Protein AF-A0A7S2KJ98-F1 (afdb_monomer_lite)

Sequence (494 aa):
MMATWDDHELTNNAYGMGTYETTGGENHEEVCSANSTSPDADKRAAGCDRDEGPADVRYNNAARGYMEWMPLRRGPGTMGVITYTSLTQVIEWGDLATFVTFDTRVTARSAEPTLASVFAEFGAAYVWNNVTAYFDETSVEKQTFDGVAASVKAKINDPQFSMIGEEQTDFLQDVFKKSKKSGKPWQIFAAATMMGPNVPPNMYTMSANAPTESQADVQTYMEGLLASSSAGLFRAAAAMANTQTTWNRDDWNGFGHERAQILDVCKNDANNAIILGGDLHDSWAWTLYEGGNMTGTPVAVNLGAPGVTSPGWGPYLYPAISPIEGLLGGPDGVYDFISDGFEDVNPGLVYGSTKDKGFFAVKATKETHTTEYFHVDAVNTVSDYATARSSSEGITSDFYCGASLITYAGEQGSLEKQADCGVITFSAERPAEWSISVPASFMSGEGKKGKGKPLVNCGGNACIVKKDGKQGKSKTDKKKTKKGKKKKGKKGKK

Radius of gyration: 28.81 Å; chains: 1; bounding b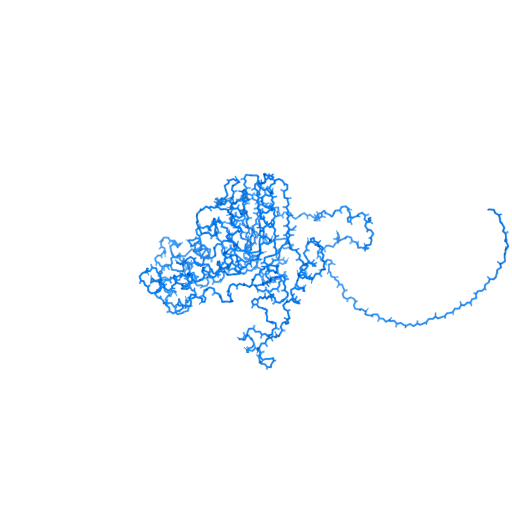ox: 92×91×73 Å

pLDDT: mean 82.69, std 20.92, range [26.3, 98.81]

Organism: NCBI:txid163516

InterPro domains:
  IPR018946 PhoD-like phosphatase, metallophosphatase domain [PF09423] (1-372)
  IPR029052 Metallo-dependent phosphatase-like [SSF56300] (2-378)
  IPR038607 PhoD-like superfamily [G3DSA:3.60.21.70] (1-399)
  IPR052900 Phospholipid Metabolizing Enzymes [PTHR43606] (2-382)

Structure (mmCIF, N/CA/C/O backbone):
data_AF-A0A7S2KJ98-F1
#
_entry.id   AF-A0A7S2KJ98-F1
#
loop_
_atom_site.group_PDB
_atom_site.id
_atom_site.type_symbol
_atom_site.label_atom_id
_atom_site.label_alt_id
_atom_site.label_comp_id
_atom_site.label_asym_id
_atom_site.label_entity_id
_atom_site.label_seq_id
_atom_site.pdbx_PDB_ins_code
_atom_site.Cartn_x
_atom_site.Cartn_y
_atom_site.Cartn_z
_atom_site.occupancy
_atom_site.B_iso_or_equiv
_atom_site.auth_seq_id
_atom_site.auth_comp_id
_atom_site.auth_asym_id
_atom_site.auth_atom_id
_atom_site.pdbx_PDB_model_num
ATOM 1 N N . MET A 1 1 ? -9.696 -13.309 17.259 1.00 75.88 1 MET A N 1
ATOM 2 C CA . MET A 1 1 ? -9.270 -13.020 15.881 1.00 75.88 1 MET A CA 1
ATOM 3 C C . MET A 1 1 ? -10.412 -12.299 15.198 1.00 75.88 1 MET A C 1
ATOM 5 O O . MET A 1 1 ? -11.539 -12.769 15.296 1.00 75.88 1 MET A O 1
ATOM 9 N N . MET A 1 2 ? -10.113 -11.151 14.605 1.00 84.25 2 MET A N 1
ATOM 10 C CA . MET A 1 2 ? -10.932 -10.507 13.584 1.00 84.25 2 MET A CA 1
ATOM 11 C C . MET A 1 2 ? -10.268 -10.902 12.268 1.00 84.25 2 MET A C 1
ATOM 13 O O . MET A 1 2 ? -9.064 -10.702 12.139 1.00 84.25 2 MET A O 1
ATOM 17 N N . ALA A 1 3 ? -10.996 -11.577 11.387 1.00 86.94 3 ALA A N 1
ATOM 18 C CA . ALA A 1 3 ? -10.459 -12.056 10.117 1.00 86.94 3 ALA A CA 1
ATOM 19 C C . ALA A 1 3 ? -11.323 -11.516 8.981 1.00 86.94 3 ALA A C 1
ATOM 21 O O . ALA A 1 3 ? -12.551 -11.502 9.099 1.00 86.94 3 ALA A O 1
ATOM 22 N N . THR A 1 4 ? -10.656 -11.065 7.928 1.00 89.06 4 THR A N 1
ATOM 23 C CA . THR A 1 4 ? -11.229 -10.751 6.622 1.00 89.06 4 THR A CA 1
ATOM 24 C C . THR A 1 4 ? -10.376 -11.466 5.572 1.00 89.06 4 THR A C 1
ATOM 26 O O . THR A 1 4 ? -9.245 -11.852 5.887 1.00 89.06 4 THR A O 1
ATOM 29 N N . TRP A 1 5 ? -10.934 -11.756 4.402 1.00 91.31 5 TRP A N 1
ATOM 30 C CA . TRP A 1 5 ? -10.174 -12.340 3.296 1.00 91.31 5 TRP A CA 1
ATOM 31 C C . TRP A 1 5 ? -9.582 -11.244 2.419 1.00 91.31 5 TRP A C 1
ATOM 33 O O . TRP A 1 5 ? -9.967 -10.076 2.532 1.00 91.31 5 TRP A O 1
ATOM 43 N N . ASP A 1 6 ? -8.709 -11.661 1.515 1.00 94.19 6 ASP A N 1
ATOM 44 C CA . ASP A 1 6 ? -8.332 -10.891 0.348 1.00 94.19 6 ASP A CA 1
ATOM 45 C C . ASP A 1 6 ? -8.759 -11.639 -0.929 1.00 94.19 6 ASP A C 1
ATOM 47 O O . ASP A 1 6 ? -9.766 -12.356 -0.944 1.00 94.19 6 ASP A O 1
ATOM 51 N N . ASP A 1 7 ? -8.049 -11.436 -2.029 1.00 91.69 7 ASP A N 1
ATOM 52 C CA . ASP A 1 7 ? -8.313 -12.062 -3.313 1.00 91.69 7 ASP A CA 1
ATOM 53 C C . ASP A 1 7 ? -7.932 -13.553 -3.335 1.00 91.69 7 ASP A C 1
ATOM 55 O O . ASP A 1 7 ? -8.723 -14.377 -3.790 1.00 91.69 7 ASP A O 1
ATOM 59 N N . HIS A 1 8 ? -6.778 -13.947 -2.790 1.00 93.81 8 HIS A N 1
ATOM 60 C CA . HIS A 1 8 ? -6.240 -15.307 -2.901 1.00 93.81 8 HIS A CA 1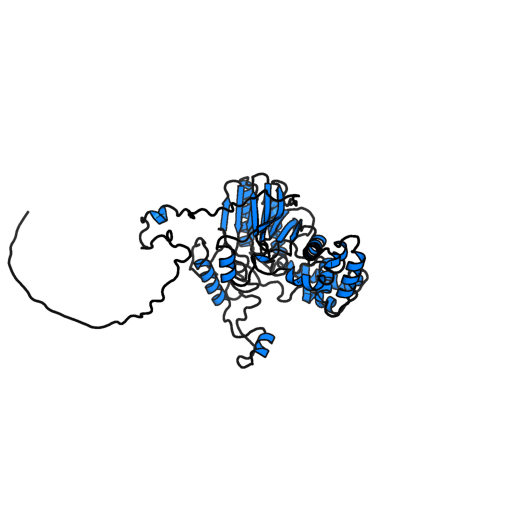
ATOM 61 C C . HIS A 1 8 ? -7.044 -16.397 -2.173 1.00 93.81 8 HIS A C 1
ATOM 63 O O . HIS A 1 8 ? -6.883 -17.584 -2.479 1.00 93.81 8 HIS A O 1
ATOM 69 N N . GLU A 1 9 ? -7.960 -16.044 -1.267 1.00 92.19 9 GLU A N 1
ATOM 70 C CA . GLU A 1 9 ? -8.986 -16.971 -0.783 1.00 92.19 9 GLU A CA 1
ATOM 71 C C . GLU A 1 9 ? -9.972 -17.403 -1.884 1.00 92.19 9 GLU A C 1
ATOM 73 O O . GLU A 1 9 ? -10.585 -18.467 -1.772 1.00 92.19 9 GLU A O 1
ATOM 78 N N . LEU A 1 10 ? -10.115 -16.599 -2.941 1.00 89.25 10 LEU A N 1
ATOM 79 C CA . LEU A 1 10 ? -11.027 -16.756 -4.074 1.00 89.25 10 LEU A CA 1
ATOM 80 C C . LEU A 1 10 ? -10.239 -17.044 -5.372 1.00 89.25 10 LEU A C 1
ATOM 82 O O . LEU A 1 10 ? -10.272 -18.164 -5.901 1.00 89.25 10 LEU A O 1
ATOM 86 N N . THR A 1 11 ? -9.551 -16.022 -5.890 1.00 89.06 11 THR A N 1
ATOM 87 C CA . THR A 1 11 ? -8.717 -15.974 -7.100 1.00 89.06 11 THR A CA 1
ATOM 88 C C . THR A 1 11 ? -7.971 -14.630 -7.158 1.00 89.06 11 THR A C 1
ATOM 90 O O . THR A 1 11 ? -8.440 -13.673 -6.555 1.00 89.06 11 THR A O 1
ATOM 93 N N . ASN A 1 12 ? -6.855 -14.539 -7.890 1.00 90.12 12 ASN A N 1
ATOM 94 C CA . ASN A 1 12 ? -6.052 -13.309 -7.987 1.00 90.12 12 ASN A CA 1
ATOM 95 C C . ASN A 1 12 ? -6.900 -12.129 -8.483 1.00 90.12 12 ASN A C 1
ATOM 97 O O . ASN A 1 12 ? -7.658 -12.287 -9.447 1.00 90.12 12 ASN A O 1
ATOM 101 N N . ASN A 1 13 ? -6.775 -10.977 -7.828 1.00 89.19 13 ASN A N 1
ATOM 102 C CA . ASN A 1 13 ? -7.503 -9.739 -8.116 1.00 89.19 13 ASN A CA 1
ATOM 103 C C . ASN A 1 13 ? -9.026 -9.942 -8.232 1.00 89.19 13 ASN A C 1
ATOM 105 O O . ASN A 1 13 ? -9.694 -9.426 -9.135 1.00 89.19 13 ASN A O 1
ATOM 109 N N . ALA A 1 14 ? -9.597 -10.749 -7.334 1.00 90.62 14 ALA A N 1
ATOM 110 C CA . ALA A 1 14 ? -11.032 -10.996 -7.289 1.00 90.62 14 ALA A CA 1
ATOM 111 C C . ALA A 1 14 ? -11.832 -9.689 -7.135 1.00 90.62 14 ALA A C 1
ATOM 113 O O . ALA A 1 14 ? -11.552 -8.861 -6.264 1.00 90.62 14 ALA A O 1
ATOM 114 N N . TYR A 1 15 ? -12.888 -9.554 -7.936 1.00 90.31 15 TYR A N 1
ATOM 115 C CA . TYR A 1 15 ? -13.893 -8.502 -7.827 1.00 90.31 15 TYR A CA 1
ATOM 116 C C . TYR A 1 15 ? -15.316 -9.076 -7.885 1.00 90.31 15 TYR A C 1
ATOM 118 O O . TYR A 1 15 ? -15.557 -10.192 -8.368 1.00 90.31 15 TYR A O 1
ATOM 126 N N . GLY A 1 16 ? -16.284 -8.296 -7.406 1.00 84.81 16 GLY A N 1
ATOM 127 C CA . GLY A 1 16 ? -17.700 -8.632 -7.445 1.00 84.81 16 GLY A CA 1
ATOM 128 C C . GLY A 1 16 ? -18.581 -7.488 -6.951 1.00 84.81 16 GLY A C 1
ATOM 129 O O . GLY A 1 16 ? -18.301 -6.864 -5.932 1.00 84.81 16 GLY A O 1
ATOM 130 N N . MET A 1 17 ? -19.690 -7.243 -7.652 1.00 78.50 17 MET A N 1
ATOM 131 C CA . MET A 1 17 ? -20.705 -6.246 -7.275 1.00 78.50 17 MET A CA 1
ATOM 132 C C . MET A 1 17 ? -21.928 -6.912 -6.624 1.00 78.50 17 MET A C 1
ATOM 134 O O . MET A 1 17 ? -23.071 -6.607 -6.965 1.00 78.50 17 MET A O 1
ATOM 138 N N . GLY A 1 18 ? -21.707 -7.916 -5.769 1.00 62.66 18 GLY A N 1
ATOM 139 C CA . GLY A 1 18 ? -22.784 -8.613 -5.055 1.00 62.66 18 GLY A CA 1
ATOM 140 C C . GLY A 1 18 ? -23.716 -9.471 -5.928 1.00 62.66 18 GLY A C 1
ATOM 141 O O . GLY A 1 18 ? -24.672 -10.056 -5.413 1.00 62.66 18 GLY A O 1
ATOM 142 N N . THR A 1 19 ? -23.447 -9.595 -7.233 1.00 62.00 19 THR A N 1
ATOM 143 C CA . THR A 1 19 ? -24.206 -10.433 -8.176 1.00 62.00 19 THR A CA 1
ATOM 144 C C . THR A 1 19 ? -23.290 -11.371 -8.950 1.00 62.00 19 THR A C 1
ATOM 146 O O . THR A 1 19 ? -22.199 -10.979 -9.344 1.00 62.00 19 THR A O 1
ATOM 149 N N . TYR A 1 20 ? -23.764 -12.584 -9.233 1.00 59.88 20 TYR A N 1
ATOM 150 C CA . TYR A 1 20 ? -22.995 -13.622 -9.933 1.00 59.88 20 TYR A CA 1
ATOM 151 C C . TYR A 1 20 ? -22.600 -13.258 -11.373 1.00 59.88 20 TYR A C 1
ATOM 153 O O . TYR A 1 20 ? -21.639 -13.800 -11.897 1.00 59.88 20 TYR A O 1
ATOM 161 N N . GLU A 1 21 ? -23.322 -12.338 -12.017 1.00 62.28 21 GLU A N 1
ATOM 162 C CA . GLU A 1 21 ? -23.063 -11.927 -13.408 1.00 62.28 21 GLU A CA 1
ATOM 163 C C . GLU A 1 21 ? -21.890 -10.941 -13.541 1.00 62.28 21 GLU A C 1
ATOM 165 O O . GLU A 1 21 ? -21.446 -10.655 -14.649 1.00 62.28 21 GLU A O 1
ATOM 170 N N . THR A 1 22 ? -21.399 -10.399 -12.423 1.00 72.69 22 THR A N 1
ATOM 171 C CA . THR A 1 22 ? -20.360 -9.356 -12.382 1.00 72.69 22 THR A CA 1
ATOM 172 C C . THR A 1 22 ? -19.156 -9.752 -11.526 1.00 72.69 22 THR A C 1
ATOM 174 O O . THR A 1 22 ? -18.345 -8.897 -11.177 1.00 72.69 22 THR A O 1
ATOM 177 N N . THR A 1 23 ? -19.038 -11.035 -11.171 1.00 83.25 23 THR A N 1
ATOM 178 C CA . THR A 1 23 ? -17.881 -11.582 -10.450 1.00 83.25 23 THR A CA 1
ATOM 179 C C . THR A 1 23 ? -16.811 -12.074 -11.412 1.00 83.25 23 THR A C 1
ATOM 181 O O . THR A 1 23 ? -17.125 -12.764 -12.379 1.00 83.25 23 THR A O 1
ATOM 184 N N . GLY A 1 24 ? -15.551 -11.787 -11.106 1.00 86.25 24 GLY A N 1
ATOM 185 C CA . GLY A 1 24 ? -14.403 -12.269 -11.869 1.00 86.25 24 GLY A CA 1
ATOM 186 C C . GLY A 1 24 ? -13.092 -11.997 -11.141 1.00 86.25 24 GLY A C 1
ATOM 187 O O . GLY A 1 24 ? -13.099 -11.502 -10.014 1.00 86.25 24 GLY A O 1
ATOM 188 N N . GLY A 1 25 ? -11.978 -12.324 -11.785 1.00 85.88 25 GLY A N 1
ATOM 189 C CA . GLY A 1 25 ? -10.625 -12.033 -11.314 1.00 85.88 25 GLY A CA 1
ATOM 190 C C . GLY A 1 25 ? -9.608 -12.267 -12.429 1.00 85.88 25 GLY A C 1
ATOM 191 O O . GLY A 1 25 ? -9.975 -12.753 -13.499 1.00 85.88 25 GLY A O 1
ATOM 192 N N . GLU A 1 26 ? -8.352 -11.891 -12.201 1.00 80.81 26 GLU A N 1
ATOM 193 C CA . GLU A 1 26 ? -7.306 -11.870 -13.236 1.00 80.81 26 GLU A CA 1
ATOM 194 C C . GLU A 1 26 ? -6.982 -13.263 -13.793 1.00 80.81 26 GLU A C 1
ATOM 196 O O . GLU A 1 26 ? -6.706 -13.397 -14.979 1.00 80.81 26 GLU A O 1
ATOM 201 N N . ASN A 1 27 ? -7.040 -14.297 -12.953 1.00 75.25 27 ASN A N 1
ATOM 202 C CA . ASN A 1 27 ? -6.721 -15.685 -13.308 1.00 75.25 27 ASN A CA 1
ATOM 203 C C . ASN A 1 27 ? -7.925 -16.624 -13.135 1.00 75.25 27 ASN A C 1
ATOM 205 O O . ASN A 1 27 ? -7.803 -17.713 -12.562 1.00 75.25 27 ASN A O 1
ATOM 209 N N . HIS A 1 28 ? -9.104 -16.152 -13.544 1.00 79.44 28 HIS A N 1
ATOM 210 C CA . HIS A 1 28 ? -10.306 -16.975 -13.620 1.00 79.44 28 HIS A CA 1
ATOM 211 C C . HIS A 1 28 ? -10.963 -16.827 -14.990 1.00 79.44 28 HIS A C 1
ATOM 213 O O . HIS A 1 28 ? -11.633 -15.833 -15.278 1.00 79.44 28 HIS A O 1
ATOM 219 N N . GLU A 1 29 ? -10.823 -17.854 -15.823 1.00 74.44 29 GLU A N 1
ATOM 220 C CA . GLU A 1 29 ? -11.440 -17.922 -17.142 1.00 74.44 29 GLU A CA 1
ATOM 221 C C . GLU A 1 29 ? -12.629 -18.891 -17.137 1.00 74.44 29 GLU A C 1
ATOM 223 O O . GLU A 1 29 ? -12.479 -20.116 -17.156 1.00 74.44 29 GLU A O 1
ATOM 228 N N . GLU A 1 30 ? -13.852 -18.348 -17.185 1.00 76.25 30 GLU A N 1
ATOM 229 C CA . GLU A 1 30 ? -15.058 -19.186 -17.257 1.00 76.25 30 GLU A CA 1
ATOM 230 C C . GLU A 1 30 ? -15.077 -20.076 -18.507 1.00 76.25 30 GLU A C 1
ATOM 232 O O . GLU A 1 30 ? -15.590 -21.199 -18.468 1.00 76.25 30 GLU A O 1
ATOM 237 N N . VAL A 1 31 ? -14.503 -19.571 -19.607 1.00 69.69 31 VAL A N 1
ATOM 238 C CA . VAL A 1 31 ? -14.392 -20.260 -20.895 1.00 69.69 31 VAL A CA 1
ATOM 239 C C . VAL A 1 31 ? -12.974 -20.127 -21.440 1.00 69.69 31 VAL A C 1
ATOM 241 O O . VAL A 1 31 ? -12.473 -19.027 -21.673 1.00 69.69 31 VAL A O 1
ATOM 244 N N . CYS A 1 32 ? -12.362 -21.265 -21.741 1.00 67.00 32 CYS A N 1
ATOM 245 C CA . CYS A 1 32 ? -11.059 -21.363 -22.368 1.00 67.00 32 CYS A CA 1
ATOM 246 C C . CYS A 1 32 ? -11.215 -21.367 -23.892 1.00 67.00 32 CYS A C 1
ATOM 248 O O . CYS A 1 32 ? -11.602 -22.365 -24.502 1.00 67.00 32 CYS A O 1
ATOM 250 N N . SER A 1 33 ? -10.892 -20.251 -24.548 1.00 60.81 33 SER A N 1
ATOM 251 C CA . SER A 1 33 ? -10.879 -20.199 -26.022 1.00 60.81 33 SER A CA 1
ATOM 252 C C . SER A 1 33 ? -9.652 -20.894 -26.641 1.00 60.81 33 SER A C 1
ATOM 254 O O . SER A 1 33 ? -9.628 -21.151 -27.848 1.00 60.81 33 SER A O 1
ATOM 256 N N . ALA A 1 34 ? -8.658 -21.257 -25.818 1.00 57.84 34 ALA A N 1
ATOM 257 C CA . ALA A 1 34 ? -7.526 -22.085 -26.208 1.00 57.84 34 ALA A CA 1
ATOM 258 C C . ALA A 1 34 ? -8.003 -23.519 -26.477 1.00 57.84 34 ALA A C 1
ATOM 260 O O . ALA A 1 34 ? -8.539 -24.200 -25.606 1.00 57.84 34 ALA A O 1
ATOM 261 N N . ASN A 1 35 ? -7.843 -23.959 -27.723 1.00 50.31 35 ASN A N 1
ATOM 262 C CA . ASN A 1 35 ? -8.369 -25.212 -28.253 1.00 50.31 35 ASN A CA 1
ATOM 263 C C . ASN A 1 35 ? -8.160 -26.398 -27.284 1.00 50.31 35 ASN A C 1
ATOM 265 O O . ASN A 1 35 ? -7.023 -26.761 -26.985 1.00 50.31 35 ASN A O 1
ATOM 269 N N . SER A 1 36 ? -9.242 -27.053 -26.843 1.00 52.16 36 SER A N 1
ATOM 270 C CA . SER A 1 36 ? -9.195 -28.208 -25.920 1.00 52.16 36 SER A CA 1
ATOM 271 C C . SER A 1 36 ? -8.377 -29.404 -26.443 1.00 52.16 36 SER A C 1
ATOM 273 O O . SER A 1 36 ? -8.077 -30.333 -25.692 1.00 52.16 36 SER A O 1
ATOM 275 N N . THR A 1 37 ? -7.983 -29.377 -27.723 1.00 55.75 37 THR A N 1
ATOM 276 C CA . THR A 1 37 ? -7.105 -30.359 -28.373 1.00 55.75 37 THR A CA 1
ATOM 277 C C . THR A 1 37 ? -5.659 -29.888 -28.585 1.00 55.75 37 THR A C 1
ATOM 279 O O . THR A 1 37 ? -4.876 -30.646 -29.158 1.00 55.75 37 THR A O 1
ATOM 282 N N . SER A 1 38 ? -5.289 -28.660 -28.201 1.00 54.53 38 SER A N 1
ATOM 283 C CA . SER A 1 38 ? -3.919 -28.152 -28.378 1.00 54.53 38 SER A CA 1
ATOM 284 C C . SER A 1 38 ? -2.956 -28.759 -27.341 1.00 54.53 38 SER A C 1
ATOM 286 O O . SER A 1 38 ? -3.367 -29.031 -26.209 1.00 54.53 38 SER A O 1
ATOM 288 N N . PRO A 1 39 ? -1.679 -29.000 -27.687 1.00 62.16 39 PRO A N 1
ATOM 289 C CA . PRO A 1 39 ? -0.646 -29.403 -26.729 1.00 62.16 39 PRO A CA 1
ATOM 290 C C . PRO A 1 39 ? -0.466 -28.374 -25.597 1.00 62.16 39 PRO A C 1
ATOM 292 O O . PRO A 1 39 ? -0.683 -27.183 -25.803 1.00 62.16 39 PRO A O 1
ATOM 295 N N . ASP A 1 40 ? 0.014 -28.800 -24.422 1.00 59.88 40 ASP A N 1
ATOM 296 C CA . ASP A 1 40 ? 0.192 -27.930 -23.236 1.00 59.88 40 ASP A CA 1
ATOM 297 C C . ASP A 1 40 ? 1.129 -26.722 -23.457 1.00 59.88 40 ASP A C 1
ATOM 299 O O . ASP A 1 40 ? 1.085 -25.750 -22.705 1.00 59.88 40 ASP A O 1
ATOM 303 N N . ALA A 1 41 ? 1.971 -26.758 -24.495 1.00 58.56 41 ALA A N 1
ATOM 304 C CA . ALA A 1 41 ? 2.826 -25.634 -24.878 1.00 58.56 41 ALA A CA 1
ATOM 305 C C . ALA A 1 41 ? 2.023 -24.428 -25.405 1.00 58.56 41 ALA A C 1
ATOM 307 O O . ALA A 1 41 ? 2.383 -23.291 -25.108 1.00 58.56 41 ALA A O 1
ATOM 308 N N . ASP A 1 42 ? 0.918 -24.668 -26.118 1.00 59.06 42 ASP A N 1
ATOM 309 C CA . ASP A 1 42 ? 0.042 -23.602 -26.621 1.00 59.06 42 ASP A CA 1
ATOM 310 C C . ASP A 1 42 ? -0.854 -23.047 -25.504 1.00 59.06 42 ASP A C 1
ATOM 312 O O . ASP A 1 42 ? -1.206 -21.872 -25.520 1.00 59.06 42 ASP A O 1
ATOM 316 N N . LYS A 1 43 ? -1.196 -23.875 -24.508 1.00 56.53 43 LYS A N 1
ATOM 317 C CA . LYS A 1 43 ? -2.084 -23.502 -23.394 1.00 56.53 43 LYS A CA 1
ATOM 318 C C . LYS A 1 43 ? -1.438 -22.527 -22.412 1.00 56.53 43 LYS A C 1
ATOM 320 O O . LYS A 1 43 ? -2.048 -21.521 -22.069 1.00 56.53 43 LYS A O 1
ATOM 325 N N . ARG A 1 44 ? -0.160 -22.741 -22.058 1.00 55.59 44 ARG A N 1
ATOM 326 C CA . ARG A 1 44 ? 0.622 -21.766 -21.265 1.00 55.59 44 ARG A CA 1
ATOM 327 C C . ARG A 1 44 ? 0.769 -20.423 -21.972 1.00 55.59 44 ARG A C 1
ATOM 329 O O . ARG A 1 44 ? 0.783 -19.395 -21.311 1.00 55.59 44 ARG A O 1
ATOM 336 N N . ALA A 1 45 ? 0.895 -20.433 -23.299 1.00 55.75 45 ALA A N 1
ATOM 337 C CA . ALA A 1 45 ? 0.961 -19.210 -24.094 1.00 55.75 45 ALA A CA 1
ATOM 338 C C . ALA A 1 45 ? -0.412 -18.526 -24.239 1.00 55.75 45 ALA A C 1
ATOM 340 O O . ALA A 1 45 ? -0.469 -17.312 -24.404 1.00 55.75 45 ALA A O 1
ATOM 341 N N . ALA A 1 46 ? -1.505 -19.292 -24.168 1.00 54.97 46 ALA A N 1
ATOM 342 C CA . ALA A 1 46 ? -2.878 -18.801 -24.258 1.00 54.97 46 ALA A CA 1
ATOM 343 C C . ALA A 1 46 ? -3.500 -18.407 -22.904 1.00 54.97 46 ALA A C 1
ATOM 345 O O . ALA A 1 46 ? -4.639 -17.949 -22.883 1.00 54.97 46 ALA A O 1
ATOM 346 N N . GLY A 1 47 ? -2.776 -18.585 -21.793 1.00 57.31 47 GLY A N 1
ATOM 347 C CA . GLY A 1 47 ? -3.199 -18.155 -20.457 1.00 57.31 47 GLY A CA 1
ATOM 348 C C . GLY A 1 47 ? -4.278 -19.018 -19.798 1.00 57.31 47 GLY A C 1
ATOM 349 O O . GLY A 1 47 ? -4.749 -18.653 -18.736 1.00 57.31 47 GLY A O 1
ATOM 350 N N . CYS A 1 48 ? -4.666 -20.155 -20.384 1.00 61.38 48 CYS A N 1
ATOM 351 C CA . CYS A 1 48 ? -5.695 -21.023 -19.812 1.00 61.38 48 CYS A CA 1
ATOM 352 C C . CYS A 1 48 ? -5.511 -22.489 -20.243 1.00 61.38 48 CYS A C 1
ATOM 354 O O . CYS A 1 48 ? -5.306 -22.788 -21.423 1.00 61.38 48 CYS A O 1
ATOM 356 N N . ASP A 1 49 ? -5.609 -23.414 -19.278 1.00 61.59 49 ASP A N 1
ATOM 357 C CA . ASP A 1 49 ? -5.432 -24.858 -19.496 1.00 61.59 49 ASP A CA 1
ATOM 358 C C . ASP A 1 49 ? -6.759 -25.626 -19.708 1.00 61.59 49 ASP A C 1
ATOM 360 O O . ASP A 1 49 ? -6.746 -26.721 -20.288 1.00 61.59 49 ASP A O 1
ATOM 364 N N . ARG A 1 50 ? -7.898 -25.097 -19.225 1.00 66.25 50 ARG A N 1
ATOM 365 C CA . ARG A 1 50 ? -9.260 -25.673 -19.330 1.00 66.25 50 ARG A CA 1
ATOM 366 C C . ARG A 1 50 ? -10.332 -24.661 -18.902 1.00 66.25 50 ARG A C 1
ATOM 368 O O . ARG A 1 50 ? -10.018 -23.757 -18.145 1.00 66.25 50 ARG A O 1
ATOM 375 N N . ASP A 1 51 ? -11.592 -24.896 -19.278 1.00 75.12 51 ASP A N 1
ATOM 376 C CA . ASP A 1 51 ? -12.736 -24.163 -18.710 1.00 75.12 51 ASP A CA 1
ATOM 377 C C . ASP A 1 51 ? -12.749 -24.306 -17.176 1.00 75.12 51 ASP A C 1
ATOM 379 O O . ASP A 1 51 ? -12.830 -25.428 -16.655 1.00 75.12 51 ASP A O 1
ATOM 383 N N . GLU A 1 52 ? -12.679 -23.188 -16.449 1.00 76.81 52 GLU A N 1
ATOM 384 C CA . GLU A 1 52 ? -12.757 -23.184 -14.980 1.00 76.81 52 GLU A CA 1
ATOM 385 C C . GLU A 1 52 ? -14.206 -23.189 -14.471 1.00 76.81 52 GLU A C 1
ATOM 387 O O . GLU A 1 52 ? -14.473 -23.502 -13.306 1.00 76.81 52 GLU A O 1
ATOM 392 N N . GLY A 1 53 ? -15.154 -22.935 -15.376 1.00 82.00 53 GLY A N 1
ATOM 393 C CA . GLY A 1 53 ? -16.572 -22.814 -15.079 1.00 82.00 53 GLY A CA 1
ATOM 394 C C . GLY A 1 53 ? -16.930 -21.464 -14.446 1.00 82.00 53 GLY A C 1
ATOM 395 O O . GLY A 1 53 ? -16.077 -20.588 -14.312 1.00 82.00 53 GLY A O 1
ATOM 396 N N . PRO A 1 54 ? -18.202 -21.278 -14.065 1.00 84.56 54 PRO A N 1
ATOM 397 C CA . PRO A 1 54 ? -18.686 -19.999 -13.551 1.00 84.56 54 PRO A CA 1
ATOM 398 C C . PRO A 1 54 ? -17.938 -19.527 -12.292 1.00 84.56 54 PRO A C 1
ATOM 400 O O . PRO A 1 54 ? -17.715 -20.318 -11.365 1.00 84.56 54 PRO A O 1
ATOM 403 N N . ALA A 1 55 ? -17.569 -18.242 -12.243 1.00 84.62 55 ALA A N 1
ATOM 404 C CA . ALA A 1 55 ? -16.807 -17.655 -11.133 1.00 84.62 55 ALA A CA 1
ATOM 405 C C . ALA A 1 55 ? -17.542 -17.779 -9.789 1.00 84.62 55 ALA A C 1
ATOM 407 O O . ALA A 1 55 ? -16.944 -18.078 -8.750 1.00 84.62 55 ALA A O 1
ATOM 408 N N . ASP A 1 56 ? -18.868 -17.651 -9.806 1.00 83.88 56 ASP A N 1
ATOM 409 C CA . ASP A 1 56 ? -19.705 -17.772 -8.618 1.00 83.88 56 ASP A CA 1
ATOM 410 C C . ASP A 1 56 ? -19.611 -19.147 -7.947 1.00 83.88 56 ASP A C 1
ATOM 412 O O . ASP A 1 56 ? -19.629 -19.249 -6.718 1.00 83.88 56 ASP A O 1
ATOM 416 N N . VAL A 1 57 ? -19.475 -20.223 -8.726 1.00 86.75 57 VAL A N 1
ATOM 417 C CA . VAL A 1 57 ? -19.307 -21.578 -8.191 1.00 86.75 57 VAL A CA 1
ATOM 418 C C . VAL A 1 57 ? -17.989 -21.682 -7.429 1.00 86.75 57 VAL A C 1
ATOM 420 O O . VAL A 1 57 ? -17.963 -22.232 -6.321 1.00 86.75 57 VAL A O 1
ATOM 423 N N . ARG A 1 58 ? -16.901 -21.133 -7.981 1.00 87.94 58 ARG A N 1
ATOM 424 C CA . ARG A 1 58 ? -15.595 -21.067 -7.311 1.00 87.94 58 ARG A CA 1
ATOM 425 C C . ARG A 1 58 ? -15.694 -20.256 -6.021 1.00 87.94 58 ARG A C 1
ATOM 427 O O . ARG A 1 58 ? -15.299 -20.750 -4.966 1.00 87.94 58 ARG A O 1
ATOM 434 N N . TYR A 1 59 ? -16.309 -19.079 -6.081 1.00 88.00 59 TYR A N 1
ATOM 435 C CA . TYR A 1 59 ? -16.399 -18.141 -4.959 1.00 88.00 59 TYR A CA 1
ATOM 436 C C . TYR A 1 59 ? -17.279 -18.675 -3.825 1.00 88.00 59 TYR A C 1
ATOM 438 O O . TYR A 1 59 ? -16.921 -18.576 -2.655 1.00 88.00 59 TYR A O 1
ATOM 446 N N . ASN A 1 60 ? -18.396 -19.333 -4.143 1.00 87.31 60 ASN A N 1
ATOM 447 C CA . ASN A 1 60 ? -19.243 -19.997 -3.150 1.00 87.31 60 ASN A CA 1
ATOM 448 C C . ASN A 1 60 ? -18.493 -21.139 -2.435 1.00 87.31 60 ASN A C 1
ATOM 450 O O . ASN A 1 60 ? -18.572 -21.281 -1.210 1.00 87.31 60 ASN A O 1
ATOM 454 N N . ASN A 1 61 ? -17.718 -21.940 -3.175 1.00 89.00 61 ASN A N 1
ATOM 455 C CA . ASN A 1 61 ? -16.897 -23.003 -2.589 1.00 89.00 61 ASN A CA 1
ATOM 456 C C . ASN A 1 61 ? -15.754 -22.446 -1.725 1.00 89.00 61 ASN A C 1
ATOM 458 O O . ASN A 1 61 ? -15.497 -22.981 -0.645 1.00 89.00 61 ASN A O 1
ATOM 462 N N . ALA A 1 62 ? -15.112 -21.367 -2.166 1.00 89.81 62 ALA A N 1
ATOM 463 C CA . ALA A 1 62 ? -14.092 -20.650 -1.411 1.00 89.81 62 ALA A CA 1
ATOM 464 C C . ALA A 1 62 ? -14.656 -20.051 -0.116 1.00 89.81 62 ALA A C 1
ATOM 466 O O . ALA A 1 62 ? -14.160 -20.364 0.965 1.00 89.81 62 ALA A O 1
ATOM 467 N N . ALA A 1 63 ? -15.766 -19.310 -0.188 1.00 87.25 63 ALA A N 1
ATOM 468 C CA . ALA A 1 63 ? -16.456 -18.768 0.983 1.00 87.25 63 ALA A CA 1
ATOM 469 C C . ALA A 1 63 ? -16.860 -19.877 1.964 1.00 87.25 63 ALA A C 1
ATOM 471 O O . ALA A 1 63 ? -16.741 -19.725 3.180 1.00 87.25 63 ALA A O 1
ATOM 472 N N . ARG A 1 64 ? -17.302 -21.034 1.453 1.00 86.19 64 ARG A N 1
ATOM 473 C CA . ARG A 1 64 ? -17.565 -22.207 2.288 1.00 86.19 64 ARG A CA 1
ATOM 474 C C . ARG A 1 64 ? -16.303 -22.689 3.000 1.00 86.19 64 ARG A C 1
ATOM 476 O O . ARG A 1 64 ? -16.355 -22.883 4.211 1.00 86.19 64 ARG A O 1
ATOM 483 N N . GLY A 1 65 ? -15.204 -22.879 2.271 1.00 89.31 65 GLY A N 1
ATOM 484 C CA . GLY A 1 65 ? -13.921 -23.284 2.843 1.00 89.31 65 GLY A CA 1
ATOM 485 C C . GLY A 1 65 ? -13.442 -22.295 3.905 1.00 89.31 65 GLY A C 1
ATOM 486 O O . GLY A 1 65 ? -13.165 -22.691 5.033 1.00 89.31 65 GLY A O 1
ATOM 487 N N . TYR A 1 66 ? -13.451 -21.002 3.595 1.00 88.44 66 TYR A N 1
ATOM 488 C CA . TYR A 1 66 ? -13.071 -19.944 4.525 1.00 88.44 66 TYR A CA 1
ATOM 489 C C . TYR A 1 66 ? -13.885 -20.005 5.827 1.00 88.44 66 TYR A C 1
ATOM 491 O O . TYR A 1 66 ? -13.321 -20.062 6.918 1.00 88.44 66 TYR A O 1
ATOM 499 N N . MET A 1 67 ? -15.213 -20.116 5.732 1.00 83.50 67 MET A N 1
ATOM 500 C CA . MET A 1 67 ? -16.101 -20.179 6.901 1.00 83.50 67 MET A CA 1
ATOM 501 C C . MET A 1 67 ? -16.012 -21.502 7.680 1.00 83.50 67 MET A C 1
ATOM 503 O O . MET A 1 67 ? -16.359 -21.540 8.860 1.00 83.50 67 MET A O 1
ATOM 507 N N . GLU A 1 68 ? -15.575 -22.594 7.048 1.00 85.44 68 GLU A N 1
ATOM 508 C CA . GLU A 1 68 ? -15.324 -23.876 7.720 1.00 85.44 68 GLU A CA 1
ATOM 509 C C . GLU A 1 68 ? -14.028 -23.852 8.554 1.00 85.44 68 GLU A C 1
ATOM 511 O O . GLU A 1 68 ? -13.939 -24.577 9.549 1.00 85.44 68 GLU A O 1
ATOM 516 N N . TRP A 1 69 ? -13.049 -23.017 8.183 1.00 88.31 69 TRP A N 1
ATOM 517 C CA . TRP A 1 69 ? -11.714 -22.983 8.796 1.00 88.31 69 TRP A CA 1
ATOM 518 C C . TRP A 1 69 ? -11.423 -21.737 9.642 1.00 88.31 69 TRP A C 1
ATOM 520 O O . TRP A 1 69 ? -10.546 -21.794 10.507 1.00 88.31 69 TRP A O 1
ATOM 530 N N . MET A 1 70 ? -12.162 -20.642 9.455 1.00 85.31 70 MET A N 1
ATOM 531 C CA . MET A 1 70 ? -11.983 -19.406 10.220 1.00 85.31 70 MET A CA 1
ATOM 532 C C . MET A 1 70 ? -12.954 -19.307 11.405 1.00 85.31 70 MET A C 1
ATOM 534 O O . MET A 1 70 ? -14.122 -19.687 11.294 1.00 85.31 70 MET A O 1
ATOM 538 N N . PRO A 1 71 ? -12.521 -18.762 12.561 1.00 83.12 71 PRO A N 1
ATOM 539 C CA . PRO A 1 71 ? -13.346 -18.652 13.765 1.00 83.12 71 PRO A CA 1
ATOM 540 C C . PRO A 1 71 ? -14.333 -17.471 13.690 1.00 83.12 71 PRO A C 1
ATOM 542 O O . PRO A 1 71 ? -14.367 -16.611 14.574 1.00 83.12 71 PRO A O 1
ATOM 545 N N . LEU A 1 72 ? -15.138 -17.416 12.631 1.00 78.31 72 LEU A N 1
ATOM 546 C CA . LEU A 1 72 ? -16.051 -16.314 12.339 1.00 78.31 72 LEU A CA 1
ATOM 547 C C . LEU A 1 72 ? -17.448 -16.562 12.904 1.00 78.31 72 LEU A C 1
ATOM 549 O O . LEU A 1 72 ? -17.953 -17.687 12.963 1.00 78.31 72 LEU A O 1
ATOM 553 N N . ARG A 1 73 ? -18.103 -15.481 13.337 1.00 71.94 73 ARG A N 1
ATOM 554 C CA . ARG A 1 73 ? -19.504 -15.545 13.759 1.00 71.94 73 ARG A CA 1
ATOM 555 C C . ARG A 1 73 ? -20.393 -15.563 12.528 1.00 71.94 73 ARG A C 1
ATOM 557 O O . ARG A 1 73 ? -20.237 -14.762 11.617 1.00 71.94 73 ARG A O 1
ATOM 564 N N . ARG A 1 74 ? -21.371 -16.460 12.536 1.00 63.16 74 ARG A N 1
ATOM 565 C CA . ARG A 1 74 ? -22.340 -16.580 11.452 1.00 63.16 74 ARG A CA 1
ATOM 566 C C . ARG A 1 74 ? -23.354 -15.431 11.506 1.00 63.16 74 ARG A C 1
ATOM 568 O O . ARG A 1 74 ? -24.097 -15.325 12.482 1.00 63.16 74 ARG A O 1
ATOM 575 N N . GLY A 1 75 ? -23.416 -14.627 10.447 1.00 58.72 75 GLY A N 1
ATOM 576 C CA . GLY A 1 75 ? -24.561 -13.758 10.164 1.00 58.72 75 GLY A CA 1
ATOM 577 C C . GLY A 1 75 ? -25.804 -14.563 9.736 1.00 58.72 75 GLY A C 1
ATOM 578 O O . GLY A 1 75 ? -25.697 -15.754 9.422 1.00 58.72 75 GLY A O 1
ATOM 579 N N . PRO A 1 76 ? -27.010 -13.971 9.742 1.00 50.75 76 PRO A N 1
ATOM 580 C CA . PRO A 1 76 ? -28.204 -14.632 9.216 1.00 50.75 76 PRO A CA 1
ATOM 581 C C . PRO A 1 76 ? -28.034 -14.937 7.714 1.00 50.75 76 PRO A C 1
ATOM 583 O O . PRO A 1 76 ? -27.834 -14.025 6.926 1.00 50.75 76 PRO A O 1
ATOM 586 N N . GLY A 1 77 ? -28.107 -16.214 7.310 1.00 56.91 77 GLY A N 1
ATOM 587 C CA . GLY A 1 77 ? -27.914 -16.621 5.908 1.00 56.91 77 GLY A CA 1
ATOM 588 C C . GLY A 1 77 ? -27.571 -18.103 5.711 1.00 56.91 77 GLY A C 1
ATOM 589 O O . GLY A 1 77 ? -27.424 -18.860 6.681 1.00 56.91 77 GLY A O 1
ATOM 590 N N . THR A 1 78 ? -27.449 -18.535 4.452 1.00 57.53 78 THR A N 1
ATOM 591 C CA . THR A 1 78 ? -27.017 -19.892 4.060 1.00 57.53 78 THR A CA 1
ATOM 592 C C . THR A 1 78 ? -25.490 -19.956 3.994 1.00 57.53 78 THR A C 1
ATOM 594 O O . THR A 1 78 ? -24.864 -19.125 3.351 1.00 57.53 78 THR A O 1
ATOM 597 N N . MET A 1 79 ? -24.886 -20.941 4.665 1.00 58.59 79 MET A N 1
ATOM 598 C CA . MET A 1 79 ? -23.429 -21.125 4.697 1.00 58.59 79 MET A CA 1
ATOM 599 C C . MET A 1 79 ? -22.884 -21.475 3.307 1.00 58.59 79 MET A C 1
ATOM 601 O O . MET A 1 79 ? -23.450 -22.344 2.644 1.00 58.59 79 MET A O 1
ATOM 605 N N . GLY A 1 80 ? -21.768 -20.853 2.916 1.00 59.25 80 GLY A N 1
ATOM 606 C CA . GLY A 1 80 ? -21.088 -21.155 1.654 1.00 59.25 80 GLY A CA 1
ATOM 607 C C . GLY A 1 80 ? -21.729 -20.530 0.418 1.00 59.25 80 GLY A C 1
ATOM 608 O O . GLY A 1 80 ? -21.523 -21.026 -0.681 1.00 59.25 80 GLY A O 1
ATOM 609 N N . VAL A 1 81 ? -22.537 -19.484 0.597 1.00 70.44 81 VAL A N 1
ATOM 610 C CA . VAL A 1 81 ? -23.049 -18.673 -0.508 1.00 70.44 81 VAL A CA 1
ATOM 611 C C . VAL A 1 81 ? -22.549 -17.250 -0.305 1.00 70.44 81 VAL A C 1
ATOM 613 O O . VAL A 1 81 ? -22.855 -16.634 0.719 1.00 70.44 81 VAL A O 1
ATOM 616 N N . ILE A 1 82 ? -21.761 -16.742 -1.251 1.00 70.38 82 ILE A N 1
ATOM 617 C CA . ILE A 1 82 ? -21.022 -15.490 -1.077 1.00 70.38 82 ILE A CA 1
ATOM 618 C C . ILE A 1 82 ? -21.956 -14.282 -0.951 1.00 70.38 82 ILE A C 1
ATOM 620 O O . ILE A 1 82 ? -21.769 -13.464 -0.062 1.00 70.38 82 ILE A O 1
ATOM 624 N N . THR A 1 83 ? -23.069 -14.272 -1.691 1.00 67.94 83 THR A N 1
ATOM 625 C CA . THR A 1 83 ? -24.122 -13.239 -1.608 1.00 67.94 83 THR A CA 1
ATOM 626 C C . THR A 1 83 ? -24.840 -13.178 -0.255 1.00 67.94 83 THR A C 1
ATOM 628 O O . THR A 1 83 ? -25.519 -12.200 0.043 1.00 67.94 83 THR A O 1
ATOM 631 N N . TYR A 1 84 ? -24.708 -14.212 0.582 1.00 69.31 84 TYR A N 1
ATOM 632 C CA . TYR A 1 84 ? -25.255 -14.253 1.943 1.00 69.31 84 TYR A CA 1
ATOM 633 C C . TYR A 1 84 ? -24.163 -14.274 3.018 1.00 69.31 84 TYR A C 1
ATOM 635 O O . TYR A 1 84 ? -24.459 -14.491 4.197 1.00 69.31 84 TYR A O 1
ATOM 643 N N . THR A 1 85 ? -22.904 -14.090 2.621 1.00 72.94 85 THR A N 1
ATOM 644 C CA . THR A 1 85 ? -21.761 -14.021 3.525 1.00 72.94 85 THR A CA 1
ATOM 645 C C . THR A 1 85 ? -21.424 -12.556 3.744 1.00 72.94 85 THR A C 1
ATOM 647 O O . THR A 1 85 ? -21.146 -11.832 2.802 1.00 72.94 85 THR A O 1
ATOM 650 N N . SER A 1 86 ? -21.456 -12.115 4.999 1.00 79.00 86 SER A N 1
ATOM 651 C CA . SER A 1 86 ? -20.956 -10.798 5.384 1.00 79.00 86 SER A CA 1
ATOM 652 C C . SER A 1 86 ? -19.735 -10.991 6.267 1.00 79.00 86 SER A C 1
ATOM 654 O O . SER A 1 86 ? -19.798 -11.715 7.266 1.00 79.00 86 SER A O 1
ATOM 656 N N . LEU A 1 87 ? -18.636 -10.341 5.886 1.00 85.19 87 LEU A N 1
ATOM 657 C CA . LEU A 1 87 ? -17.432 -10.224 6.706 1.00 85.19 87 LEU A CA 1
ATOM 658 C C . LEU A 1 87 ? -17.400 -8.936 7.526 1.00 85.19 87 LEU A C 1
ATOM 660 O O . LEU A 1 87 ? -16.448 -8.712 8.277 1.00 85.19 87 LEU A O 1
ATOM 664 N N . THR A 1 88 ? -18.455 -8.121 7.436 1.00 88.94 88 THR A N 1
ATOM 665 C CA . THR A 1 88 ? -18.563 -6.872 8.179 1.00 88.94 88 THR A CA 1
ATOM 666 C C . THR A 1 88 ? -18.514 -7.146 9.676 1.00 88.94 88 THR A C 1
ATOM 668 O O . THR A 1 88 ? -19.379 -7.823 10.238 1.0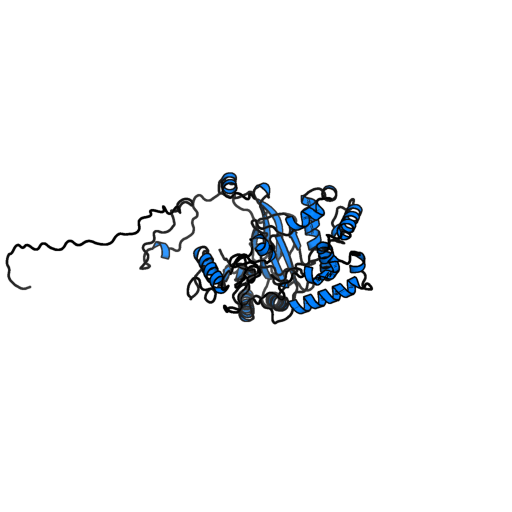0 88.94 88 THR A O 1
ATOM 671 N N . GLN A 1 89 ? -17.498 -6.608 10.343 1.00 90.88 89 GLN A N 1
ATOM 672 C CA . GLN A 1 89 ? -17.329 -6.737 11.788 1.00 90.88 89 GLN A CA 1
ATOM 673 C C . GLN A 1 89 ? -17.072 -5.360 12.379 1.00 90.88 89 GLN A C 1
ATOM 675 O O . GLN A 1 89 ? -16.230 -4.624 11.878 1.00 90.88 89 GLN A O 1
ATOM 680 N N . VAL A 1 90 ? -17.771 -5.046 13.471 1.00 94.19 90 VAL A N 1
ATOM 681 C CA . VAL A 1 90 ? -17.488 -3.881 14.315 1.00 94.19 90 VAL A CA 1
ATOM 682 C C . VAL A 1 90 ? -17.118 -4.385 15.703 1.00 94.19 90 VAL A C 1
ATOM 684 O O . VAL A 1 90 ? -17.903 -5.097 16.336 1.00 94.19 90 VAL A O 1
ATOM 687 N N . ILE A 1 91 ? -15.921 -4.041 16.175 1.00 94.12 91 ILE A N 1
ATOM 688 C CA . ILE A 1 91 ? -15.416 -4.442 17.490 1.00 94.12 91 ILE A CA 1
ATOM 689 C C . ILE A 1 91 ? -15.115 -3.198 18.316 1.00 94.12 91 ILE A C 1
ATOM 691 O O . ILE A 1 91 ? -14.239 -2.398 17.997 1.00 94.12 91 ILE A O 1
ATOM 695 N N . GLU A 1 92 ? -15.825 -3.075 19.430 1.00 96.19 92 GLU A N 1
ATOM 696 C CA . GLU A 1 92 ? -15.607 -2.029 20.421 1.00 96.19 92 GLU A CA 1
ATOM 697 C C . GLU A 1 92 ? -14.553 -2.507 21.431 1.00 96.19 92 GLU A C 1
ATOM 699 O O . GLU A 1 92 ? -14.811 -3.417 22.223 1.00 96.19 92 GLU A O 1
ATOM 704 N N . TRP A 1 93 ? -13.369 -1.893 21.439 1.00 95.88 93 TRP A N 1
ATOM 705 C CA . TRP A 1 93 ? -12.322 -2.204 22.414 1.00 95.88 93 TRP A CA 1
ATOM 706 C C . TRP A 1 93 ? -12.394 -1.242 23.601 1.00 95.88 93 TRP A C 1
ATOM 708 O O . TRP A 1 93 ? -11.670 -0.247 23.671 1.00 95.88 93 TRP A O 1
ATOM 718 N N . GLY A 1 94 ? -13.323 -1.515 24.521 1.00 96.38 94 GLY A N 1
ATOM 719 C CA . GLY A 1 94 ? -13.562 -0.661 25.688 1.00 96.38 94 GLY A CA 1
ATOM 720 C C . GLY A 1 94 ? -13.852 0.790 25.287 1.00 96.38 94 GLY A C 1
ATOM 721 O O . GLY A 1 94 ? -14.618 1.038 24.355 1.00 96.38 94 GLY A O 1
ATOM 722 N N . ASP A 1 95 ? -13.221 1.737 25.977 1.00 96.69 95 ASP A N 1
ATOM 723 C CA . ASP A 1 95 ? -13.225 3.173 25.667 1.00 96.69 95 ASP A CA 1
ATOM 724 C C . ASP A 1 95 ? -11.992 3.620 24.854 1.00 96.69 95 ASP A C 1
ATOM 726 O O . ASP A 1 95 ? -11.776 4.815 24.665 1.00 96.69 95 ASP A O 1
ATOM 730 N N . LEU A 1 96 ? -11.191 2.667 24.363 1.00 98.38 96 LEU A N 1
ATOM 731 C CA . LEU A 1 96 ? -9.926 2.923 23.677 1.00 98.38 96 LEU A CA 1
ATOM 732 C C . LEU A 1 96 ? -10.100 3.037 22.159 1.00 98.38 96 LEU A C 1
ATOM 734 O O . LEU A 1 96 ? -9.642 4.002 21.552 1.00 98.38 96 LEU A O 1
ATOM 738 N N . ALA A 1 97 ? -10.742 2.048 21.538 1.00 98.44 97 ALA A N 1
ATOM 739 C CA . ALA A 1 97 ? -10.791 1.956 20.083 1.00 98.44 97 ALA A CA 1
ATOM 740 C C . ALA A 1 97 ? -12.107 1.375 19.569 1.00 98.44 97 ALA A C 1
ATOM 742 O O . ALA A 1 97 ? -12.839 0.687 20.295 1.00 98.44 97 ALA A O 1
ATOM 743 N N . THR A 1 98 ? -12.374 1.640 18.297 1.00 98.69 98 THR A N 1
ATOM 744 C CA . THR A 1 98 ? -13.423 0.991 17.507 1.00 98.69 98 THR A CA 1
ATOM 745 C C . THR A 1 98 ? -12.783 0.453 16.242 1.00 98.69 98 THR A C 1
ATOM 747 O O . THR A 1 98 ? -12.194 1.224 15.491 1.00 98.69 98 THR A O 1
ATOM 750 N N . PHE A 1 99 ? -12.890 -0.853 16.021 1.00 98.00 99 PHE A N 1
ATOM 751 C CA . PHE A 1 99 ? -12.440 -1.512 14.801 1.00 98.00 99 PHE A CA 1
ATOM 752 C C . PHE A 1 99 ? -13.633 -1.772 13.896 1.00 98.00 99 PHE A C 1
ATOM 754 O O . PHE A 1 99 ? -14.682 -2.206 14.373 1.00 98.00 99 PHE A O 1
ATOM 761 N N . VAL A 1 100 ? -13.449 -1.568 12.601 1.00 97.06 100 VAL A N 1
ATOM 762 C CA . VAL A 1 100 ? -14.402 -1.928 11.555 1.00 97.06 100 VAL A CA 1
ATOM 763 C C . VAL A 1 100 ? -13.662 -2.600 10.407 1.00 97.06 100 VAL A C 1
ATOM 765 O O . VAL A 1 100 ? -12.517 -2.265 10.123 1.00 97.06 100 VAL A O 1
ATOM 768 N N . THR A 1 101 ? -14.288 -3.580 9.773 1.00 94.31 101 THR A N 1
ATOM 769 C CA . THR A 1 101 ? -13.807 -4.199 8.530 1.00 94.31 101 THR A CA 1
ATOM 770 C C . THR A 1 101 ? -14.989 -4.509 7.639 1.00 94.31 101 THR A C 1
ATOM 772 O O . THR A 1 101 ? -16.105 -4.695 8.135 1.00 94.31 101 THR A O 1
ATOM 775 N N . PHE A 1 102 ? -14.713 -4.588 6.345 1.00 91.50 102 PHE A N 1
ATOM 776 C CA . PHE A 1 102 ? -15.645 -4.961 5.298 1.00 91.50 102 PHE A CA 1
ATOM 777 C C . PHE A 1 102 ? -14.990 -6.004 4.394 1.00 91.50 102 PHE A C 1
ATOM 779 O O . PHE A 1 102 ? -13.779 -6.220 4.439 1.00 91.50 102 PHE A O 1
ATOM 786 N N . ASP A 1 103 ? -15.808 -6.632 3.561 1.00 90.44 103 ASP A N 1
ATOM 787 C CA . ASP A 1 103 ? -15.318 -7.358 2.398 1.00 90.44 103 ASP A CA 1
ATOM 788 C C . ASP A 1 103 ? -15.019 -6.348 1.282 1.00 90.44 103 ASP A C 1
ATOM 790 O O . ASP A 1 103 ? -15.941 -5.742 0.741 1.00 90.44 103 ASP A O 1
ATOM 794 N N . THR A 1 104 ? -13.737 -6.184 0.952 1.00 92.31 104 THR A N 1
ATOM 795 C CA . THR A 1 104 ? -13.244 -5.283 -0.102 1.00 92.31 104 THR A CA 1
ATOM 796 C C . THR A 1 104 ? -13.006 -6.009 -1.429 1.00 92.31 104 THR A C 1
ATOM 798 O O . THR A 1 104 ? -12.240 -5.514 -2.253 1.00 92.31 104 THR A O 1
ATOM 801 N N . ARG A 1 105 ? -13.581 -7.207 -1.626 1.00 90.81 105 ARG A N 1
ATOM 802 C CA . ARG A 1 105 ? -13.380 -8.034 -2.828 1.00 90.81 105 ARG A CA 1
ATOM 803 C C . ARG A 1 105 ? -14.663 -8.402 -3.553 1.00 90.81 105 ARG A C 1
ATOM 805 O O . ARG A 1 105 ? -14.687 -8.309 -4.771 1.00 90.81 105 ARG A O 1
ATOM 812 N N . VAL A 1 106 ? -15.724 -8.825 -2.865 1.00 86.81 106 VAL A N 1
ATOM 813 C CA . VAL A 1 106 ? -16.886 -9.426 -3.565 1.00 86.81 106 VAL A CA 1
ATOM 814 C C . VAL A 1 106 ? -18.202 -8.697 -3.346 1.00 86.81 106 VAL A C 1
ATOM 816 O O . VAL A 1 106 ? -19.113 -8.793 -4.171 1.00 86.81 106 VAL A O 1
ATOM 819 N N . THR A 1 107 ? -18.344 -7.996 -2.228 1.00 86.38 107 THR A N 1
ATOM 820 C CA . THR A 1 107 ? -19.637 -7.415 -1.864 1.00 86.38 107 THR A CA 1
ATOM 821 C C . THR A 1 107 ? -20.042 -6.270 -2.793 1.00 86.38 107 THR A C 1
ATOM 823 O O . THR A 1 107 ? -21.180 -6.242 -3.258 1.00 86.38 107 THR A O 1
ATOM 826 N N . ALA A 1 108 ? -19.133 -5.336 -3.064 1.00 90.00 108 ALA A N 1
ATOM 827 C CA . ALA A 1 108 ? -19.433 -4.111 -3.807 1.00 90.00 108 ALA A CA 1
ATOM 828 C C . ALA A 1 108 ? -18.253 -3.617 -4.659 1.00 90.00 108 ALA A C 1
ATOM 830 O O . ALA A 1 108 ? -18.249 -2.471 -5.099 1.00 90.00 108 ALA A O 1
ATOM 831 N N . ARG A 1 109 ? -17.256 -4.475 -4.885 1.00 92.56 109 ARG A N 1
ATOM 832 C CA . ARG A 1 109 ? -16.062 -4.122 -5.638 1.00 92.56 109 ARG A CA 1
ATOM 833 C C . ARG A 1 109 ? -16.301 -4.275 -7.137 1.00 92.56 109 ARG A C 1
ATOM 835 O O . ARG A 1 109 ? -16.556 -5.375 -7.630 1.00 92.56 109 ARG A O 1
ATOM 842 N N . SER A 1 110 ? -16.142 -3.195 -7.888 1.00 92.56 110 SER A N 1
ATOM 843 C CA . SER A 1 110 ? -16.124 -3.261 -9.347 1.00 92.56 110 SER A CA 1
ATOM 844 C C . SER A 1 110 ? -14.842 -3.927 -9.846 1.00 92.56 110 SER A C 1
ATOM 846 O O . SER A 1 110 ? -13.835 -3.977 -9.139 1.00 92.56 110 SER A O 1
ATOM 848 N N . ALA A 1 111 ? -14.837 -4.365 -11.106 1.00 90.12 111 ALA A N 1
ATOM 849 C CA . ALA A 1 111 ? -13.576 -4.643 -11.785 1.00 90.12 111 ALA A CA 1
ATOM 850 C C . ALA A 1 111 ? -12.650 -3.420 -11.695 1.00 90.12 111 ALA A C 1
ATOM 852 O O . ALA A 1 111 ? -13.120 -2.274 -11.665 1.00 90.12 111 ALA A O 1
ATOM 853 N N . GLU A 1 112 ? -11.345 -3.673 -11.664 1.00 89.94 112 GLU A N 1
ATOM 854 C CA . GLU A 1 112 ? -10.350 -2.613 -11.745 1.00 89.94 112 GLU A CA 1
ATOM 855 C C . GLU A 1 112 ? -10.556 -1.770 -13.016 1.00 89.94 112 GLU A C 1
ATOM 857 O O . GLU A 1 112 ? -11.081 -2.268 -14.022 1.00 89.94 112 GLU A O 1
ATOM 862 N N . PRO A 1 113 ? -10.113 -0.500 -13.033 1.00 87.31 113 PRO A N 1
ATOM 863 C CA . PRO A 1 113 ? -10.362 0.387 -14.165 1.00 87.31 113 PRO A CA 1
ATOM 864 C C . PRO A 1 113 ? -9.847 -0.098 -15.528 1.00 87.31 113 PRO A C 1
ATOM 866 O O . PRO A 1 113 ? -10.286 0.413 -16.566 1.00 87.31 113 PRO A O 1
ATOM 869 N N . THR A 1 114 ? -8.908 -1.045 -15.530 1.00 79.25 114 THR A N 1
ATOM 870 C CA . THR A 1 114 ? -8.355 -1.739 -16.697 1.00 79.25 114 THR A CA 1
ATOM 871 C C . THR A 1 114 ? -7.702 -3.053 -16.252 1.00 79.25 114 THR A C 1
ATOM 873 O O . THR A 1 114 ? -7.262 -3.150 -15.114 1.00 79.25 114 THR A O 1
ATOM 876 N N . LEU A 1 115 ? -7.602 -4.034 -17.157 1.00 65.81 115 LEU A N 1
ATOM 877 C CA . LEU A 1 115 ? -6.851 -5.284 -16.943 1.00 65.81 115 LEU A CA 1
ATOM 878 C C . LEU A 1 115 ? -5.349 -5.150 -17.265 1.00 65.81 115 LEU A C 1
ATOM 880 O O . LEU A 1 115 ? -4.577 -6.069 -17.022 1.00 65.81 115 LEU A O 1
ATOM 884 N N . ALA A 1 116 ? -4.923 -4.040 -17.874 1.00 71.12 116 ALA A N 1
ATOM 885 C CA . ALA A 1 116 ? -3.511 -3.793 -18.156 1.00 71.12 116 ALA A CA 1
ATOM 886 C C . ALA A 1 116 ? -2.825 -3.123 -16.958 1.00 71.12 116 ALA A C 1
ATOM 888 O O . ALA A 1 116 ? -3.372 -2.190 -16.368 1.00 71.12 116 ALA A O 1
ATOM 889 N N . SER A 1 117 ? -1.592 -3.535 -16.651 1.00 86.38 117 SER A N 1
ATOM 890 C CA . SER A 1 117 ? -0.782 -2.855 -15.637 1.00 86.38 117 SER A CA 1
ATOM 891 C C . SER A 1 117 ? -0.491 -1.407 -16.044 1.00 86.38 117 SER A C 1
ATOM 893 O O . SER A 1 117 ? -0.312 -1.101 -17.226 1.00 86.38 117 SER A O 1
ATOM 895 N N . VAL A 1 118 ? -0.373 -0.499 -15.068 1.00 93.00 118 VAL A N 1
ATOM 896 C CA . VAL A 1 118 ? -0.048 0.917 -15.340 1.00 93.00 118 VAL A CA 1
ATOM 897 C C . VAL A 1 118 ? 1.289 1.046 -16.078 1.00 93.00 118 VAL A C 1
ATOM 899 O O . VAL A 1 118 ? 1.434 1.883 -16.966 1.00 93.00 118 VAL A O 1
ATOM 902 N N . PHE A 1 119 ? 2.247 0.156 -15.802 1.00 94.81 119 PHE A N 1
ATOM 903 C CA . PHE A 1 119 ? 3.514 0.086 -16.533 1.00 94.81 119 PHE A CA 1
ATOM 904 C C . PHE A 1 119 ? 3.335 -0.072 -18.050 1.00 94.81 119 PHE A C 1
ATOM 906 O O . PHE A 1 119 ? 4.156 0.443 -18.808 1.00 94.81 119 PHE A O 1
ATOM 913 N N . ALA A 1 120 ? 2.290 -0.768 -18.508 1.00 93.69 120 ALA A N 1
ATOM 914 C CA . ALA A 1 120 ? 2.008 -0.932 -19.932 1.00 93.69 120 ALA A CA 1
ATOM 915 C C . ALA A 1 120 ? 1.504 0.370 -20.580 1.00 93.69 120 ALA A C 1
ATOM 917 O O . ALA A 1 120 ? 1.815 0.640 -21.741 1.00 93.69 120 ALA A O 1
ATOM 918 N N . GLU A 1 121 ? 0.784 1.213 -19.835 1.00 94.81 121 GLU A N 1
ATOM 919 C CA . GLU A 1 121 ? 0.327 2.529 -20.310 1.00 94.81 121 GLU A CA 1
ATOM 920 C C . GLU A 1 121 ? 1.502 3.495 -20.516 1.00 94.81 121 GLU A C 1
ATOM 922 O O . GLU A 1 121 ? 1.502 4.292 -21.454 1.00 94.81 121 GLU A O 1
ATOM 927 N N . PHE A 1 122 ? 2.573 3.336 -19.733 1.00 96.44 122 PHE A N 1
ATOM 928 C CA . PHE A 1 122 ? 3.863 4.002 -19.941 1.00 96.44 122 PHE A CA 1
ATOM 929 C C . PHE A 1 122 ? 4.737 3.295 -21.000 1.00 96.44 122 PHE A C 1
ATOM 931 O O . PHE A 1 122 ? 5.959 3.448 -21.022 1.00 96.44 122 PHE A O 1
ATOM 938 N N . GLY A 1 123 ? 4.124 2.556 -21.933 1.00 95.00 123 GLY A N 1
ATOM 939 C CA . GLY A 1 123 ? 4.781 1.750 -22.968 1.00 95.00 123 GLY A CA 1
ATOM 940 C C . GLY A 1 123 ? 5.799 2.499 -23.842 1.00 95.00 123 GLY A C 1
ATOM 941 O O . GLY A 1 123 ? 6.769 1.902 -24.309 1.00 95.00 123 GLY A O 1
ATOM 942 N N . ALA A 1 124 ? 5.655 3.817 -24.017 1.00 95.75 124 ALA A N 1
ATOM 943 C CA . ALA A 1 124 ? 6.641 4.632 -24.735 1.00 95.75 124 ALA A CA 1
ATOM 944 C C . ALA A 1 124 ? 8.034 4.599 -24.070 1.00 95.75 124 ALA A C 1
ATOM 946 O O . ALA A 1 124 ? 9.058 4.613 -24.758 1.00 95.75 124 ALA A O 1
ATOM 947 N N . ALA A 1 125 ? 8.090 4.429 -22.745 1.00 96.44 125 ALA A N 1
ATOM 948 C CA . ALA A 1 125 ? 9.339 4.279 -22.007 1.00 96.44 125 ALA A CA 1
ATOM 949 C C . ALA A 1 125 ? 10.116 3.012 -22.402 1.00 96.44 125 ALA A C 1
ATOM 951 O O . ALA A 1 125 ? 11.323 2.931 -22.199 1.00 96.44 125 ALA A O 1
ATOM 952 N N . TYR A 1 126 ? 9.479 2.024 -23.034 1.00 95.06 126 TYR A N 1
ATOM 953 C CA . TYR A 1 126 ? 10.154 0.801 -23.466 1.00 95.06 126 TYR A CA 1
ATOM 954 C C . TYR A 1 126 ? 11.050 1.049 -24.680 1.00 95.06 126 TYR A C 1
ATOM 956 O O . TYR A 1 126 ? 12.037 0.335 -24.851 1.00 95.06 126 TYR A O 1
ATOM 964 N N . VAL A 1 127 ? 10.775 2.095 -25.464 1.00 94.06 127 VAL A N 1
ATOM 965 C CA . VAL A 1 127 ? 11.556 2.465 -26.654 1.00 94.06 127 VAL A CA 1
ATOM 966 C C . VAL A 1 127 ? 12.377 3.742 -26.467 1.00 94.06 127 VAL A C 1
ATOM 968 O O . VAL A 1 127 ? 13.449 3.860 -27.056 1.00 94.06 127 VAL A O 1
ATOM 971 N N . TRP A 1 128 ? 11.924 4.686 -25.641 1.00 93.94 128 TRP A N 1
ATOM 972 C CA . TRP A 1 128 ? 12.635 5.942 -25.395 1.00 93.94 128 TRP A CA 1
ATOM 973 C C . TRP A 1 128 ? 13.678 5.779 -24.296 1.00 93.94 128 TRP A C 1
ATOM 975 O O . TRP A 1 128 ? 13.346 5.793 -23.119 1.00 93.94 128 TRP A O 1
ATOM 985 N N . ASN A 1 129 ? 14.950 5.630 -24.660 1.00 92.31 129 ASN A N 1
ATOM 986 C CA . ASN A 1 129 ? 16.036 5.391 -23.703 1.00 92.31 129 ASN A CA 1
ATOM 987 C C . ASN A 1 129 ? 16.718 6.664 -23.166 1.00 92.31 129 ASN A C 1
ATOM 989 O O . ASN A 1 129 ? 17.562 6.561 -22.279 1.00 92.31 129 ASN A O 1
ATOM 993 N N . ASN A 1 130 ? 16.352 7.854 -23.653 1.00 92.19 130 ASN A N 1
ATOM 994 C CA . ASN A 1 130 ? 16.852 9.116 -23.112 1.00 92.19 130 ASN A CA 1
ATOM 995 C C . ASN A 1 130 ? 16.066 9.532 -21.858 1.00 92.19 130 ASN A C 1
ATOM 997 O O . ASN A 1 130 ? 15.177 10.378 -21.921 1.00 92.19 130 ASN A O 1
ATOM 1001 N N . VAL A 1 131 ? 16.401 8.944 -20.710 1.00 93.94 131 VAL A N 1
ATOM 1002 C CA . VAL A 1 131 ? 15.682 9.199 -19.449 1.00 93.94 131 VAL A CA 1
ATOM 1003 C C . VAL A 1 131 ? 15.832 10.646 -18.966 1.00 93.94 131 VAL A C 1
ATOM 1005 O O . VAL A 1 131 ? 14.918 11.167 -18.338 1.00 93.94 131 VAL A O 1
ATOM 1008 N N . THR A 1 132 ? 16.910 11.354 -19.324 1.00 94.31 132 THR A N 1
ATOM 1009 C CA . THR A 1 132 ? 17.051 12.781 -18.967 1.00 94.31 132 THR A CA 1
ATOM 1010 C C . THR A 1 132 ? 15.956 13.658 -19.572 1.00 94.31 132 THR A C 1
ATOM 1012 O O . THR A 1 132 ? 15.492 14.585 -18.911 1.00 94.31 132 THR A O 1
ATOM 1015 N N . ALA A 1 133 ? 15.471 13.325 -20.776 1.00 96.19 133 ALA A N 1
ATOM 1016 C CA . ALA A 1 133 ? 14.354 14.035 -21.393 1.00 96.19 133 ALA A CA 1
ATOM 1017 C C . ALA A 1 133 ? 13.077 13.923 -20.552 1.00 96.19 133 ALA A C 1
ATOM 1019 O O . ALA A 1 133 ? 12.267 14.837 -20.556 1.00 96.19 133 ALA A O 1
ATOM 1020 N N . TYR A 1 134 ? 12.916 12.869 -19.748 1.00 95.50 134 TYR A N 1
ATOM 1021 C CA . TYR A 1 134 ? 11.710 12.691 -18.941 1.00 95.50 134 TYR A CA 1
ATOM 1022 C C . TYR A 1 134 ? 11.553 13.814 -17.909 1.00 95.50 134 TYR A C 1
ATOM 1024 O O . TYR A 1 134 ? 10.443 14.035 -17.450 1.00 95.50 134 TYR A O 1
ATOM 1032 N N . PHE A 1 135 ? 12.630 14.531 -17.566 1.00 93.81 135 PHE A N 1
ATOM 1033 C CA . PHE A 1 135 ? 12.645 15.636 -16.602 1.00 93.81 135 PHE A CA 1
ATOM 1034 C C . PHE A 1 135 ? 12.717 17.022 -17.262 1.00 93.81 135 PHE A C 1
ATOM 1036 O O . PHE A 1 135 ? 12.685 18.036 -16.569 1.00 93.81 135 PHE A O 1
ATOM 1043 N N . ASP A 1 136 ? 12.816 17.088 -18.591 1.00 96.44 136 ASP A N 1
ATOM 1044 C CA . ASP A 1 136 ? 12.787 18.340 -19.344 1.00 96.44 136 ASP A CA 1
ATOM 1045 C C . ASP A 1 136 ? 11.348 18.644 -19.773 1.00 96.44 136 ASP A C 1
ATOM 1047 O O . ASP A 1 136 ? 10.816 17.996 -20.674 1.00 96.44 136 ASP A O 1
ATOM 1051 N N . GLU A 1 137 ? 10.734 19.657 -19.155 1.00 95.62 137 GLU A N 1
ATOM 1052 C CA . GLU A 1 137 ? 9.361 20.116 -19.436 1.00 95.62 137 GLU A CA 1
ATOM 1053 C C . GLU A 1 137 ? 9.121 20.499 -20.909 1.00 95.62 137 GLU A C 1
ATOM 1055 O O . GLU A 1 137 ? 7.984 20.524 -21.390 1.00 95.62 137 GLU A O 1
ATOM 1060 N N . THR A 1 138 ? 10.184 20.802 -21.657 1.00 96.44 138 THR A N 1
ATOM 1061 C CA . THR A 1 138 ? 10.091 21.139 -23.082 1.00 96.44 138 THR A CA 1
ATOM 1062 C C . THR A 1 138 ? 10.184 19.924 -24.003 1.00 96.44 138 THR A C 1
ATOM 1064 O O . THR A 1 138 ? 9.868 20.039 -25.190 1.00 96.44 138 THR A O 1
ATOM 1067 N N . SER A 1 139 ? 10.582 18.763 -23.477 1.00 98.00 139 SER A N 1
ATOM 1068 C CA . SER A 1 139 ? 10.735 17.538 -24.257 1.00 98.00 139 SER A CA 1
ATOM 1069 C C . SER A 1 139 ? 9.391 16.915 -24.645 1.00 98.00 139 SER A C 1
ATOM 1071 O O . SER A 1 139 ? 8.365 17.077 -23.976 1.00 98.00 139 SER A O 1
ATOM 1073 N N . VAL A 1 140 ? 9.411 16.140 -25.730 1.00 97.62 140 VAL A N 1
ATOM 1074 C CA . VAL A 1 140 ? 8.241 15.372 -26.177 1.00 97.62 140 VAL A CA 1
ATOM 1075 C C . VAL A 1 140 ? 7.955 14.224 -25.209 1.00 97.62 140 VAL A C 1
ATOM 1077 O O . VAL A 1 140 ? 6.793 13.900 -24.964 1.00 97.62 140 VAL A O 1
ATOM 1080 N N . GLU A 1 141 ? 8.997 13.622 -24.636 1.00 97.31 141 GLU A N 1
ATOM 1081 C CA . GLU A 1 141 ? 8.907 12.529 -23.676 1.00 97.31 141 GLU A CA 1
ATOM 1082 C C . GLU A 1 141 ? 8.147 12.959 -22.419 1.00 97.31 141 GLU A C 1
ATOM 1084 O O . GLU A 1 141 ? 7.150 12.323 -22.070 1.00 97.31 141 GLU A O 1
ATOM 1089 N N . LYS A 1 142 ? 8.550 14.070 -21.786 1.00 97.25 142 LYS A N 1
ATOM 1090 C CA . LYS A 1 142 ? 7.878 14.606 -20.593 1.00 97.25 142 LYS A CA 1
ATOM 1091 C C . LYS A 1 142 ? 6.417 14.938 -20.871 1.00 97.25 142 LYS A C 1
ATOM 1093 O O . LYS A 1 142 ? 5.539 14.433 -20.177 1.00 97.25 142 LYS A O 1
ATOM 1098 N N . GLN A 1 143 ? 6.137 15.691 -21.935 1.00 97.94 143 GLN A N 1
ATOM 1099 C CA . GLN A 1 143 ? 4.762 16.054 -22.301 1.00 97.94 143 GLN A CA 1
ATOM 1100 C C . GLN A 1 143 ? 3.889 14.824 -22.590 1.00 97.94 143 GLN A C 1
ATOM 1102 O O . GLN A 1 143 ? 2.704 14.803 -22.252 1.00 97.94 143 GLN A O 1
ATOM 1107 N N . THR A 1 144 ? 4.470 13.777 -23.185 1.00 98.19 144 THR A N 1
ATOM 1108 C CA . THR A 1 144 ? 3.760 12.515 -23.418 1.00 98.19 144 THR A CA 1
ATOM 1109 C C . THR A 1 144 ? 3.432 11.820 -22.101 1.00 98.19 144 THR A C 1
ATOM 1111 O O . THR A 1 144 ? 2.283 11.430 -21.895 1.00 98.19 144 THR A O 1
ATOM 1114 N N . PHE A 1 145 ? 4.406 11.672 -21.200 1.00 98.50 145 PHE A N 1
ATOM 1115 C CA . PHE A 1 145 ? 4.177 11.009 -19.917 1.00 98.50 145 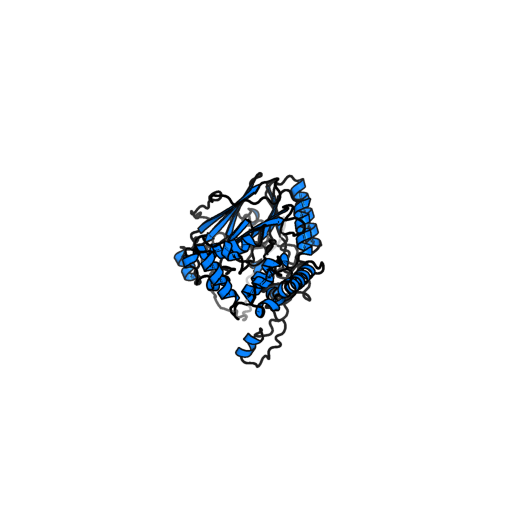PHE A CA 1
ATOM 1116 C C . PHE A 1 145 ? 3.227 11.788 -19.008 1.00 98.50 145 PHE A C 1
ATOM 1118 O O . PHE A 1 145 ? 2.405 11.159 -18.349 1.00 98.50 145 PHE A O 1
ATOM 1125 N N . ASP A 1 146 ? 3.245 13.122 -19.031 1.00 98.50 146 ASP A N 1
ATOM 1126 C CA . ASP A 1 146 ? 2.242 13.941 -18.339 1.00 98.50 146 ASP A CA 1
ATOM 1127 C C . ASP A 1 146 ? 0.829 13.672 -18.871 1.00 98.50 146 ASP A C 1
ATOM 1129 O O . ASP A 1 146 ? -0.118 13.532 -18.095 1.00 98.50 146 ASP A O 1
ATOM 1133 N N . GLY A 1 147 ? 0.679 13.557 -20.195 1.00 98.44 147 GLY A N 1
ATOM 1134 C CA . GLY A 1 147 ? -0.593 13.211 -20.828 1.00 98.44 147 GLY A CA 1
ATOM 1135 C C . GLY A 1 147 ? -1.089 11.816 -20.435 1.00 98.44 147 GLY A C 1
ATOM 1136 O O . GLY A 1 147 ? -2.266 11.649 -20.103 1.00 98.44 147 GLY A O 1
ATOM 1137 N N . VAL A 1 148 ? -0.192 10.823 -20.415 1.00 98.00 148 VAL A N 1
ATOM 1138 C CA . VAL A 1 148 ? -0.498 9.462 -19.938 1.00 98.00 148 VAL A CA 1
ATOM 1139 C C . VAL A 1 148 ? -0.906 9.493 -18.466 1.00 98.00 148 VAL A C 1
ATOM 1141 O O . VAL A 1 148 ? -1.964 8.975 -18.117 1.00 98.00 148 VAL A O 1
ATOM 1144 N N . ALA A 1 149 ? -0.131 10.162 -17.611 1.00 97.94 149 ALA A N 1
ATOM 1145 C CA . ALA A 1 149 ? -0.417 10.292 -16.187 1.00 97.94 149 ALA A CA 1
ATOM 1146 C C . ALA A 1 149 ? -1.766 10.977 -15.926 1.00 97.94 149 ALA A C 1
ATOM 1148 O O . ALA A 1 149 ? -2.539 10.517 -15.087 1.00 97.94 149 ALA A O 1
ATOM 1149 N N . ALA A 1 150 ? -2.092 12.039 -16.667 1.00 98.06 150 ALA A N 1
ATOM 1150 C CA . ALA A 1 150 ? -3.390 12.701 -16.576 1.00 98.06 150 ALA A CA 1
ATOM 1151 C C . ALA A 1 150 ? -4.541 11.754 -16.954 1.00 98.06 150 ALA A C 1
ATOM 1153 O O . ALA A 1 150 ? -5.559 11.725 -16.263 1.00 98.06 150 ALA A O 1
ATOM 1154 N N . SER A 1 151 ? -4.367 10.939 -18.000 1.00 96.50 151 SER A N 1
ATOM 1155 C CA . SER A 1 151 ? -5.346 9.920 -18.400 1.00 96.50 151 SER A CA 1
ATOM 1156 C C . SER A 1 151 ? -5.514 8.832 -17.333 1.00 96.50 151 SER A C 1
ATOM 1158 O O . SER A 1 151 ? -6.643 8.508 -16.958 1.00 96.50 151 SER A O 1
ATOM 1160 N N . VAL A 1 152 ? -4.408 8.309 -16.790 1.00 96.00 152 VAL A N 1
ATOM 1161 C CA . VAL A 1 152 ? -4.411 7.327 -15.691 1.00 96.00 152 VAL A CA 1
ATOM 1162 C C . VAL A 1 152 ? -5.163 7.882 -14.482 1.00 96.00 152 VAL A C 1
ATOM 1164 O O . VAL A 1 152 ? -6.078 7.231 -13.978 1.00 96.00 152 VAL A O 1
ATOM 1167 N N . LYS A 1 153 ? -4.811 9.100 -14.047 1.00 94.94 153 LYS A N 1
ATOM 1168 C CA . LYS A 1 153 ? -5.406 9.772 -12.883 1.00 94.94 153 LYS A CA 1
ATOM 1169 C C . LYS A 1 153 ? -6.885 10.086 -13.093 1.00 94.94 153 LYS A C 1
ATOM 1171 O O . LYS A 1 153 ? -7.669 9.938 -12.161 1.00 94.94 153 LYS A O 1
ATOM 1176 N N . ALA A 1 154 ? -7.290 10.483 -14.298 1.00 95.88 154 ALA A N 1
ATOM 1177 C CA . ALA A 1 154 ? -8.702 10.674 -14.619 1.00 95.88 154 ALA A CA 1
ATOM 1178 C C . ALA A 1 154 ? -9.483 9.356 -14.512 1.00 95.88 154 ALA A C 1
ATOM 1180 O O . ALA A 1 154 ? -10.593 9.343 -13.989 1.00 95.88 154 ALA A O 1
ATOM 1181 N N . LYS A 1 155 ? -8.887 8.242 -14.958 1.00 94.88 155 LYS A N 1
ATOM 1182 C CA . LYS A 1 155 ? -9.536 6.930 -14.959 1.00 94.88 155 LYS A CA 1
ATOM 1183 C C . LYS A 1 155 ? -9.711 6.338 -13.555 1.00 94.88 155 LYS A C 1
ATOM 1185 O O . LYS A 1 155 ? -10.785 5.822 -13.274 1.00 94.88 155 LYS A O 1
ATOM 1190 N N . ILE A 1 156 ? -8.703 6.430 -12.680 1.00 94.12 156 ILE A N 1
ATOM 1191 C CA . ILE A 1 156 ? -8.807 5.936 -11.286 1.00 94.12 156 ILE A CA 1
ATOM 1192 C C . ILE A 1 156 ? -9.750 6.777 -10.420 1.00 94.12 156 ILE A C 1
ATOM 1194 O O . ILE A 1 156 ? -10.267 6.291 -9.423 1.00 94.12 156 ILE A O 1
ATOM 1198 N N . ASN A 1 157 ? -9.975 8.043 -10.782 1.00 95.62 157 ASN A N 1
ATOM 1199 C CA . ASN A 1 157 ? -10.898 8.936 -10.076 1.00 95.62 157 ASN A CA 1
ATOM 1200 C C . ASN A 1 157 ? -12.310 8.926 -10.677 1.00 95.62 157 ASN A C 1
ATOM 1202 O O . ASN A 1 157 ? -13.134 9.770 -10.328 1.00 95.62 157 ASN A O 1
ATOM 1206 N N . ASP A 1 158 ? -12.599 8.004 -11.594 1.00 96.44 158 ASP A N 1
ATOM 1207 C CA . ASP A 1 158 ? -13.933 7.864 -12.154 1.00 96.44 158 ASP A CA 1
ATOM 1208 C C . ASP A 1 158 ? -14.877 7.243 -11.103 1.00 96.44 158 ASP A C 1
ATOM 1210 O O . ASP A 1 158 ? -14.599 6.145 -10.612 1.00 96.44 158 ASP A O 1
ATOM 1214 N N . PRO A 1 159 ? -15.999 7.905 -10.756 1.00 95.69 159 PRO A N 1
ATOM 1215 C CA . PRO A 1 159 ? -16.925 7.436 -9.728 1.00 95.69 159 PRO A CA 1
ATOM 1216 C C . PRO A 1 159 ? -17.620 6.111 -10.060 1.00 95.69 159 PRO A C 1
ATOM 1218 O O . PRO A 1 159 ? -18.310 5.571 -9.199 1.00 95.69 159 PRO A O 1
ATOM 1221 N N . GLN A 1 160 ? -17.478 5.590 -11.284 1.00 93.25 160 GLN A N 1
ATOM 1222 C CA . GLN A 1 160 ? -17.996 4.268 -11.637 1.00 93.25 160 GLN A CA 1
ATOM 1223 C C . GLN A 1 160 ? -17.245 3.115 -10.952 1.00 93.25 160 GLN A C 1
ATOM 1225 O O . GLN A 1 160 ? -17.795 2.017 -10.865 1.00 93.25 160 GLN A O 1
ATOM 1230 N N . PHE A 1 161 ? -16.002 3.340 -10.506 1.00 94.44 161 PHE A N 1
ATOM 1231 C CA . PHE A 1 161 ? -15.198 2.329 -9.822 1.00 94.44 161 PHE A CA 1
ATOM 1232 C C . PHE A 1 161 ? -15.353 2.458 -8.311 1.00 94.44 161 PHE A C 1
ATOM 1234 O O . PHE A 1 161 ? -15.199 3.542 -7.749 1.00 94.44 161 PHE A O 1
ATOM 1241 N N . SER A 1 162 ? -15.630 1.337 -7.651 1.00 94.31 162 SER A N 1
ATOM 1242 C CA . SER A 1 162 ? -15.883 1.278 -6.211 1.00 94.31 162 SER A CA 1
ATOM 1243 C C . SER A 1 162 ? -15.289 -0.003 -5.620 1.00 94.31 162 SER A C 1
ATOM 1245 O O . SER A 1 162 ? -15.289 -1.034 -6.286 1.00 94.31 162 SER A O 1
ATOM 1247 N N . MET A 1 163 ? -14.753 0.075 -4.401 1.00 94.50 163 MET A N 1
ATOM 1248 C CA . MET A 1 163 ? -14.236 -1.046 -3.606 1.00 94.50 163 MET A CA 1
ATOM 1249 C C . MET A 1 163 ? -15.291 -1.592 -2.649 1.00 94.50 163 MET A C 1
ATOM 1251 O O . MET A 1 163 ? -15.448 -2.807 -2.529 1.00 94.50 163 MET A O 1
ATOM 1255 N N . ILE A 1 164 ? -15.973 -0.698 -1.929 1.00 93.81 164 ILE A N 1
ATOM 1256 C CA . ILE A 1 164 ? -16.893 -1.061 -0.838 1.00 93.81 164 ILE A CA 1
ATOM 1257 C C . ILE A 1 164 ? -18.319 -0.533 -1.034 1.00 93.81 164 ILE A C 1
ATOM 1259 O O . ILE A 1 164 ? -19.256 -0.998 -0.382 1.00 93.81 164 ILE A O 1
ATOM 1263 N N . GLY A 1 165 ? -18.517 0.396 -1.962 1.00 93.81 165 GLY A N 1
ATOM 1264 C CA . GLY A 1 165 ? -19.814 0.970 -2.280 1.00 93.81 165 GLY A CA 1
ATOM 1265 C C . GLY A 1 165 ? -20.265 2.040 -1.291 1.00 93.81 165 GLY A C 1
ATOM 1266 O O . GLY A 1 165 ? -19.755 2.188 -0.175 1.00 93.81 165 GLY A O 1
ATOM 1267 N N . GLU A 1 166 ? -21.296 2.774 -1.705 1.00 94.06 166 GLU A N 1
ATOM 1268 C CA . GLU A 1 166 ? -21.900 3.859 -0.924 1.00 94.06 166 GLU A CA 1
ATOM 1269 C C . GLU A 1 166 ? -22.434 3.360 0.429 1.00 94.06 166 GLU A C 1
ATOM 1271 O O . GLU A 1 166 ? -22.156 3.968 1.457 1.00 94.06 166 GLU A O 1
ATOM 1276 N N . GLU A 1 167 ? -23.100 2.198 0.469 1.00 93.44 167 GLU A N 1
ATOM 1277 C CA . GLU A 1 167 ? -23.669 1.649 1.711 1.00 93.44 167 GLU A CA 1
ATOM 1278 C C . GLU A 1 167 ? -22.597 1.368 2.780 1.00 93.44 167 GLU A C 1
ATOM 1280 O O . GLU A 1 167 ? -22.790 1.694 3.954 1.00 93.44 167 GLU A O 1
ATOM 1285 N N . GLN A 1 168 ? -21.454 0.782 2.402 1.00 94.94 168 GLN A N 1
ATOM 1286 C CA . GLN A 1 168 ? -20.377 0.510 3.361 1.00 94.94 168 GLN A CA 1
ATOM 1287 C C . GLN A 1 168 ? -19.595 1.780 3.716 1.00 94.94 168 GLN A C 1
ATOM 1289 O O . GLN A 1 168 ? -19.136 1.905 4.853 1.00 94.94 168 GLN A O 1
ATOM 1294 N N . THR A 1 169 ? -19.499 2.740 2.792 1.00 96.75 169 THR A N 1
ATOM 1295 C CA . THR A 1 169 ? -18.922 4.067 3.053 1.00 96.75 169 THR A CA 1
ATOM 1296 C C . THR A 1 169 ? -19.746 4.836 4.092 1.00 96.75 169 THR A C 1
ATOM 1298 O O . THR A 1 169 ? -19.197 5.302 5.094 1.00 96.75 169 THR A O 1
ATOM 1301 N N . ASP A 1 170 ? -21.070 4.886 3.931 1.00 97.75 170 ASP A N 1
ATOM 1302 C CA . ASP A 1 170 ? -21.991 5.499 4.895 1.00 97.75 170 ASP A CA 1
ATOM 1303 C C . ASP A 1 170 ? -21.948 4.775 6.246 1.00 97.75 170 ASP A C 1
ATOM 1305 O O . ASP A 1 170 ? -21.885 5.401 7.310 1.00 97.75 170 ASP A O 1
ATOM 1309 N N . PHE A 1 171 ? -21.906 3.440 6.225 1.00 97.75 171 PHE A N 1
ATOM 1310 C CA . PHE A 1 171 ? -21.783 2.645 7.443 1.00 97.75 171 PHE A CA 1
ATOM 1311 C C . PHE A 1 171 ? -20.475 2.938 8.191 1.00 97.75 171 PHE A C 1
ATOM 1313 O O . PHE A 1 171 ? -20.487 3.095 9.417 1.00 97.75 171 PHE A O 1
ATOM 1320 N N . LEU A 1 172 ? -19.344 3.033 7.480 1.00 98.31 172 LEU A N 1
ATOM 1321 C CA . LEU A 1 172 ? -18.057 3.418 8.063 1.00 98.31 172 LEU A CA 1
ATOM 1322 C C . LEU A 1 172 ? -18.163 4.786 8.738 1.00 98.31 172 LEU A C 1
ATOM 1324 O O . LEU A 1 172 ? -17.739 4.947 9.888 1.00 98.31 172 LEU A O 1
ATOM 1328 N N . GLN A 1 173 ? -18.775 5.745 8.041 1.00 98.62 173 GLN A N 1
ATOM 1329 C CA . GLN A 1 173 ? -18.982 7.090 8.549 1.00 98.62 173 GLN A CA 1
ATOM 1330 C C . GLN A 1 173 ? -19.784 7.090 9.854 1.00 98.62 173 GLN A C 1
ATOM 1332 O O . GLN A 1 173 ? -19.374 7.710 10.838 1.00 98.62 173 GLN A O 1
ATOM 1337 N N . ASP A 1 174 ? -20.897 6.363 9.900 1.00 98.69 174 ASP A N 1
ATOM 1338 C CA . ASP A 1 174 ? -21.746 6.271 11.086 1.00 98.69 174 ASP A CA 1
ATOM 1339 C C . ASP A 1 174 ? -21.030 5.612 12.273 1.00 98.69 174 ASP A C 1
ATOM 1341 O O . ASP A 1 174 ? -21.137 6.084 13.416 1.00 98.69 174 ASP A O 1
ATOM 1345 N N . VAL A 1 175 ? -20.255 4.551 12.022 1.00 98.62 175 VAL A N 1
ATOM 1346 C CA . VAL A 1 175 ? -19.440 3.889 13.051 1.00 98.62 175 VAL A CA 1
ATOM 1347 C C . VAL A 1 175 ? -18.392 4.851 13.611 1.00 98.62 175 VAL A C 1
ATOM 1349 O O . VAL A 1 175 ? -18.258 4.965 14.836 1.00 98.62 175 VAL A O 1
ATOM 1352 N N . PHE A 1 176 ? -17.681 5.582 12.751 1.00 98.69 176 PHE A N 1
ATOM 1353 C CA . PHE A 1 176 ? -16.649 6.529 13.173 1.00 98.69 176 PHE A CA 1
ATOM 1354 C C . PHE A 1 176 ? -17.251 7.714 13.934 1.00 98.69 176 PHE A C 1
ATOM 1356 O O . PHE A 1 176 ? -16.829 7.969 15.066 1.00 98.69 176 PHE A O 1
ATOM 1363 N N . LYS A 1 177 ? -18.330 8.329 13.424 1.00 98.69 177 LYS A N 1
ATOM 1364 C CA . LYS A 1 177 ? -19.093 9.386 14.120 1.00 98.69 177 LYS A CA 1
ATOM 1365 C C . LYS A 1 177 ? -19.498 8.961 15.523 1.00 98.69 177 LYS A C 1
ATOM 1367 O O . LYS A 1 177 ? -19.314 9.707 16.491 1.00 98.69 177 LYS A O 1
ATOM 1372 N N . LYS A 1 178 ? -20.057 7.755 15.656 1.00 98.69 178 LYS A N 1
ATOM 1373 C CA . LYS A 1 178 ? -20.478 7.210 16.950 1.00 98.69 178 LYS A CA 1
ATOM 1374 C C . LYS A 1 178 ? -19.283 6.990 17.877 1.00 98.69 178 LYS A C 1
ATOM 1376 O O . LYS A 1 178 ? -19.341 7.407 19.032 1.00 98.69 178 LYS A O 1
ATOM 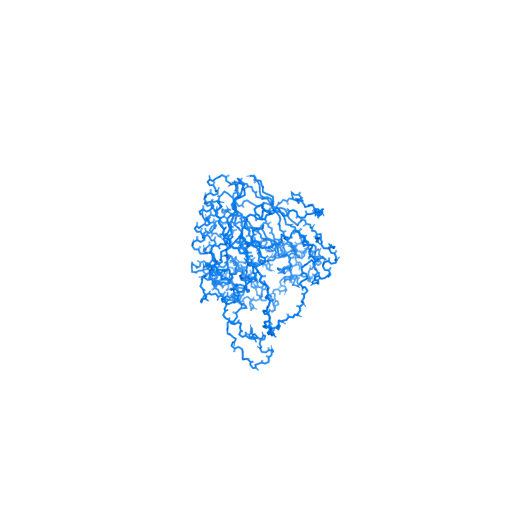1381 N N . SER A 1 179 ? -18.202 6.394 17.373 1.00 98.62 179 SER A N 1
ATOM 1382 C CA . SER A 1 179 ? -16.963 6.163 18.123 1.00 98.62 179 SER A CA 1
ATOM 1383 C C . SER A 1 179 ? -16.355 7.468 18.649 1.00 98.62 179 SER A C 1
ATOM 1385 O O . SER A 1 179 ? -16.077 7.590 19.846 1.00 98.62 179 SER A O 1
ATOM 1387 N N . LYS A 1 180 ? -16.220 8.470 17.773 1.00 98.25 180 LYS A N 1
ATOM 1388 C CA . LYS A 1 180 ? -15.729 9.814 18.094 1.00 98.25 180 LYS A CA 1
ATOM 1389 C C . LYS A 1 180 ? -16.595 10.491 19.149 1.00 98.25 180 LYS A C 1
ATOM 1391 O O . LYS A 1 180 ? -16.078 10.971 20.156 1.00 98.25 180 LYS A O 1
ATOM 1396 N N . LYS A 1 181 ? -17.922 10.459 18.980 1.00 98.38 181 LYS A N 1
ATOM 1397 C CA . LYS A 1 181 ? -18.885 11.005 19.953 1.00 98.38 181 LYS A CA 1
ATOM 1398 C C . LYS A 1 181 ? -18.798 10.322 21.321 1.00 98.38 181 LYS A C 1
ATOM 1400 O O . LYS A 1 181 ? -19.040 10.965 22.339 1.00 98.38 181 LYS A O 1
ATOM 1405 N N . SER A 1 182 ? -18.450 9.038 21.358 1.00 97.88 182 SER A N 1
ATOM 1406 C CA . SER A 1 182 ? -18.213 8.289 22.595 1.00 97.88 182 SER A CA 1
ATOM 1407 C C . SER A 1 182 ? -16.858 8.583 23.254 1.00 97.88 182 SER A C 1
ATOM 1409 O O . SER A 1 182 ? -16.564 7.990 24.288 1.00 97.88 182 SER A O 1
ATOM 1411 N N . GLY A 1 183 ? -16.053 9.501 22.707 1.00 97.56 183 GLY A N 1
ATOM 1412 C CA . GLY A 1 183 ? -14.792 9.950 23.303 1.00 97.56 183 GLY A CA 1
ATOM 1413 C C . GLY A 1 183 ? -13.620 8.993 23.092 1.00 97.56 183 GLY A C 1
ATOM 1414 O O . GLY A 1 183 ? -12.618 9.100 23.796 1.00 97.56 183 GLY A O 1
ATOM 1415 N N . LYS A 1 184 ? -13.732 8.053 22.149 1.00 98.50 184 LYS A N 1
ATOM 1416 C CA . LYS A 1 184 ? -12.666 7.089 21.865 1.00 98.50 184 LYS A CA 1
ATOM 1417 C C . LYS A 1 184 ? -11.549 7.733 21.043 1.00 98.50 184 LYS A C 1
ATOM 1419 O O . LYS A 1 184 ? -11.854 8.333 20.005 1.00 98.50 184 LYS A O 1
ATOM 1424 N N . PRO A 1 185 ? -10.274 7.578 21.431 1.00 98.38 185 PRO A N 1
ATOM 1425 C CA . PRO A 1 185 ? -9.167 8.152 20.675 1.00 98.38 185 PRO A CA 1
ATOM 1426 C C . PRO A 1 185 ? -8.979 7.493 19.304 1.00 98.38 185 PRO A C 1
ATOM 1428 O O . PRO A 1 185 ? -8.708 8.214 18.350 1.00 98.38 185 PRO A O 1
ATOM 1431 N N . TRP A 1 186 ? -9.180 6.177 19.169 1.00 98.81 186 TRP A N 1
ATOM 1432 C CA . TRP A 1 186 ? -8.809 5.450 17.945 1.00 98.81 186 TRP A CA 1
ATOM 1433 C C . TRP A 1 186 ? -10.012 4.926 17.159 1.00 98.81 186 TRP A C 1
ATOM 1435 O O . TRP A 1 186 ? -10.923 4.299 17.713 1.00 98.81 186 TRP A O 1
ATOM 1445 N N . GLN A 1 187 ? -10.018 5.179 15.852 1.00 98.75 187 GLN A N 1
ATOM 1446 C CA . GLN A 1 187 ? -10.962 4.614 14.889 1.00 98.75 187 GLN A CA 1
ATOM 1447 C C . GLN A 1 187 ? -10.158 3.836 13.853 1.00 98.75 187 GLN A C 1
ATOM 1449 O O . GLN A 1 187 ? -9.305 4.405 13.180 1.00 98.75 187 GLN A O 1
ATOM 1454 N N . ILE A 1 188 ? -10.379 2.528 13.775 1.00 98.62 188 ILE A N 1
ATOM 1455 C CA . ILE A 1 188 ? -9.497 1.628 13.040 1.00 98.62 188 ILE A CA 1
ATOM 1456 C C . ILE A 1 188 ? -10.286 0.931 11.941 1.00 98.62 188 ILE A C 1
ATOM 1458 O O . ILE A 1 188 ? -11.221 0.187 12.235 1.00 98.62 188 ILE A O 1
ATOM 1462 N N . PHE A 1 189 ? -9.899 1.156 10.688 1.00 98.06 189 PHE A N 1
ATOM 1463 C CA . PHE A 1 189 ? -10.430 0.427 9.541 1.00 98.06 189 PHE A CA 1
ATOM 1464 C C . PHE A 1 189 ? -9.440 -0.670 9.141 1.00 98.06 189 PHE A C 1
ATOM 1466 O O . PHE A 1 189 ? -8.338 -0.381 8.691 1.00 98.06 189 PHE A O 1
ATOM 1473 N N . ALA A 1 190 ? -9.814 -1.933 9.327 1.00 95.94 190 ALA A N 1
ATOM 1474 C CA . ALA A 1 190 ? -9.041 -3.066 8.839 1.00 95.94 190 ALA A CA 1
ATOM 1475 C C . ALA A 1 190 ? -9.497 -3.424 7.418 1.00 95.94 190 ALA A C 1
ATOM 1477 O O . ALA A 1 190 ? -10.562 -4.024 7.246 1.00 95.94 190 ALA A O 1
ATOM 1478 N N . ALA A 1 191 ? -8.704 -3.033 6.424 1.00 91.94 191 ALA A N 1
ATOM 1479 C CA . ALA A 1 191 ? -8.888 -3.367 5.016 1.00 91.94 191 ALA A CA 1
ATOM 1480 C C . ALA A 1 191 ? -7.918 -4.489 4.602 1.00 91.94 191 ALA A C 1
ATOM 1482 O O . ALA A 1 191 ? -6.966 -4.788 5.324 1.00 91.94 191 ALA A O 1
ATOM 1483 N N . ALA A 1 192 ? -8.171 -5.122 3.455 1.00 93.00 192 ALA A N 1
ATOM 1484 C CA . ALA A 1 192 ? -7.251 -6.113 2.900 1.00 93.00 192 ALA A CA 1
ATOM 1485 C C . ALA A 1 192 ? -6.049 -5.445 2.202 1.00 93.00 192 ALA A C 1
ATOM 1487 O O . ALA A 1 192 ? -4.906 -5.823 2.438 1.00 93.00 192 ALA A O 1
ATOM 1488 N N . THR A 1 193 ? -6.298 -4.373 1.442 1.00 95.69 193 THR A N 1
ATOM 1489 C CA . THR A 1 193 ? -5.298 -3.689 0.609 1.00 95.69 193 THR A CA 1
ATOM 1490 C C . THR A 1 193 ? -4.879 -2.319 1.154 1.00 95.69 193 THR A C 1
ATOM 1492 O O . THR A 1 193 ? -5.508 -1.752 2.055 1.00 95.69 193 THR A O 1
ATOM 1495 N N . MET A 1 194 ? -3.798 -1.768 0.598 1.00 95.56 194 MET A N 1
ATOM 1496 C CA . MET A 1 194 ? -3.205 -0.501 1.035 1.00 95.56 194 MET A CA 1
ATOM 1497 C C . MET A 1 194 ? -3.924 0.742 0.495 1.00 95.56 194 MET A C 1
ATOM 1499 O O . MET A 1 194 ? -4.445 0.761 -0.617 1.00 95.56 194 MET A O 1
ATOM 1503 N N . MET A 1 195 ? -3.915 1.815 1.292 1.00 95.75 195 MET A N 1
ATOM 1504 C CA . MET A 1 195 ? -4.383 3.155 0.917 1.00 95.75 195 MET A CA 1
ATOM 1505 C C . MET A 1 195 ? -3.250 4.151 0.678 1.00 95.75 195 MET A C 1
ATOM 1507 O O . MET A 1 195 ? -3.503 5.235 0.152 1.00 95.75 195 MET A O 1
ATOM 1511 N N . GLY A 1 196 ? -2.020 3.837 1.079 1.00 96.19 196 GLY A N 1
ATOM 1512 C CA . GLY A 1 196 ? -0.845 4.624 0.726 1.00 96.19 196 GLY A CA 1
ATOM 1513 C C . GLY A 1 196 ? -0.686 4.747 -0.791 1.00 96.19 196 GLY A C 1
ATOM 1514 O O . GLY A 1 196 ? -1.000 3.794 -1.509 1.00 96.19 196 GLY A O 1
ATOM 1515 N N . PRO A 1 197 ? -0.237 5.905 -1.307 1.00 94.00 197 PRO A N 1
ATOM 1516 C CA . PRO A 1 197 ? 0.141 5.995 -2.704 1.00 94.00 197 PRO A CA 1
ATOM 1517 C C . PRO A 1 197 ? 1.328 5.067 -2.968 1.00 94.00 197 PRO A C 1
ATOM 1519 O O . PRO A 1 197 ? 2.359 5.163 -2.310 1.00 94.00 197 PRO A O 1
ATOM 1522 N N . ASN A 1 198 ? 1.164 4.179 -3.944 1.00 91.88 198 ASN A N 1
ATOM 1523 C CA . ASN A 1 198 ? 2.185 3.226 -4.358 1.00 91.88 198 ASN A CA 1
ATOM 1524 C C . ASN A 1 198 ? 2.843 3.703 -5.655 1.00 91.88 198 ASN A C 1
ATOM 1526 O O . ASN A 1 198 ? 2.585 3.160 -6.730 1.00 91.88 198 ASN A O 1
ATOM 1530 N N . VAL A 1 199 ? 3.641 4.772 -5.584 1.00 97.25 199 VAL A N 1
ATOM 1531 C CA . VAL A 1 199 ? 4.466 5.227 -6.716 1.00 97.25 199 VAL A CA 1
ATOM 1532 C C . VAL A 1 199 ? 5.770 4.418 -6.725 1.00 97.25 199 VAL A C 1
ATOM 1534 O O . VAL A 1 199 ? 6.414 4.329 -5.678 1.00 97.25 199 VAL A O 1
ATOM 1537 N N . PRO A 1 200 ? 6.158 3.789 -7.853 1.00 96.69 200 PRO A N 1
ATOM 1538 C CA . PRO A 1 200 ? 7.392 3.007 -7.924 1.00 96.69 200 PRO A CA 1
ATOM 1539 C C . PRO A 1 200 ? 8.632 3.914 -7.838 1.00 96.69 200 PRO A C 1
ATOM 1541 O O . PRO A 1 200 ? 8.540 5.085 -8.214 1.00 96.69 200 PRO A O 1
ATOM 1544 N N . PRO A 1 201 ? 9.797 3.396 -7.402 1.00 96.50 201 PRO A N 1
ATOM 1545 C CA . PRO A 1 201 ? 11.004 4.192 -7.237 1.00 96.50 201 PRO A CA 1
ATOM 1546 C C . PRO A 1 201 ? 11.459 4.790 -8.564 1.00 96.50 201 PRO A C 1
ATOM 1548 O O . PRO A 1 201 ? 11.368 4.176 -9.635 1.00 96.50 201 PRO A O 1
ATOM 1551 N N . ASN A 1 202 ? 12.014 5.996 -8.486 1.00 96.50 202 ASN A N 1
ATOM 1552 C CA . ASN A 1 202 ? 12.640 6.611 -9.639 1.00 96.50 202 ASN A CA 1
ATOM 1553 C C . ASN A 1 202 ? 14.029 6.006 -9.857 1.00 96.50 202 ASN A C 1
ATOM 1555 O O . ASN A 1 202 ? 15.017 6.452 -9.278 1.00 96.50 202 ASN A O 1
ATOM 1559 N N . MET A 1 203 ? 14.102 5.022 -10.750 1.00 93.19 203 MET A N 1
ATOM 1560 C CA . MET A 1 203 ? 15.337 4.296 -11.064 1.00 93.19 203 MET A CA 1
ATOM 1561 C C . MET A 1 203 ? 16.485 5.198 -11.553 1.00 93.19 203 MET A C 1
ATOM 1563 O O . MET A 1 203 ? 17.627 4.757 -11.582 1.00 93.19 203 MET A O 1
ATOM 1567 N N . TYR A 1 204 ? 16.204 6.439 -11.963 1.00 94.31 204 TYR A N 1
ATOM 1568 C CA . TYR A 1 204 ? 17.228 7.402 -12.361 1.00 94.31 204 TYR A CA 1
ATOM 1569 C C . TYR A 1 204 ? 17.723 8.248 -11.183 1.00 94.31 204 TYR A C 1
ATOM 1571 O O . TYR A 1 204 ? 18.927 8.406 -11.020 1.00 94.31 204 TYR A O 1
ATOM 1579 N N . THR A 1 205 ? 16.822 8.784 -10.355 1.00 95.31 205 THR A N 1
ATOM 1580 C CA . THR A 1 205 ? 17.201 9.712 -9.272 1.00 95.31 205 THR A CA 1
ATOM 1581 C C . THR A 1 205 ? 17.530 9.021 -7.952 1.00 95.31 205 THR A C 1
ATOM 1583 O O . THR A 1 205 ? 18.161 9.643 -7.104 1.00 95.31 205 THR A O 1
ATOM 1586 N N . MET A 1 206 ? 17.156 7.748 -7.776 1.00 94.88 206 MET A N 1
ATOM 1587 C CA . MET A 1 206 ? 17.417 7.001 -6.536 1.00 94.88 206 MET A CA 1
ATOM 1588 C C . MET A 1 206 ? 18.911 6.811 -6.237 1.00 94.88 206 MET A C 1
ATOM 1590 O O . MET A 1 206 ? 19.270 6.487 -5.114 1.00 94.88 206 MET A O 1
ATOM 1594 N N . SER A 1 207 ? 19.804 7.054 -7.204 1.00 95.44 207 SER A N 1
ATOM 1595 C CA . SER A 1 207 ? 21.257 7.103 -6.983 1.00 95.44 207 SER A CA 1
ATOM 1596 C C . SER A 1 207 ? 21.670 8.088 -5.884 1.00 95.44 207 SER A C 1
ATOM 1598 O O . SER A 1 207 ? 22.705 7.882 -5.252 1.00 95.44 207 SER A O 1
ATOM 1600 N N . ALA A 1 208 ? 20.853 9.113 -5.612 1.00 96.06 208 ALA A N 1
ATOM 1601 C CA . ALA A 1 208 ? 21.048 10.053 -4.513 1.00 96.06 208 ALA A CA 1
ATOM 1602 C C . ALA A 1 208 ? 21.013 9.387 -3.121 1.00 96.06 208 ALA A C 1
ATOM 1604 O O . ALA A 1 208 ? 21.571 9.948 -2.180 1.00 96.06 208 ALA A O 1
ATOM 1605 N N . ASN A 1 209 ? 20.442 8.183 -3.003 1.00 96.06 209 ASN A N 1
ATOM 1606 C CA . ASN A 1 209 ? 20.374 7.422 -1.749 1.00 96.06 209 ASN A CA 1
ATOM 1607 C C . ASN A 1 209 ? 21.614 6.557 -1.505 1.00 96.06 209 ASN A C 1
ATOM 1609 O O . ASN A 1 209 ? 21.770 5.971 -0.439 1.00 96.06 209 ASN A O 1
ATOM 1613 N N . ALA A 1 210 ? 22.524 6.463 -2.478 1.00 97.12 210 ALA A N 1
ATOM 1614 C CA . ALA A 1 210 ? 23.782 5.760 -2.272 1.00 97.12 210 ALA A CA 1
ATOM 1615 C C . ALA A 1 210 ? 24.701 6.528 -1.297 1.00 97.12 210 ALA A C 1
ATOM 1617 O O . ALA A 1 210 ? 24.596 7.758 -1.183 1.00 97.12 210 ALA A O 1
ATOM 1618 N N . PRO A 1 211 ? 25.656 5.837 -0.639 1.00 96.38 211 PRO A N 1
ATOM 1619 C CA . PRO A 1 211 ? 26.714 6.487 0.129 1.00 96.38 211 PRO A CA 1
ATOM 1620 C C . PRO A 1 211 ? 27.408 7.586 -0.679 1.00 96.38 211 PRO A C 1
ATOM 1622 O O . PRO A 1 211 ? 27.683 7.420 -1.867 1.00 96.38 211 PRO A O 1
ATOM 1625 N N . THR A 1 212 ? 27.707 8.721 -0.039 1.00 96.12 212 THR A N 1
ATOM 1626 C CA . THR A 1 212 ? 28.191 9.934 -0.731 1.00 96.12 212 THR A CA 1
ATOM 1627 C C . THR A 1 212 ? 29.431 9.650 -1.586 1.00 96.12 212 THR A C 1
ATOM 1629 O O . THR A 1 212 ? 29.572 10.182 -2.685 1.00 96.12 212 THR A O 1
ATOM 1632 N N . GLU A 1 213 ? 30.326 8.790 -1.101 1.00 96.19 213 GLU A N 1
ATOM 1633 C CA . GLU A 1 213 ? 31.545 8.378 -1.792 1.00 96.19 213 GLU A CA 1
ATOM 1634 C C . GLU A 1 213 ? 31.310 7.536 -3.055 1.00 96.19 213 GLU A C 1
ATOM 1636 O O . GLU A 1 213 ? 32.182 7.520 -3.922 1.00 96.19 213 GLU A O 1
ATOM 1641 N N . SER A 1 214 ? 30.163 6.859 -3.175 1.00 97.06 214 SER A N 1
ATOM 1642 C CA . SER A 1 214 ? 29.829 5.969 -4.292 1.00 97.06 214 SER A CA 1
ATOM 1643 C C . SER A 1 214 ? 28.695 6.491 -5.181 1.00 97.06 214 SER A C 1
ATOM 1645 O O . SER A 1 214 ? 28.463 5.920 -6.245 1.00 97.06 214 SER A O 1
ATOM 1647 N N . GLN A 1 215 ? 28.039 7.607 -4.828 1.00 97.00 215 GLN A N 1
ATOM 1648 C CA . GLN A 1 215 ? 26.920 8.187 -5.592 1.00 97.00 215 GLN A CA 1
ATOM 1649 C C . GLN A 1 215 ? 27.211 8.366 -7.088 1.00 97.00 215 GLN A C 1
ATOM 1651 O O . GLN A 1 215 ? 26.366 8.037 -7.917 1.00 97.00 215 GLN A O 1
ATOM 1656 N N . ALA A 1 216 ? 28.399 8.854 -7.461 1.00 97.56 216 ALA A N 1
ATOM 1657 C CA . ALA A 1 216 ? 28.753 9.060 -8.869 1.00 97.56 216 ALA A CA 1
ATOM 1658 C C . ALA A 1 216 ? 28.883 7.737 -9.651 1.00 97.56 216 ALA A C 1
ATOM 1660 O O . ALA A 1 216 ? 28.446 7.643 -10.802 1.00 97.56 216 ALA A O 1
ATOM 1661 N N . ASP A 1 217 ? 29.448 6.706 -9.020 1.00 98.12 217 ASP A N 1
ATOM 1662 C CA . ASP A 1 217 ? 29.590 5.376 -9.617 1.00 98.12 217 ASP A CA 1
ATOM 1663 C C . ASP A 1 217 ? 28.228 4.678 -9.721 1.00 98.12 217 ASP A C 1
ATOM 1665 O O . ASP A 1 217 ? 27.911 4.076 -10.749 1.00 98.12 217 ASP A O 1
ATOM 1669 N N . VAL A 1 218 ? 27.383 4.825 -8.695 1.00 98.12 218 VAL A N 1
ATOM 1670 C CA . VAL A 1 218 ? 26.001 4.331 -8.704 1.00 98.12 218 VAL A CA 1
ATOM 1671 C C . VAL A 1 218 ? 25.185 5.028 -9.791 1.00 98.12 218 VAL A C 1
ATOM 1673 O O . VAL A 1 218 ? 24.544 4.344 -10.583 1.00 98.12 218 VAL A O 1
ATOM 1676 N N . GLN A 1 219 ? 25.256 6.358 -9.912 1.00 97.19 219 GLN A N 1
ATOM 1677 C CA . GLN A 1 219 ? 24.595 7.101 -10.992 1.00 97.19 219 GLN A CA 1
ATOM 1678 C C . GLN A 1 219 ? 25.025 6.582 -12.368 1.00 97.19 219 GLN A C 1
ATOM 1680 O O . GLN A 1 219 ? 24.179 6.290 -13.212 1.00 97.19 219 GLN A O 1
ATOM 1685 N N . THR A 1 220 ? 26.332 6.401 -12.574 1.00 97.69 220 THR A N 1
ATOM 1686 C CA . THR A 1 220 ? 26.881 5.869 -13.831 1.00 97.69 220 THR A CA 1
ATOM 1687 C C . THR A 1 220 ? 26.320 4.477 -14.142 1.00 97.69 220 THR A C 1
ATOM 1689 O O . THR A 1 220 ? 25.962 4.183 -15.286 1.00 97.69 220 THR A O 1
ATOM 1692 N N . TYR A 1 221 ? 26.207 3.613 -13.131 1.00 97.62 221 TYR A N 1
ATOM 1693 C CA . TYR A 1 221 ? 25.597 2.296 -13.288 1.00 97.62 221 TYR A CA 1
ATOM 1694 C C . TYR A 1 221 ? 24.108 2.383 -13.649 1.00 97.62 221 TYR A C 1
ATOM 1696 O O . TYR A 1 221 ? 23.679 1.721 -14.596 1.00 97.62 221 TYR A O 1
ATOM 1704 N N . MET A 1 222 ? 23.328 3.209 -12.945 1.00 97.06 222 MET A N 1
ATOM 1705 C CA . MET A 1 222 ? 21.888 3.357 -13.191 1.00 97.06 222 MET A CA 1
ATOM 1706 C C . MET A 1 222 ? 21.604 3.921 -14.587 1.00 97.06 222 MET A C 1
ATOM 1708 O O . MET A 1 222 ? 20.708 3.438 -15.279 1.00 97.06 222 MET A O 1
ATOM 1712 N N . GLU A 1 223 ? 22.409 4.874 -15.060 1.00 95.88 223 GLU A N 1
ATOM 1713 C CA . GLU A 1 223 ? 22.354 5.367 -16.441 1.00 95.88 223 GLU A CA 1
ATOM 1714 C C . GLU A 1 223 ? 22.625 4.252 -17.457 1.00 95.88 223 GLU A C 1
ATOM 1716 O O . GLU A 1 223 ? 21.875 4.089 -18.424 1.00 95.88 223 GLU A O 1
ATOM 1721 N N . GLY A 1 224 ? 23.659 3.440 -17.218 1.00 95.94 224 GLY A N 1
ATOM 1722 C CA . GLY A 1 224 ? 23.979 2.281 -18.051 1.00 95.94 224 GLY A CA 1
ATOM 1723 C C . GLY A 1 224 ? 22.859 1.236 -18.075 1.00 95.94 224 GLY A C 1
ATOM 1724 O O . GLY A 1 224 ? 22.502 0.733 -19.144 1.00 95.94 224 GLY A O 1
ATOM 1725 N N . LEU A 1 225 ? 22.259 0.948 -16.915 1.00 95.56 225 LEU A N 1
ATOM 1726 C CA . LEU A 1 225 ? 21.104 0.062 -16.782 1.00 95.56 225 LEU A CA 1
ATOM 1727 C C . LEU A 1 225 ? 19.927 0.587 -17.611 1.00 95.56 225 LEU A C 1
ATOM 1729 O O . LEU A 1 225 ? 19.373 -0.143 -18.433 1.00 95.56 225 LEU A O 1
ATOM 1733 N N . LEU A 1 226 ? 19.574 1.862 -17.442 1.00 96.62 226 LEU A N 1
ATOM 1734 C CA . LEU A 1 226 ? 18.438 2.491 -18.114 1.00 96.62 226 LEU A CA 1
ATOM 1735 C C . LEU A 1 226 ? 18.654 2.682 -19.620 1.00 96.62 226 LEU A C 1
ATOM 1737 O O . LEU A 1 226 ? 17.675 2.712 -20.365 1.00 96.62 226 LEU A O 1
ATOM 1741 N N . ALA A 1 227 ? 19.898 2.740 -20.095 1.00 95.19 227 ALA A N 1
ATOM 1742 C CA . ALA A 1 227 ? 20.213 2.756 -21.523 1.00 95.19 227 ALA A CA 1
ATOM 1743 C C . ALA A 1 227 ? 19.995 1.390 -22.209 1.00 95.19 227 ALA A C 1
ATOM 1745 O O . ALA A 1 227 ? 19.849 1.333 -23.435 1.00 95.19 227 ALA A O 1
ATOM 1746 N N . SER A 1 228 ? 19.944 0.288 -21.448 1.00 92.75 228 SER A N 1
ATOM 1747 C CA . SER A 1 228 ? 19.750 -1.060 -21.993 1.00 92.75 228 SER A CA 1
ATOM 1748 C C . SER A 1 228 ? 18.367 -1.243 -22.619 1.00 92.75 228 SER A C 1
ATOM 1750 O O . SER A 1 228 ? 17.342 -0.876 -22.043 1.00 92.75 228 SER A O 1
ATOM 1752 N N . SER A 1 229 ? 18.303 -1.918 -23.768 1.00 87.62 229 SER A N 1
ATOM 1753 C CA . SER A 1 229 ? 17.032 -2.262 -24.428 1.00 87.62 229 SER A CA 1
ATOM 1754 C C . SER A 1 229 ? 16.059 -3.044 -23.529 1.00 87.62 229 SER A C 1
ATOM 1756 O O . SER A 1 229 ? 14.851 -2.858 -23.641 1.00 87.62 229 SER A O 1
ATOM 1758 N N . SER A 1 230 ? 16.564 -3.845 -22.583 1.00 89.62 230 SER A N 1
ATOM 1759 C CA . SER A 1 230 ? 15.749 -4.650 -21.663 1.00 89.62 230 SER A CA 1
ATOM 1760 C C . SER A 1 230 ? 15.183 -3.874 -20.467 1.00 89.62 230 SER A C 1
ATOM 1762 O O . SER A 1 230 ? 14.359 -4.414 -19.737 1.00 89.62 230 SER A O 1
ATOM 1764 N N . ALA A 1 231 ? 15.589 -2.620 -20.248 1.00 94.50 231 ALA A N 1
ATOM 1765 C CA . ALA A 1 231 ? 15.222 -1.841 -19.060 1.00 94.50 231 ALA A CA 1
ATOM 1766 C C . ALA A 1 231 ? 13.912 -1.039 -19.204 1.00 94.50 231 ALA A C 1
ATOM 1768 O O . ALA A 1 231 ? 13.708 -0.051 -18.501 1.00 94.50 231 ALA A O 1
ATOM 1769 N N . GLY A 1 232 ? 13.009 -1.446 -20.105 1.00 95.81 232 GLY A N 1
ATOM 1770 C CA . GLY A 1 232 ? 11.756 -0.725 -20.370 1.00 95.81 232 GLY A CA 1
ATOM 1771 C C . GLY A 1 232 ? 10.887 -0.521 -19.125 1.00 95.81 232 GLY A C 1
ATOM 1772 O O . GLY A 1 232 ? 10.397 0.581 -18.902 1.00 95.81 232 GLY A O 1
ATOM 1773 N N . LEU A 1 233 ? 10.791 -1.539 -18.262 1.00 95.25 233 LEU A N 1
ATOM 1774 C CA . LEU A 1 233 ? 10.072 -1.455 -16.985 1.00 95.25 233 LEU A CA 1
ATOM 1775 C C . LEU A 1 233 ? 10.697 -0.439 -16.017 1.00 95.25 233 LEU A C 1
ATOM 1777 O O . LEU A 1 233 ? 9.974 0.313 -15.373 1.00 95.25 233 LEU A O 1
ATOM 1781 N N . PHE A 1 234 ? 12.029 -0.358 -15.950 1.00 96.56 234 PHE A N 1
ATOM 1782 C CA . PHE A 1 234 ? 12.728 0.609 -15.094 1.00 96.56 234 PHE A CA 1
ATOM 1783 C C . PHE A 1 234 ? 12.605 2.042 -15.614 1.00 96.56 234 PHE A C 1
ATOM 1785 O O . PHE A 1 234 ? 12.457 2.975 -14.827 1.00 96.56 234 PHE A O 1
ATOM 1792 N N . ARG A 1 235 ? 12.587 2.226 -16.938 1.00 97.62 235 ARG A N 1
ATOM 1793 C CA . ARG A 1 235 ? 12.280 3.527 -17.542 1.00 97.62 235 ARG A CA 1
ATOM 1794 C C . ARG A 1 235 ? 10.827 3.933 -17.295 1.00 97.62 235 ARG A C 1
ATOM 1796 O O . ARG A 1 235 ? 10.576 5.083 -16.949 1.00 97.62 235 ARG A O 1
ATOM 1803 N N . ALA A 1 236 ? 9.883 2.998 -17.406 1.00 97.56 236 ALA A N 1
ATOM 1804 C CA . ALA A 1 236 ? 8.487 3.248 -17.060 1.00 97.56 236 ALA A CA 1
ATOM 1805 C C . ALA A 1 236 ? 8.339 3.632 -15.576 1.00 97.56 236 ALA A C 1
ATOM 1807 O O . ALA A 1 236 ? 7.665 4.615 -15.287 1.00 97.56 236 ALA A O 1
ATOM 1808 N N . ALA A 1 237 ? 9.039 2.951 -14.659 1.00 97.19 237 ALA A N 1
ATOM 1809 C CA . ALA A 1 237 ? 9.082 3.323 -13.241 1.00 97.19 237 ALA A CA 1
ATOM 1810 C C . ALA A 1 237 ? 9.581 4.765 -13.034 1.00 97.19 237 ALA A C 1
ATOM 1812 O O . ALA A 1 237 ? 8.930 5.538 -12.338 1.00 97.19 237 ALA A O 1
ATOM 1813 N N . ALA A 1 238 ? 10.667 5.170 -13.705 1.00 97.25 238 ALA A N 1
ATOM 1814 C CA . ALA A 1 238 ? 11.174 6.544 -13.638 1.00 97.25 238 ALA A CA 1
ATOM 1815 C C . ALA A 1 238 ? 10.162 7.582 -14.165 1.00 97.25 238 ALA A C 1
ATOM 1817 O O . ALA A 1 238 ? 9.970 8.628 -13.546 1.00 97.25 238 ALA A O 1
ATOM 1818 N N . ALA A 1 239 ? 9.473 7.292 -15.274 1.00 98.00 239 ALA A N 1
ATOM 1819 C CA . ALA A 1 239 ? 8.427 8.165 -15.814 1.00 98.00 239 ALA A CA 1
ATOM 1820 C C . ALA A 1 239 ? 7.198 8.260 -14.885 1.00 98.00 239 ALA A C 1
ATOM 1822 O O . ALA A 1 239 ? 6.641 9.342 -14.685 1.00 98.00 239 ALA A O 1
ATOM 1823 N N . MET A 1 240 ? 6.790 7.142 -14.282 1.00 98.00 240 MET A N 1
ATOM 1824 C CA . MET A 1 240 ? 5.702 7.093 -13.302 1.00 98.00 240 MET A CA 1
ATOM 1825 C C . MET A 1 240 ? 6.052 7.872 -12.035 1.00 98.00 240 MET A C 1
ATOM 1827 O O . MET A 1 240 ? 5.239 8.669 -11.573 1.00 98.00 240 MET A O 1
ATOM 1831 N N . ALA A 1 241 ? 7.272 7.710 -11.522 1.00 97.69 241 ALA A N 1
ATOM 1832 C CA . ALA A 1 241 ? 7.770 8.468 -10.384 1.00 97.69 241 ALA A CA 1
ATOM 1833 C C . ALA A 1 241 ? 7.775 9.975 -10.660 1.00 97.69 241 ALA A C 1
ATOM 1835 O O . ALA A 1 241 ? 7.237 10.752 -9.874 1.00 97.69 241 ALA A O 1
ATOM 1836 N N . ASN A 1 242 ? 8.294 10.385 -11.821 1.00 96.06 242 ASN A N 1
ATOM 1837 C CA . ASN A 1 242 ? 8.347 11.795 -12.207 1.00 96.06 242 ASN A CA 1
ATOM 1838 C C . ASN A 1 242 ? 6.957 12.435 -12.381 1.00 96.06 242 ASN A C 1
ATOM 1840 O O . ASN A 1 242 ? 6.797 13.643 -12.235 1.00 96.06 242 ASN A O 1
ATOM 1844 N N . THR A 1 243 ? 5.937 11.629 -12.674 1.00 96.56 243 THR A N 1
ATOM 1845 C CA . THR A 1 243 ? 4.548 12.087 -12.835 1.00 96.56 243 THR A CA 1
ATOM 1846 C C . THR A 1 243 ? 3.671 11.806 -11.614 1.00 96.56 243 THR A C 1
ATOM 1848 O O . THR A 1 243 ? 2.470 12.097 -11.644 1.00 96.56 243 THR A O 1
ATOM 1851 N N . GLN A 1 244 ? 4.239 11.258 -10.532 1.00 95.50 244 GLN A N 1
ATOM 1852 C CA . GLN A 1 244 ? 3.511 10.824 -9.335 1.00 95.50 244 GLN A CA 1
ATOM 1853 C C . GLN A 1 244 ? 2.324 9.912 -9.679 1.00 95.50 244 GLN A C 1
ATOM 1855 O O . GLN A 1 244 ? 1.179 10.167 -9.291 1.00 95.50 244 GLN A O 1
ATOM 1860 N N . THR A 1 245 ? 2.581 8.895 -10.498 1.00 97.12 245 THR A N 1
ATOM 1861 C CA . THR A 1 245 ? 1.575 7.930 -10.942 1.00 97.12 245 THR A CA 1
ATOM 1862 C C . THR A 1 245 ? 1.761 6.613 -10.201 1.00 97.12 245 THR A C 1
ATOM 1864 O O . THR A 1 245 ? 2.828 6.004 -10.253 1.00 97.12 245 THR A O 1
ATOM 1867 N N . THR A 1 246 ? 0.716 6.172 -9.506 1.00 95.56 246 THR A N 1
ATOM 1868 C CA . THR A 1 246 ? 0.714 4.924 -8.738 1.00 95.56 246 THR A CA 1
ATOM 1869 C C . THR A 1 246 ? 0.640 3.711 -9.660 1.00 95.56 246 THR A C 1
ATOM 1871 O O . THR A 1 246 ? 0.005 3.769 -10.714 1.00 95.56 246 THR A O 1
ATOM 1874 N N . TRP A 1 247 ? 1.288 2.609 -9.281 1.00 93.31 247 TRP A N 1
ATOM 1875 C CA . TRP A 1 247 ? 1.348 1.409 -10.122 1.00 93.31 247 TRP A CA 1
ATOM 1876 C C . TRP A 1 247 ? 0.206 0.425 -9.884 1.00 93.31 247 TRP A C 1
ATOM 1878 O O . TRP A 1 247 ? -0.190 -0.266 -10.825 1.00 93.31 247 TRP A O 1
ATOM 1888 N N . ASN A 1 248 ? -0.309 0.357 -8.655 1.00 92.31 248 ASN A N 1
ATOM 1889 C CA . ASN A 1 248 ? -1.318 -0.622 -8.282 1.00 92.31 248 ASN A CA 1
ATOM 1890 C C . ASN A 1 248 ? -2.726 -0.094 -8.586 1.00 92.31 248 ASN A C 1
ATOM 1892 O O . ASN A 1 248 ? -3.072 1.025 -8.204 1.00 92.31 248 ASN A O 1
ATOM 1896 N N . ARG A 1 249 ? -3.523 -0.889 -9.302 1.00 92.31 249 ARG A N 1
ATOM 1897 C CA . ARG A 1 249 ? -4.953 -0.635 -9.545 1.00 92.31 249 ARG A CA 1
ATOM 1898 C C . ARG A 1 249 ? -5.852 -1.578 -8.749 1.00 92.31 249 ARG A C 1
ATOM 1900 O O . ARG A 1 249 ? -7.051 -1.325 -8.674 1.00 92.31 249 ARG A O 1
ATOM 1907 N N . ASP A 1 250 ? -5.272 -2.611 -8.150 1.00 93.31 250 ASP A N 1
ATOM 1908 C CA . ASP A 1 250 ? -5.983 -3.603 -7.358 1.00 93.31 250 ASP A CA 1
ATOM 1909 C C . ASP A 1 250 ? -6.210 -3.136 -5.904 1.00 93.31 250 ASP A C 1
ATOM 1911 O O . ASP A 1 250 ? -7.140 -3.576 -5.223 1.00 93.31 250 ASP A O 1
ATOM 1915 N N . ASP A 1 251 ? -5.419 -2.176 -5.431 1.00 94.56 251 ASP A N 1
ATOM 1916 C CA . ASP A 1 251 ? -5.643 -1.507 -4.153 1.00 94.56 251 ASP A CA 1
ATOM 1917 C C . ASP A 1 251 ? -6.440 -0.200 -4.311 1.00 94.56 251 ASP A C 1
ATOM 1919 O O . ASP A 1 251 ? -6.905 0.160 -5.393 1.00 94.56 251 ASP A O 1
ATOM 1923 N N . TRP A 1 252 ? -6.580 0.561 -3.224 1.00 96.19 252 TRP A N 1
ATOM 1924 C CA . TRP A 1 252 ? -7.345 1.810 -3.212 1.00 96.19 252 TRP A CA 1
ATOM 1925 C C . TRP A 1 252 ? -6.821 2.893 -4.173 1.00 96.19 252 TRP A C 1
ATOM 1927 O O . TRP A 1 252 ? -7.537 3.863 -4.431 1.00 96.19 252 TRP A O 1
ATOM 1937 N N . ASN A 1 253 ? -5.613 2.761 -4.730 1.00 94.62 253 ASN A N 1
ATOM 1938 C CA . ASN A 1 253 ? -5.099 3.664 -5.760 1.00 94.62 253 ASN A CA 1
ATOM 1939 C C . ASN A 1 253 ? -5.788 3.463 -7.121 1.00 94.62 253 ASN A C 1
ATOM 1941 O O . ASN A 1 253 ? -5.798 4.387 -7.933 1.00 94.62 253 ASN A O 1
ATOM 1945 N N . GLY A 1 254 ? -6.420 2.310 -7.366 1.00 95.00 254 GLY A N 1
ATOM 1946 C CA . GLY A 1 254 ? -7.305 2.103 -8.519 1.00 95.00 254 GLY A CA 1
ATOM 1947 C C . GLY A 1 254 ? -8.679 2.762 -8.376 1.00 95.00 254 GLY A C 1
ATOM 1948 O O . GLY A 1 254 ? -9.355 2.989 -9.378 1.00 95.00 254 GLY A O 1
ATOM 1949 N N . PHE A 1 255 ? -9.063 3.115 -7.147 1.00 96.56 255 PHE A N 1
ATOM 1950 C CA . PHE A 1 255 ? -10.404 3.561 -6.758 1.00 96.56 255 PHE A CA 1
ATOM 1951 C C . PHE A 1 255 ? -10.337 4.933 -6.075 1.00 96.56 255 PHE A C 1
ATOM 1953 O O . PHE A 1 255 ? -10.870 5.152 -4.986 1.00 96.56 255 PHE A O 1
ATOM 1960 N N . GLY A 1 256 ? -9.634 5.869 -6.717 1.00 96.19 256 GLY A N 1
ATOM 1961 C CA . GLY A 1 256 ? -9.248 7.166 -6.162 1.00 96.19 256 GLY A CA 1
ATOM 1962 C C . GLY A 1 256 ? -10.421 8.025 -5.682 1.00 96.19 256 GLY A C 1
ATOM 1963 O O . GLY A 1 256 ? -10.297 8.693 -4.655 1.00 96.19 256 GLY A O 1
ATOM 1964 N N . HIS A 1 257 ? -11.575 7.953 -6.356 1.00 97.12 257 HIS A N 1
ATOM 1965 C CA . HIS A 1 257 ? -12.775 8.675 -5.925 1.00 97.12 257 HIS A CA 1
ATOM 1966 C C . HIS A 1 257 ? -13.282 8.181 -4.564 1.00 97.12 257 HIS A C 1
ATOM 1968 O O . HIS A 1 257 ? -13.418 8.979 -3.636 1.00 97.12 257 HIS A O 1
ATOM 1974 N N . GLU A 1 258 ? -13.507 6.874 -4.414 1.00 97.38 258 GLU A N 1
ATOM 1975 C CA . GLU A 1 258 ? -13.981 6.305 -3.149 1.00 97.38 258 GLU A CA 1
ATOM 1976 C C . GLU A 1 258 ? -12.904 6.405 -2.059 1.00 97.38 258 GLU A C 1
ATOM 1978 O O . GLU A 1 258 ? -13.202 6.762 -0.920 1.00 97.38 258 GLU A O 1
ATOM 1983 N N . ARG A 1 259 ? -11.623 6.224 -2.410 1.00 97.69 259 ARG A N 1
ATOM 1984 C CA . ARG A 1 259 ? -10.496 6.470 -1.497 1.00 97.69 259 ARG A CA 1
ATOM 1985 C C . ARG A 1 259 ? -10.538 7.885 -0.911 1.00 97.69 259 ARG A C 1
ATOM 1987 O O . ARG A 1 259 ? -10.353 8.045 0.295 1.00 97.69 259 ARG A O 1
ATOM 1994 N N . ALA A 1 260 ? -10.796 8.908 -1.728 1.00 97.88 260 ALA A N 1
ATOM 1995 C CA . ALA A 1 260 ? -10.923 10.284 -1.250 1.00 97.88 260 ALA A CA 1
ATOM 1996 C C . ALA A 1 260 ? -12.106 10.452 -0.279 1.00 97.88 260 ALA A C 1
ATOM 1998 O O . ALA A 1 260 ? -11.944 11.086 0.764 1.00 97.88 260 ALA A O 1
ATOM 1999 N N . GLN A 1 261 ? -13.255 9.824 -0.558 1.00 97.81 261 GLN A N 1
ATOM 2000 C CA . GLN A 1 261 ? -14.422 9.849 0.335 1.00 97.81 261 GLN A CA 1
ATOM 2001 C C . GLN A 1 261 ? -14.118 9.212 1.699 1.00 97.81 261 GLN A C 1
ATOM 2003 O O . GLN A 1 261 ? -14.477 9.769 2.737 1.00 97.81 261 GLN A O 1
ATOM 2008 N N . ILE A 1 262 ? -13.404 8.084 1.726 1.00 98.12 262 ILE A N 1
ATOM 2009 C CA . ILE A 1 262 ? -13.005 7.431 2.981 1.00 98.12 262 ILE A CA 1
ATOM 2010 C C . ILE A 1 262 ? -12.034 8.303 3.781 1.00 98.12 262 ILE A C 1
ATOM 2012 O O . ILE A 1 262 ? -12.161 8.416 5.001 1.00 98.12 262 ILE A O 1
ATOM 2016 N N . LEU A 1 263 ? -11.102 8.985 3.114 1.00 98.44 263 LEU A N 1
ATOM 2017 C CA . LEU A 1 263 ? -10.190 9.918 3.777 1.00 98.44 263 LEU A CA 1
ATOM 2018 C C . LEU A 1 263 ? -10.911 11.159 4.321 1.00 98.44 263 LEU A C 1
ATOM 2020 O O . LEU A 1 263 ? -10.538 11.661 5.384 1.00 98.44 263 LEU A O 1
ATOM 2024 N N . ASP A 1 264 ? -11.990 11.600 3.675 1.00 97.88 264 ASP A N 1
ATOM 2025 C CA . ASP A 1 264 ? -12.878 12.632 4.217 1.00 97.88 264 ASP A CA 1
ATOM 2026 C C . ASP A 1 264 ? -13.665 12.136 5.440 1.00 97.88 264 ASP A C 1
ATOM 2028 O O . ASP A 1 264 ? -13.839 12.889 6.404 1.00 97.88 264 ASP A O 1
ATOM 2032 N N . VAL A 1 265 ? -14.091 10.868 5.465 1.00 98.38 265 VAL A N 1
ATOM 2033 C CA . VAL A 1 265 ? -14.664 10.242 6.670 1.00 98.38 265 VAL A CA 1
ATOM 2034 C C . VAL A 1 265 ? -13.634 10.227 7.800 1.00 98.38 265 VAL A C 1
ATOM 2036 O O . VAL A 1 265 ? -13.947 10.637 8.919 1.00 98.38 265 VAL A O 1
ATOM 2039 N N . CYS A 1 266 ? -12.388 9.831 7.527 1.00 98.44 266 CYS A N 1
ATOM 2040 C CA . CYS A 1 266 ? -11.312 9.898 8.514 1.00 98.44 266 CYS A CA 1
ATOM 2041 C C . CYS A 1 266 ? -11.163 11.326 9.056 1.00 98.44 266 CYS A C 1
ATOM 2043 O O . CYS A 1 266 ? -11.244 11.530 10.267 1.00 98.44 266 CYS A O 1
ATOM 2045 N N . LYS A 1 267 ? -11.023 12.320 8.171 1.00 98.12 267 LYS A N 1
ATOM 2046 C CA . LYS A 1 267 ? -10.871 13.742 8.520 1.00 98.12 267 LYS A CA 1
ATOM 2047 C C . LYS A 1 267 ? -11.989 14.262 9.424 1.00 98.12 267 LYS A C 1
ATOM 2049 O O . LYS A 1 267 ? -11.733 14.905 10.439 1.00 98.12 267 LYS A O 1
ATOM 2054 N N . ASN A 1 268 ? -13.238 14.012 9.049 1.00 98.00 268 ASN A N 1
ATOM 2055 C CA . ASN A 1 268 ? -14.380 14.661 9.686 1.00 98.00 268 ASN A CA 1
ATOM 2056 C C . ASN A 1 268 ? -14.882 13.884 10.910 1.00 98.00 268 ASN A C 1
ATOM 2058 O O . ASN A 1 268 ? -15.255 14.477 11.931 1.00 98.00 268 ASN A O 1
ATOM 2062 N N . ASP A 1 269 ? -14.836 12.556 10.844 1.00 98.44 269 ASP A N 1
ATOM 2063 C CA . ASP A 1 269 ? -15.606 11.681 11.724 1.00 98.44 269 ASP A CA 1
ATOM 2064 C C . ASP A 1 269 ? -14.748 10.786 12.626 1.00 98.44 269 ASP A C 1
ATOM 2066 O O . ASP A 1 269 ? -15.290 10.158 13.536 1.00 98.44 269 ASP A O 1
ATOM 2070 N N . ALA A 1 270 ? -13.419 10.804 12.480 1.00 98.31 270 ALA A N 1
ATOM 2071 C CA . ALA A 1 270 ? -12.488 10.226 13.448 1.00 98.31 270 ALA A CA 1
ATOM 2072 C C . ALA A 1 270 ? -11.799 11.305 14.309 1.00 98.31 270 ALA A C 1
ATOM 2074 O O . ALA A 1 270 ? -11.762 12.487 13.966 1.00 98.31 270 ALA A O 1
ATOM 2075 N N . ASN A 1 271 ? -11.306 10.897 15.478 1.00 98.12 271 ASN A N 1
ATOM 2076 C CA . ASN A 1 271 ? -10.294 11.612 16.251 1.00 98.12 271 ASN A CA 1
ATOM 2077 C C . ASN A 1 271 ? -8.906 11.258 15.709 1.00 98.12 271 ASN A C 1
ATOM 2079 O O . ASN A 1 271 ? -8.127 12.148 15.400 1.00 98.12 271 ASN A O 1
ATOM 2083 N N . ASN A 1 272 ? -8.623 9.957 15.565 1.00 98.31 272 ASN A N 1
ATOM 2084 C CA . ASN A 1 272 ? -7.388 9.444 14.978 1.00 98.31 272 ASN A CA 1
ATOM 2085 C C . ASN A 1 272 ? -7.711 8.167 14.192 1.00 98.31 272 ASN A C 1
ATOM 2087 O O . ASN A 1 272 ? -8.048 7.134 14.784 1.00 98.31 272 ASN A O 1
ATOM 2091 N N . ALA A 1 273 ? -7.657 8.259 12.863 1.00 98.69 273 ALA A N 1
ATOM 2092 C CA . ALA A 1 273 ? -7.927 7.136 11.977 1.00 98.69 273 ALA A CA 1
ATOM 2093 C C . ALA A 1 273 ? -6.651 6.329 11.704 1.00 98.69 273 ALA A C 1
ATOM 2095 O O . ALA A 1 273 ? -5.659 6.890 11.237 1.00 98.69 273 ALA A O 1
ATOM 2096 N N . ILE A 1 274 ? -6.702 5.020 11.954 1.00 98.75 274 ILE A N 1
ATOM 2097 C CA . ILE A 1 274 ? -5.666 4.062 11.550 1.00 98.75 274 ILE A CA 1
ATOM 2098 C C . ILE A 1 274 ? -6.287 3.084 10.553 1.00 98.75 274 ILE A C 1
ATOM 2100 O O . ILE A 1 274 ? -7.341 2.508 10.812 1.00 98.75 274 ILE A O 1
ATOM 2104 N N . ILE A 1 275 ? -5.637 2.880 9.419 1.00 98.31 275 ILE A N 1
ATOM 2105 C CA . ILE A 1 275 ? -6.084 1.984 8.360 1.00 98.31 275 ILE A CA 1
ATOM 2106 C C . ILE A 1 275 ? -5.075 0.850 8.271 1.00 98.31 275 ILE A C 1
ATOM 2108 O O . ILE A 1 275 ? -3.895 1.084 8.022 1.00 98.31 275 ILE A O 1
ATOM 2112 N N . LEU A 1 276 ? -5.516 -0.374 8.518 1.00 97.81 276 LEU A N 1
ATOM 2113 C CA . LEU A 1 276 ? -4.670 -1.557 8.400 1.00 97.81 276 LEU A CA 1
ATOM 2114 C C . LEU A 1 276 ? -4.815 -2.123 6.988 1.00 97.81 276 LEU A C 1
ATOM 2116 O O . LEU A 1 276 ? -5.927 -2.127 6.461 1.00 97.81 276 LEU A O 1
ATOM 2120 N N . GLY A 1 277 ? -3.717 -2.606 6.419 1.00 95.25 277 GLY A N 1
ATOM 2121 C CA . GLY A 1 277 ? -3.701 -3.315 5.143 1.00 95.25 277 GLY A CA 1
ATOM 2122 C C . GLY A 1 277 ? -2.612 -4.388 5.085 1.00 95.25 277 GLY A C 1
ATOM 2123 O O . GLY A 1 277 ? -1.797 -4.534 6.003 1.00 95.25 277 GLY A O 1
ATOM 2124 N N . GLY A 1 278 ? -2.631 -5.150 3.999 1.00 94.38 278 GLY A N 1
ATOM 2125 C CA . GLY A 1 278 ? -1.647 -6.158 3.621 1.00 94.38 278 GLY A CA 1
ATOM 2126 C C . GLY A 1 278 ? -1.428 -6.112 2.110 1.00 94.38 278 GLY A C 1
ATOM 2127 O O . GLY A 1 278 ? -1.157 -5.034 1.583 1.00 94.38 278 GLY A O 1
ATOM 2128 N N . ASP A 1 279 ? -1.566 -7.258 1.438 1.00 95.56 279 ASP A N 1
ATOM 2129 C CA . ASP A 1 279 ? -1.514 -7.436 -0.028 1.00 95.56 279 ASP A CA 1
ATOM 2130 C C . ASP A 1 279 ? -0.141 -7.168 -0.685 1.00 95.56 279 ASP A C 1
ATOM 2132 O O . ASP A 1 279 ? 0.421 -8.034 -1.343 1.00 95.56 279 ASP A O 1
ATOM 2136 N N . LEU A 1 280 ? 0.508 -6.035 -0.406 1.00 94.56 280 LEU A N 1
ATOM 2137 C CA . LEU A 1 280 ? 1.762 -5.627 -1.065 1.00 94.56 280 LEU A CA 1
ATOM 2138 C C . LEU A 1 280 ? 3.015 -6.422 -0.659 1.00 94.56 280 LEU A C 1
ATOM 2140 O O . LEU A 1 280 ? 4.108 -6.142 -1.148 1.00 94.56 280 LEU A O 1
ATOM 2144 N N . HIS A 1 281 ? 2.883 -7.370 0.267 1.00 95.62 281 HIS A N 1
ATOM 2145 C CA . HIS A 1 281 ? 3.921 -8.304 0.727 1.00 95.62 281 HIS A CA 1
ATOM 2146 C C . HIS A 1 281 ? 5.184 -7.717 1.391 1.00 95.62 281 HIS A C 1
ATOM 2148 O O . HIS A 1 281 ? 6.021 -8.485 1.880 1.00 95.62 281 HIS A O 1
ATOM 2154 N N . ASP A 1 282 ? 5.302 -6.402 1.498 1.00 96.00 282 ASP A N 1
ATOM 2155 C CA . ASP A 1 282 ? 6.404 -5.687 2.148 1.00 96.00 282 ASP A CA 1
ATOM 2156 C C . ASP A 1 282 ? 5.889 -4.824 3.310 1.00 96.00 282 ASP A C 1
ATOM 2158 O O . ASP A 1 282 ? 4.681 -4.655 3.484 1.00 96.00 282 ASP A O 1
ATOM 2162 N N . SER A 1 283 ? 6.796 -4.335 4.158 1.00 96.94 283 SER A N 1
ATOM 2163 C CA . SER A 1 283 ? 6.402 -3.520 5.312 1.00 96.94 283 SER A CA 1
ATOM 2164 C C . SER A 1 283 ? 6.236 -2.075 4.886 1.00 96.94 283 SER A C 1
ATOM 2166 O O . SER A 1 283 ? 7.164 -1.505 4.313 1.00 96.94 283 SER A O 1
ATOM 2168 N N . TRP A 1 284 ? 5.096 -1.472 5.217 1.00 97.69 284 TRP A N 1
ATOM 2169 C CA . TRP A 1 284 ? 4.822 -0.100 4.809 1.00 97.69 284 TRP A CA 1
ATOM 2170 C C . TRP A 1 284 ? 4.064 0.697 5.858 1.00 97.69 284 TRP A C 1
ATOM 2172 O O . TRP A 1 284 ? 3.113 0.201 6.457 1.00 97.69 284 TRP A O 1
ATOM 2182 N N . ALA A 1 285 ? 4.405 1.968 6.034 1.00 98.50 285 ALA A N 1
ATOM 2183 C CA . ALA A 1 285 ? 3.651 2.864 6.893 1.00 98.50 285 ALA A CA 1
ATOM 2184 C C . ALA A 1 285 ? 3.551 4.269 6.304 1.00 98.50 285 ALA A C 1
ATOM 2186 O O . ALA A 1 285 ? 4.557 4.958 6.144 1.00 98.50 285 ALA A O 1
ATOM 2187 N N . TRP A 1 286 ? 2.324 4.705 6.035 1.00 98.38 286 TRP A N 1
ATOM 2188 C CA . TRP A 1 286 ? 2.041 6.013 5.461 1.00 98.38 286 TRP A CA 1
ATOM 2189 C C . TRP A 1 286 ? 1.300 6.931 6.422 1.00 98.38 286 TRP A C 1
ATOM 2191 O O . TRP A 1 286 ? 0.325 6.532 7.061 1.00 98.38 286 TRP A O 1
ATOM 2201 N N . THR A 1 287 ? 1.674 8.202 6.393 1.00 98.69 287 THR A N 1
ATOM 2202 C CA . THR A 1 287 ? 0.756 9.311 6.632 1.00 98.69 287 THR A CA 1
ATOM 2203 C C . THR A 1 287 ? -0.089 9.531 5.378 1.00 98.69 287 THR A C 1
ATOM 2205 O O . THR A 1 287 ? 0.439 9.672 4.274 1.00 98.69 287 THR A O 1
ATOM 2208 N N . LEU A 1 288 ? -1.412 9.565 5.536 1.00 98.62 288 LEU A N 1
ATOM 2209 C CA . LEU A 1 288 ? -2.363 9.841 4.460 1.00 98.62 288 LEU A CA 1
ATOM 2210 C C . LEU A 1 288 ? -2.930 11.249 4.589 1.00 98.62 288 LEU A C 1
ATOM 2212 O O . LEU A 1 288 ? -3.217 11.712 5.696 1.00 98.62 288 LEU A O 1
ATOM 2216 N N . TYR A 1 289 ? -3.158 11.896 3.449 1.00 98.25 289 TYR A N 1
ATOM 2217 C CA . TYR A 1 289 ? -3.611 13.282 3.379 1.00 98.25 289 TYR A CA 1
ATOM 2218 C C . TYR A 1 289 ? -5.029 13.397 2.819 1.00 98.25 289 TYR A C 1
ATOM 2220 O O . TYR A 1 289 ? -5.521 12.518 2.110 1.00 98.25 289 TYR A O 1
ATOM 2228 N N . GLU A 1 290 ? -5.694 14.495 3.165 1.00 95.94 290 GLU A N 1
ATOM 2229 C CA . GLU A 1 290 ? -7.065 14.794 2.744 1.00 95.94 290 GLU A CA 1
ATOM 2230 C C . GLU A 1 290 ? -7.281 14.680 1.226 1.00 95.94 290 GLU A C 1
ATOM 2232 O O . GLU A 1 290 ? -6.381 14.965 0.429 1.00 95.94 290 GLU A O 1
ATOM 2237 N N . GLY A 1 291 ? -8.489 14.274 0.820 1.00 92.06 291 GLY A N 1
ATOM 2238 C CA . GLY A 1 291 ? -8.865 14.150 -0.593 1.00 92.06 291 GLY A CA 1
ATOM 2239 C C . GLY A 1 291 ? -8.024 13.151 -1.396 1.00 92.06 291 GLY A C 1
ATOM 2240 O O . GLY A 1 291 ? -8.069 13.164 -2.621 1.00 92.06 291 GLY A O 1
ATOM 2241 N N . GLY A 1 292 ? -7.224 12.314 -0.729 1.00 91.25 292 GLY A N 1
ATOM 2242 C CA . GLY A 1 292 ? -6.333 11.363 -1.382 1.00 91.25 292 GLY A CA 1
ATOM 2243 C C . GLY A 1 292 ? -5.033 11.953 -1.929 1.00 91.25 292 GLY A C 1
ATOM 2244 O O . GLY A 1 292 ? -4.331 11.257 -2.664 1.00 91.25 292 GLY A O 1
ATOM 2245 N N . ASN A 1 293 ? -4.690 13.188 -1.560 1.00 93.56 293 ASN A N 1
ATOM 2246 C CA . ASN A 1 293 ? -3.448 13.835 -1.979 1.00 93.56 293 ASN A CA 1
ATOM 2247 C C . ASN A 1 293 ? -2.197 13.142 -1.401 1.00 93.56 293 ASN A C 1
ATOM 2249 O O . ASN A 1 293 ? -2.267 12.374 -0.440 1.00 93.56 293 ASN A O 1
ATOM 2253 N N . MET A 1 294 ? -1.029 13.432 -1.982 1.00 93.12 294 MET A N 1
ATOM 2254 C CA . MET A 1 294 ? 0.266 12.933 -1.486 1.00 93.12 294 MET A CA 1
ATOM 2255 C C . MET A 1 294 ? 0.886 13.822 -0.399 1.00 93.12 294 MET A C 1
ATOM 2257 O O . MET A 1 294 ? 1.834 13.407 0.257 1.00 93.12 294 MET A O 1
ATOM 2261 N N . THR A 1 295 ? 0.379 15.046 -0.237 1.00 95.25 295 THR A N 1
ATOM 2262 C CA . THR A 1 295 ? 0.785 16.034 0.771 1.00 95.25 295 THR A CA 1
ATOM 2263 C C . THR A 1 295 ? -0.433 16.874 1.173 1.00 95.25 295 THR A C 1
ATOM 2265 O O . THR A 1 295 ? -1.497 16.767 0.559 1.00 95.25 295 THR A O 1
ATOM 2268 N N . GLY A 1 296 ? -0.298 17.726 2.192 1.00 95.81 296 GLY A N 1
ATOM 2269 C CA . GLY A 1 296 ? -1.367 18.616 2.660 1.00 95.81 296 GLY A CA 1
ATOM 2270 C C . GLY A 1 296 ? -1.728 18.341 4.113 1.00 95.81 296 GLY A C 1
ATOM 2271 O O . GLY A 1 296 ? -0.837 18.100 4.925 1.00 95.81 296 GLY A O 1
ATOM 2272 N N . THR A 1 297 ? -3.019 18.379 4.448 1.00 97.44 297 THR A N 1
ATOM 2273 C CA . THR A 1 297 ? -3.494 18.089 5.809 1.00 97.44 297 THR A CA 1
ATOM 2274 C C . THR A 1 297 ? -3.484 16.575 6.062 1.00 97.44 297 THR A C 1
ATOM 2276 O O . THR A 1 297 ? -4.219 15.869 5.365 1.00 97.44 297 THR A O 1
ATOM 2279 N N . PRO A 1 298 ? -2.700 16.052 7.026 1.00 98.38 298 PRO A N 1
ATOM 2280 C CA . PRO A 1 298 ? -2.752 14.644 7.423 1.00 98.38 298 PRO A CA 1
ATOM 2281 C C . PRO A 1 298 ? -4.123 14.288 8.014 1.00 98.38 298 PRO A C 1
ATOM 2283 O O . PRO A 1 298 ? -4.688 15.057 8.791 1.00 98.38 298 PRO A O 1
ATOM 2286 N N . VAL A 1 299 ? -4.677 13.130 7.647 1.00 98.44 299 VAL A N 1
ATOM 2287 C CA . VAL A 1 299 ? -6.027 12.699 8.068 1.00 98.44 299 VAL A CA 1
ATOM 2288 C C . VAL A 1 299 ? -6.081 11.262 8.582 1.00 98.44 299 VAL A C 1
ATOM 2290 O O . VAL A 1 299 ? -7.000 10.901 9.319 1.00 98.44 299 VAL A O 1
ATOM 2293 N N . ALA A 1 300 ? -5.116 10.423 8.226 1.00 98.62 300 ALA A N 1
ATOM 2294 C CA . ALA A 1 300 ? -5.072 9.040 8.676 1.00 98.62 300 ALA A CA 1
ATOM 2295 C C . ALA A 1 300 ? -3.648 8.495 8.619 1.00 98.62 300 ALA A C 1
ATOM 2297 O O . ALA A 1 300 ? -2.785 9.048 7.943 1.00 98.62 300 ALA A O 1
ATOM 2298 N N . VAL A 1 301 ? -3.433 7.384 9.309 1.00 98.81 301 VAL A N 1
ATOM 2299 C CA . VAL A 1 301 ? -2.234 6.559 9.179 1.00 98.81 301 VAL A CA 1
ATOM 2300 C C . VAL A 1 301 ? -2.622 5.258 8.499 1.00 98.81 301 VAL A C 1
ATOM 2302 O O . VAL A 1 301 ? -3.634 4.669 8.870 1.00 98.81 301 VAL A O 1
ATOM 2305 N N . ASN A 1 302 ? -1.830 4.781 7.542 1.00 98.62 302 ASN A N 1
ATOM 2306 C CA . ASN A 1 302 ? -2.008 3.465 6.940 1.00 98.62 302 ASN A CA 1
ATOM 2307 C C . ASN A 1 302 ? -0.817 2.554 7.236 1.00 98.62 302 ASN A C 1
ATOM 2309 O O . ASN A 1 302 ? 0.306 2.859 6.853 1.00 98.62 302 ASN A O 1
ATOM 2313 N N . LEU A 1 303 ? -1.080 1.447 7.931 1.00 98.62 303 LEU A N 1
ATOM 2314 C CA . LEU A 1 303 ? -0.097 0.451 8.352 1.00 98.62 303 LEU A CA 1
ATOM 2315 C C . LEU A 1 303 ? -0.281 -0.825 7.526 1.00 98.62 303 LEU A C 1
ATOM 2317 O O . LEU A 1 303 ? -1.332 -1.464 7.609 1.00 98.62 303 LEU A O 1
ATOM 2321 N N . GLY A 1 304 ? 0.734 -1.178 6.746 1.00 97.06 304 GLY A N 1
ATOM 2322 C CA . GLY A 1 304 ? 0.781 -2.349 5.879 1.00 97.06 304 GLY A CA 1
ATOM 2323 C C . GLY A 1 304 ? 1.704 -3.411 6.436 1.00 97.06 304 GLY A C 1
ATOM 2324 O O . GLY A 1 304 ? 2.903 -3.174 6.577 1.00 97.06 304 GLY A O 1
ATOM 2325 N N . ALA A 1 305 ? 1.157 -4.581 6.759 1.00 95.44 305 ALA A N 1
ATOM 2326 C CA . ALA A 1 305 ? 1.975 -5.702 7.201 1.00 95.44 305 ALA A CA 1
ATOM 2327 C C . ALA A 1 305 ? 2.721 -6.325 6.009 1.00 95.44 305 ALA A C 1
ATOM 2329 O O . ALA A 1 305 ? 2.119 -6.475 4.942 1.00 95.44 305 ALA A O 1
ATOM 2330 N N . PRO A 1 306 ? 3.981 -6.763 6.192 1.00 94.69 306 PRO A N 1
ATOM 2331 C CA . PRO A 1 306 ? 4.644 -7.568 5.182 1.00 94.69 306 PRO A CA 1
ATOM 2332 C C . PRO A 1 306 ? 3.929 -8.908 5.013 1.00 94.69 306 PRO A C 1
ATOM 2334 O O . PRO A 1 306 ? 3.187 -9.372 5.884 1.00 94.69 306 PRO A O 1
ATOM 2337 N N . GLY A 1 307 ? 4.219 -9.581 3.903 1.00 92.00 307 GLY A N 1
ATOM 2338 C CA . GLY A 1 307 ? 3.829 -10.970 3.736 1.00 92.00 307 GLY A CA 1
ATOM 2339 C C . GLY A 1 307 ? 4.468 -11.823 4.832 1.00 92.00 307 GLY A C 1
ATOM 2340 O O . GLY A 1 307 ? 5.611 -11.594 5.230 1.00 92.00 307 GLY A O 1
ATOM 2341 N N . VAL A 1 308 ? 3.752 -12.849 5.296 1.00 89.12 308 VAL A N 1
ATOM 2342 C CA . VAL A 1 308 ? 4.357 -13.853 6.189 1.00 89.12 308 VAL A CA 1
ATOM 2343 C C . VAL A 1 308 ? 5.409 -14.661 5.426 1.00 89.12 308 VAL A C 1
ATOM 2345 O O . VAL A 1 308 ? 6.445 -15.010 5.978 1.00 89.12 308 VAL A O 1
ATOM 2348 N N . THR A 1 309 ? 5.144 -14.956 4.148 1.00 84.62 309 THR A N 1
ATOM 2349 C CA . THR A 1 309 ? 6.061 -15.699 3.261 1.00 84.62 309 THR A CA 1
ATOM 2350 C C . THR A 1 309 ? 6.018 -15.253 1.798 1.00 84.62 309 THR A C 1
ATOM 2352 O O . THR A 1 309 ? 6.940 -15.567 1.049 1.00 84.62 309 THR A O 1
ATOM 2355 N N . SER A 1 310 ? 4.975 -14.533 1.373 1.00 89.44 310 SER A N 1
ATOM 2356 C CA . SER A 1 310 ? 4.838 -14.079 -0.011 1.00 89.44 310 SER A CA 1
ATOM 2357 C C . SER A 1 310 ? 5.929 -13.067 -0.391 1.00 89.44 310 SER A C 1
ATOM 2359 O O . SER A 1 310 ? 6.262 -12.205 0.425 1.00 89.44 310 SER A O 1
ATOM 2361 N N . PRO A 1 311 ? 6.502 -13.149 -1.605 1.00 90.00 311 PRO A N 1
ATOM 2362 C CA . PRO A 1 311 ? 7.541 -12.226 -2.048 1.00 90.00 311 PRO A CA 1
ATOM 2363 C C . PRO A 1 311 ? 6.957 -10.853 -2.409 1.00 90.00 311 PRO A C 1
ATOM 2365 O O . PRO A 1 311 ? 5.891 -10.774 -3.017 1.00 90.00 311 PRO A O 1
ATOM 2368 N N . GLY A 1 312 ? 7.686 -9.792 -2.064 1.00 92.12 312 GLY A N 1
ATOM 2369 C CA . GLY A 1 312 ? 7.386 -8.413 -2.462 1.00 92.12 312 GLY A CA 1
ATOM 2370 C C . GLY A 1 312 ? 8.399 -7.861 -3.470 1.00 92.12 312 GLY A C 1
ATOM 2371 O O . GLY A 1 312 ? 8.988 -8.606 -4.259 1.00 92.12 312 GLY A O 1
ATOM 2372 N N . TRP A 1 313 ? 8.636 -6.553 -3.422 1.00 94.06 313 TRP A N 1
ATOM 2373 C CA . TRP A 1 313 ? 9.515 -5.810 -4.327 1.00 94.06 313 TRP A CA 1
ATOM 2374 C C . TRP A 1 313 ? 10.986 -6.189 -4.218 1.00 94.06 313 TRP A C 1
ATOM 2376 O O . TRP A 1 313 ? 11.695 -6.146 -5.224 1.00 94.06 313 TRP A O 1
ATOM 2386 N N . GLY A 1 314 ? 11.447 -6.582 -3.030 1.00 91.62 314 GLY A N 1
ATOM 2387 C CA . GLY A 1 314 ? 12.851 -6.898 -2.778 1.00 91.62 314 GLY A CA 1
ATOM 2388 C C . GLY A 1 314 ? 13.404 -7.936 -3.762 1.00 91.62 314 GLY A C 1
ATOM 2389 O O . GLY A 1 314 ? 14.259 -7.595 -4.579 1.00 91.62 314 GLY A O 1
ATOM 2390 N N . PRO A 1 315 ? 12.877 -9.176 -3.786 1.00 89.44 315 PRO A N 1
ATOM 2391 C CA . PRO A 1 315 ? 13.294 -10.204 -4.744 1.00 89.44 315 PRO A CA 1
ATOM 2392 C C . PRO A 1 315 ? 13.152 -9.814 -6.224 1.00 89.44 315 PRO A C 1
ATOM 2394 O O . PRO A 1 315 ? 13.850 -10.378 -7.067 1.00 89.44 315 PRO A O 1
ATOM 2397 N N . TYR A 1 316 ? 12.260 -8.875 -6.551 1.00 90.00 316 TYR A N 1
ATOM 2398 C CA . TYR A 1 316 ? 12.040 -8.408 -7.919 1.00 90.00 316 TYR A CA 1
ATOM 2399 C C . TYR A 1 316 ? 13.096 -7.388 -8.373 1.00 90.00 316 TYR A C 1
ATOM 2401 O O . TYR A 1 316 ? 13.597 -7.471 -9.495 1.00 90.00 316 TYR A O 1
ATOM 2409 N N . LEU A 1 317 ? 13.465 -6.440 -7.505 1.00 94.44 317 LEU A N 1
ATOM 2410 C CA . LEU A 1 317 ? 14.409 -5.363 -7.825 1.00 94.44 317 LEU A CA 1
ATOM 2411 C C . LEU A 1 317 ? 15.863 -5.733 -7.520 1.00 94.44 317 LEU A C 1
ATOM 2413 O O . LEU A 1 317 ? 16.762 -5.306 -8.247 1.00 94.44 317 LEU A O 1
ATOM 2417 N N . TYR A 1 318 ? 16.103 -6.569 -6.507 1.00 95.31 318 TYR A N 1
ATOM 2418 C CA . TYR A 1 318 ? 17.448 -6.952 -6.072 1.00 95.31 318 TYR A CA 1
ATOM 2419 C C . TYR A 1 318 ? 18.346 -7.439 -7.221 1.00 95.31 318 TYR A C 1
ATOM 2421 O O . TYR A 1 318 ? 19.472 -6.955 -7.319 1.00 95.31 318 TYR A O 1
ATOM 2429 N N . PRO A 1 319 ? 17.906 -8.316 -8.151 1.00 95.50 319 PRO A N 1
ATOM 2430 C CA . PRO A 1 319 ? 18.775 -8.796 -9.230 1.00 95.50 319 PRO A CA 1
ATOM 2431 C C . PRO A 1 319 ? 19.288 -7.697 -10.171 1.00 95.50 319 PRO A C 1
ATOM 2433 O O . PRO A 1 319 ? 20.346 -7.860 -10.774 1.00 95.50 319 PRO A O 1
ATOM 2436 N N . ALA A 1 320 ? 18.552 -6.591 -10.316 1.00 94.88 320 ALA A N 1
ATOM 2437 C CA . ALA A 1 320 ? 18.967 -5.467 -11.151 1.00 94.88 320 ALA A CA 1
ATOM 2438 C C . ALA A 1 320 ? 19.971 -4.541 -10.449 1.00 94.88 320 ALA A C 1
ATOM 2440 O O . ALA A 1 320 ? 20.718 -3.831 -11.123 1.00 94.88 320 ALA A O 1
ATOM 2441 N N . ILE A 1 321 ? 20.002 -4.557 -9.114 1.00 96.50 321 ILE A N 1
ATOM 2442 C CA . ILE A 1 321 ? 20.834 -3.673 -8.288 1.00 96.50 321 ILE A CA 1
ATOM 2443 C C . ILE A 1 321 ? 22.049 -4.407 -7.704 1.00 96.50 321 ILE A C 1
ATOM 2445 O O . ILE A 1 321 ? 23.099 -3.802 -7.511 1.00 96.50 321 ILE A O 1
ATOM 2449 N N . SER A 1 322 ? 21.981 -5.725 -7.510 1.00 96.62 322 SER A N 1
ATOM 2450 C CA . SER A 1 322 ? 23.073 -6.522 -6.938 1.00 96.62 322 SER A CA 1
ATOM 2451 C C . SER A 1 322 ? 24.438 -6.406 -7.642 1.00 96.62 322 SER A C 1
ATOM 2453 O O . SER A 1 322 ? 25.450 -6.570 -6.958 1.00 96.62 322 SER A O 1
ATOM 2455 N N . PRO A 1 323 ? 24.561 -6.047 -8.941 1.00 97.62 323 PRO A N 1
ATOM 2456 C CA . PRO A 1 323 ? 25.875 -5.777 -9.531 1.00 97.62 323 PRO A CA 1
ATOM 2457 C C . PRO A 1 323 ? 26.645 -4.617 -8.878 1.00 97.62 323 PRO A C 1
ATOM 2459 O O . PRO A 1 323 ? 27.870 -4.578 -8.991 1.00 97.62 323 PRO A O 1
ATOM 2462 N N . ILE A 1 324 ? 25.958 -3.703 -8.183 1.00 97.50 324 ILE A N 1
ATOM 2463 C CA . ILE A 1 324 ? 26.560 -2.604 -7.410 1.00 97.50 324 ILE A CA 1
ATOM 2464 C C . ILE A 1 324 ? 26.479 -2.817 -5.892 1.00 97.50 324 ILE A C 1
ATOM 2466 O O . ILE A 1 324 ? 26.738 -1.890 -5.132 1.00 97.50 324 ILE A O 1
ATOM 2470 N N . GLU A 1 325 ? 26.196 -4.036 -5.424 1.00 97.88 325 GLU A N 1
ATOM 2471 C CA . GLU A 1 325 ? 26.085 -4.373 -3.994 1.00 97.88 325 GLU A CA 1
ATOM 2472 C C . GLU A 1 325 ? 27.305 -3.912 -3.174 1.00 97.88 325 GLU A C 1
ATOM 2474 O O . GLU A 1 325 ? 27.165 -3.365 -2.081 1.00 97.88 325 GLU A O 1
ATOM 2479 N N . GLY A 1 326 ? 28.514 -4.057 -3.728 1.00 97.81 326 GLY A N 1
ATOM 2480 C CA . GLY A 1 326 ? 29.745 -3.609 -3.068 1.00 97.81 326 GLY A CA 1
ATOM 2481 C C . GLY A 1 326 ? 29.832 -2.090 -2.867 1.00 97.81 326 GLY A C 1
ATOM 2482 O O . GLY A 1 326 ? 30.463 -1.648 -1.912 1.00 97.81 326 GLY A O 1
ATOM 2483 N N . LEU A 1 327 ? 29.183 -1.299 -3.728 1.00 97.88 327 LEU A N 1
ATOM 2484 C CA . LEU A 1 327 ? 29.104 0.164 -3.611 1.00 97.88 327 LEU A CA 1
ATOM 2485 C C . LEU A 1 327 ? 28.042 0.618 -2.604 1.00 97.88 327 LEU A C 1
ATOM 2487 O O . LEU A 1 327 ? 28.092 1.755 -2.136 1.00 97.88 327 LEU A O 1
ATOM 2491 N N . LEU A 1 328 ? 27.094 -0.269 -2.298 1.00 97.88 328 LEU A N 1
ATOM 2492 C CA . LEU A 1 328 ? 25.975 -0.033 -1.391 1.00 97.88 328 LEU A CA 1
ATOM 2493 C C . LEU A 1 328 ? 26.223 -0.618 0.008 1.00 97.88 328 LEU A C 1
ATOM 2495 O O . LEU A 1 328 ? 25.396 -0.455 0.891 1.00 97.88 328 LEU A O 1
ATOM 2499 N N . GLY A 1 329 ? 27.370 -1.262 0.245 1.00 95.81 329 GLY A N 1
ATOM 2500 C CA . GLY A 1 329 ? 27.732 -1.782 1.568 1.00 95.81 329 GLY A CA 1
ATOM 2501 C C . GLY A 1 329 ? 27.232 -3.200 1.863 1.00 95.81 329 GLY A C 1
ATOM 2502 O O . GLY A 1 329 ? 27.216 -3.604 3.023 1.00 95.81 329 GLY A O 1
ATOM 2503 N N . GLY A 1 330 ? 26.880 -3.978 0.835 1.00 96.56 330 GLY A N 1
ATOM 2504 C CA . GLY A 1 330 ? 26.432 -5.368 0.970 1.00 96.56 330 GLY A CA 1
ATOM 2505 C C . GLY A 1 330 ? 24.932 -5.558 0.712 1.00 96.56 330 GLY A C 1
ATOM 2506 O O . GLY A 1 330 ? 24.251 -4.612 0.313 1.00 96.56 330 GLY A O 1
ATOM 2507 N N . PRO A 1 331 ? 24.402 -6.775 0.941 1.00 94.06 331 PRO A N 1
ATOM 2508 C CA . PRO A 1 331 ? 23.009 -7.111 0.639 1.00 94.06 331 PRO A CA 1
ATOM 2509 C C . PRO A 1 331 ? 21.990 -6.211 1.337 1.00 94.06 331 PRO A C 1
ATOM 2511 O O . PRO A 1 331 ? 21.016 -5.796 0.717 1.00 94.06 331 PRO A O 1
ATOM 2514 N N . ASP A 1 332 ? 22.228 -5.875 2.607 1.00 93.19 332 ASP A N 1
ATOM 2515 C CA . ASP A 1 332 ? 21.331 -5.014 3.384 1.00 93.19 332 ASP A CA 1
ATOM 2516 C C . ASP A 1 332 ? 21.255 -3.610 2.785 1.00 93.19 332 ASP A C 1
ATOM 2518 O O . ASP A 1 332 ? 20.163 -3.103 2.550 1.00 93.19 332 ASP A O 1
ATOM 2522 N N . GLY A 1 333 ? 22.400 -3.048 2.392 1.00 96.31 333 GLY A N 1
ATOM 2523 C CA . GLY A 1 333 ? 22.444 -1.746 1.736 1.00 96.31 333 GLY A CA 1
ATOM 2524 C C . GLY A 1 333 ? 21.768 -1.714 0.362 1.00 96.31 333 GLY A C 1
ATOM 2525 O O . GLY A 1 333 ? 21.281 -0.666 -0.049 1.00 96.31 333 GLY A O 1
ATOM 2526 N N . VAL A 1 334 ? 21.660 -2.849 -0.344 1.00 97.38 334 VAL A N 1
ATOM 2527 C CA . VAL A 1 334 ? 20.844 -2.942 -1.571 1.00 97.38 334 VAL A CA 1
ATOM 2528 C C . VAL A 1 334 ? 19.353 -2.808 -1.252 1.00 97.38 334 VAL A C 1
ATOM 2530 O O . VAL A 1 334 ? 18.640 -2.103 -1.965 1.00 97.38 334 VAL A O 1
ATOM 2533 N N . TYR A 1 335 ? 18.867 -3.477 -0.204 1.00 95.88 335 TYR A N 1
ATOM 2534 C CA . TYR A 1 335 ? 17.461 -3.379 0.195 1.00 95.88 335 TYR A CA 1
ATOM 2535 C C . TYR A 1 335 ? 17.111 -2.009 0.775 1.00 95.88 335 TYR A C 1
ATOM 2537 O O . TYR A 1 335 ? 16.024 -1.504 0.483 1.00 95.88 335 TYR A O 1
ATOM 2545 N N . ASP A 1 336 ? 18.019 -1.405 1.542 1.00 95.88 336 ASP A N 1
ATOM 2546 C CA . ASP A 1 336 ? 17.865 -0.037 2.041 1.00 95.88 336 ASP A CA 1
ATOM 2547 C C . ASP A 1 336 ? 17.792 0.937 0.858 1.00 95.88 336 ASP A C 1
ATOM 2549 O O . ASP A 1 336 ? 16.806 1.650 0.716 1.00 95.88 336 ASP A O 1
ATOM 2553 N N . PHE A 1 337 ? 18.722 0.843 -0.100 1.00 97.62 337 PHE A N 1
ATOM 2554 C CA . PHE A 1 337 ? 18.719 1.661 -1.319 1.00 97.62 337 PHE A CA 1
ATOM 2555 C C . PHE A 1 337 ? 17.414 1.554 -2.131 1.00 97.62 337 PHE A C 1
ATOM 2557 O O . PHE A 1 337 ? 16.917 2.549 -2.662 1.00 97.62 337 PHE A O 1
ATOM 2564 N N . ILE A 1 338 ? 16.840 0.349 -2.237 1.00 97.12 338 ILE A N 1
ATOM 2565 C CA . ILE A 1 338 ? 15.535 0.136 -2.883 1.00 97.12 338 ILE A CA 1
ATOM 2566 C C . ILE A 1 338 ? 14.415 0.801 -2.077 1.00 97.12 338 ILE A C 1
ATOM 2568 O O . ILE A 1 338 ? 13.566 1.472 -2.663 1.00 97.12 338 ILE A O 1
ATOM 2572 N N . SER A 1 339 ? 14.401 0.596 -0.759 1.00 96.69 339 SER A N 1
ATOM 2573 C CA . SER A 1 339 ? 13.346 1.094 0.129 1.00 96.69 339 SER A CA 1
ATOM 2574 C C . SER A 1 339 ? 13.360 2.626 0.198 1.00 96.69 339 SER A C 1
ATOM 2576 O O . SER A 1 339 ? 12.314 3.239 -0.006 1.00 96.69 339 SER A O 1
ATOM 2578 N N . ASP A 1 340 ? 14.538 3.242 0.311 1.00 96.44 340 ASP A N 1
ATOM 2579 C CA . ASP A 1 340 ? 14.734 4.697 0.251 1.00 96.44 340 ASP A CA 1
ATOM 2580 C C . ASP A 1 340 ? 14.216 5.276 -1.076 1.00 96.44 340 ASP A C 1
ATOM 2582 O O . ASP A 1 340 ? 13.560 6.314 -1.110 1.00 96.44 340 ASP A O 1
ATOM 2586 N N . GLY A 1 341 ? 14.415 4.560 -2.191 1.00 96.88 341 GLY A N 1
ATOM 2587 C CA . GLY A 1 341 ? 13.874 4.966 -3.489 1.00 96.88 341 GLY A CA 1
ATOM 2588 C C . GLY A 1 341 ? 12.340 5.022 -3.539 1.00 96.88 341 GLY A C 1
ATOM 2589 O O . GLY A 1 341 ? 11.789 5.813 -4.308 1.00 96.88 341 GLY A O 1
ATOM 2590 N N . PHE A 1 342 ? 11.639 4.198 -2.749 1.00 97.25 342 PHE A N 1
ATOM 2591 C CA . PHE A 1 342 ? 10.187 4.318 -2.571 1.00 97.25 342 PHE A CA 1
ATOM 2592 C C . PHE A 1 342 ? 9.832 5.494 -1.656 1.00 97.25 342 PHE A C 1
ATOM 2594 O O . PHE A 1 342 ? 8.865 6.200 -1.948 1.00 97.25 342 PHE A O 1
ATOM 2601 N N . GLU A 1 343 ? 10.580 5.712 -0.573 1.00 96.25 343 GLU A N 1
ATOM 2602 C CA . GLU A 1 343 ? 10.349 6.818 0.370 1.00 96.25 343 GLU A CA 1
ATOM 2603 C C . GLU A 1 343 ? 10.494 8.187 -0.319 1.00 96.25 343 GLU A C 1
ATOM 2605 O O . GLU A 1 343 ? 9.616 9.041 -0.180 1.00 96.25 343 GLU A O 1
ATOM 2610 N N . ASP A 1 344 ? 11.498 8.359 -1.183 1.00 95.06 344 ASP A N 1
ATOM 2611 C CA . ASP A 1 344 ? 11.754 9.605 -1.922 1.00 95.06 344 ASP A CA 1
ATOM 2612 C C . ASP A 1 344 ? 10.570 10.099 -2.759 1.00 95.06 344 ASP A C 1
ATOM 2614 O O . ASP A 1 344 ? 10.298 11.299 -2.863 1.00 95.06 344 ASP A O 1
ATOM 2618 N N . VAL A 1 345 ? 9.885 9.168 -3.422 1.00 96.25 345 VAL A N 1
ATOM 2619 C CA . VAL A 1 345 ? 8.837 9.483 -4.403 1.00 96.25 345 VAL A CA 1
ATOM 2620 C C . VAL A 1 345 ? 7.439 9.452 -3.789 1.00 96.25 345 VAL A C 1
ATOM 2622 O O . VAL A 1 345 ? 6.473 9.869 -4.433 1.00 96.25 345 VAL A O 1
ATOM 2625 N N . ASN A 1 346 ? 7.324 9.010 -2.534 1.00 96.88 346 ASN A N 1
ATOM 2626 C CA . ASN A 1 346 ? 6.082 8.950 -1.776 1.00 96.88 346 ASN A CA 1
ATOM 2627 C C . ASN A 1 346 ? 6.221 9.780 -0.485 1.00 96.88 346 ASN A C 1
ATOM 2629 O O . ASN A 1 346 ? 6.475 9.211 0.569 1.00 96.88 346 ASN A O 1
ATOM 2633 N N . PRO A 1 347 ? 5.968 11.106 -0.507 1.00 93.75 347 PRO A N 1
ATOM 2634 C CA . PRO A 1 347 ? 6.242 12.001 0.630 1.00 93.75 347 PRO A CA 1
ATOM 2635 C C . PRO A 1 347 ? 5.570 11.639 1.965 1.00 93.75 347 PRO A C 1
ATOM 2637 O O . PRO A 1 347 ? 6.012 12.088 3.018 1.00 93.75 347 PRO A O 1
ATOM 2640 N N . GLY A 1 348 ? 4.472 10.877 1.929 1.00 96.62 348 GLY A N 1
ATOM 2641 C CA . GLY A 1 348 ? 3.788 10.380 3.123 1.00 96.62 348 GLY A CA 1
ATOM 2642 C C . GLY A 1 348 ? 4.308 9.039 3.644 1.00 96.62 348 GLY A C 1
ATOM 2643 O O . GLY A 1 348 ? 3.835 8.600 4.686 1.00 96.62 348 GLY A O 1
ATOM 2644 N N . LEU A 1 349 ? 5.206 8.354 2.931 1.00 98.00 349 LEU A N 1
ATOM 2645 C CA . LEU A 1 349 ? 5.767 7.068 3.345 1.00 98.00 349 LEU A CA 1
ATOM 2646 C C . LEU A 1 349 ? 6.824 7.313 4.425 1.00 98.00 349 LEU A C 1
ATOM 2648 O O . LEU A 1 349 ? 7.897 7.828 4.143 1.00 98.00 349 LEU A O 1
ATOM 2652 N N . VAL A 1 350 ? 6.503 6.966 5.671 1.00 97.50 350 VAL A N 1
ATOM 2653 C CA . VAL A 1 350 ? 7.389 7.161 6.835 1.00 97.50 350 VAL A CA 1
ATOM 2654 C C . VAL A 1 350 ? 8.296 5.950 7.062 1.00 97.50 350 VAL A C 1
ATOM 2656 O O . VAL A 1 350 ? 9.326 6.054 7.729 1.00 97.50 350 VAL A O 1
ATOM 2659 N N . TYR A 1 351 ? 7.887 4.782 6.566 1.00 97.50 351 TYR A N 1
ATOM 2660 C CA . TYR A 1 351 ? 8.674 3.561 6.648 1.00 97.50 351 TYR A CA 1
ATOM 2661 C C . TYR A 1 351 ? 8.306 2.592 5.528 1.00 97.50 351 TYR A C 1
ATOM 2663 O O . TYR A 1 351 ? 7.161 2.138 5.475 1.00 97.50 351 TYR A O 1
ATOM 2671 N N . GLY A 1 352 ? 9.277 2.244 4.689 1.00 96.06 352 GLY A N 1
ATOM 2672 C CA . GLY A 1 352 ? 9.230 1.120 3.759 1.00 96.06 352 GLY A CA 1
ATOM 2673 C C . GLY A 1 352 ? 10.333 0.102 4.060 1.00 96.06 352 GLY A C 1
ATOM 2674 O O . GLY A 1 352 ? 11.467 0.469 4.349 1.00 96.06 352 GLY A O 1
ATOM 2675 N N . SER A 1 353 ? 10.025 -1.192 3.983 1.00 95.31 353 SER A N 1
ATOM 2676 C CA . SER A 1 353 ? 11.049 -2.246 3.980 1.00 95.31 353 SER A CA 1
ATOM 2677 C C . SER A 1 353 ? 10.654 -3.377 3.045 1.00 95.31 353 SER A C 1
ATOM 2679 O O . SER A 1 353 ? 9.655 -4.069 3.263 1.00 95.31 353 SER A O 1
ATOM 2681 N N . THR A 1 354 ? 11.479 -3.571 2.016 1.00 94.06 354 THR A N 1
ATOM 2682 C CA . THR A 1 354 ? 11.290 -4.584 0.962 1.00 94.06 354 THR A CA 1
ATOM 2683 C C . THR A 1 354 ? 12.051 -5.889 1.213 1.00 94.06 354 THR A C 1
ATOM 2685 O O . THR A 1 354 ? 11.938 -6.846 0.443 1.00 94.06 354 THR A O 1
ATOM 2688 N N . LYS A 1 355 ? 12.849 -5.932 2.284 1.00 91.44 355 LYS A N 1
ATOM 2689 C CA . LYS A 1 355 ? 13.755 -7.040 2.599 1.00 91.44 355 LYS A CA 1
ATOM 2690 C C . LYS A 1 355 ? 13.024 -8.206 3.248 1.00 91.44 355 LYS A C 1
ATOM 2692 O O . LYS A 1 355 ? 13.058 -9.336 2.761 1.00 91.44 355 LYS A O 1
ATOM 2697 N N . ASP A 1 356 ? 12.380 -7.918 4.371 1.00 90.62 356 ASP A N 1
ATOM 2698 C CA . ASP A 1 356 ? 12.012 -8.942 5.335 1.00 90.62 356 ASP A CA 1
ATOM 2699 C C . ASP A 1 356 ? 10.528 -9.314 5.274 1.00 90.62 356 ASP A C 1
ATOM 2701 O O . ASP A 1 356 ? 9.693 -8.660 4.636 1.00 90.62 356 ASP A O 1
ATOM 2705 N N . LYS A 1 357 ? 10.205 -10.425 5.935 1.00 91.44 357 LYS A N 1
ATOM 2706 C CA . LYS A 1 357 ? 8.854 -10.979 6.064 1.00 91.44 357 LYS A CA 1
ATOM 2707 C C . LYS A 1 357 ? 8.483 -11.069 7.532 1.00 91.44 357 LYS A C 1
ATOM 2709 O O . LYS A 1 357 ? 9.361 -11.123 8.388 1.00 91.44 357 LYS A O 1
ATOM 2714 N N . GLY A 1 358 ? 7.193 -11.070 7.853 1.00 92.06 358 GLY A N 1
ATOM 2715 C CA . GLY A 1 358 ? 6.769 -11.117 9.251 1.00 92.06 358 GLY A CA 1
ATOM 2716 C C . GLY A 1 358 ? 5.391 -10.530 9.502 1.00 92.06 358 GLY A C 1
ATOM 2717 O O . GLY A 1 358 ? 4.432 -10.875 8.821 1.00 92.06 358 GLY A O 1
ATOM 2718 N N . PHE A 1 359 ? 5.287 -9.694 10.532 1.00 93.56 359 PHE A N 1
ATOM 2719 C CA . PHE A 1 359 ? 4.045 -9.061 10.974 1.00 93.56 359 PHE A CA 1
ATOM 2720 C C . PHE A 1 359 ? 4.360 -7.752 11.706 1.00 93.56 359 PHE A C 1
ATOM 2722 O O . PHE A 1 359 ? 5.507 -7.495 12.052 1.00 93.56 359 PHE A O 1
ATOM 2729 N N . PHE A 1 360 ? 3.357 -6.931 12.008 1.00 95.62 360 PHE A N 1
ATOM 2730 C CA . PHE A 1 360 ? 3.514 -5.871 13.006 1.00 95.62 360 PHE A CA 1
ATOM 2731 C C . PHE A 1 360 ? 2.646 -6.146 14.230 1.00 95.62 360 PHE A C 1
ATOM 2733 O O . PHE A 1 360 ? 1.621 -6.828 14.157 1.00 95.62 360 PHE A O 1
ATOM 2740 N N . ALA A 1 361 ? 3.044 -5.587 15.365 1.00 95.75 361 ALA A N 1
ATOM 2741 C CA . ALA A 1 361 ? 2.247 -5.571 16.577 1.00 95.75 361 ALA A CA 1
ATOM 2742 C C . ALA A 1 361 ? 1.971 -4.138 17.011 1.00 95.75 361 ALA A C 1
ATOM 2744 O O . ALA A 1 361 ? 2.741 -3.223 16.729 1.00 95.75 361 ALA A O 1
ATOM 2745 N N . VAL A 1 362 ? 0.858 -3.959 17.716 1.00 96.12 362 VAL A N 1
ATOM 2746 C CA . VAL A 1 362 ? 0.381 -2.647 18.141 1.00 96.12 362 VAL A CA 1
ATOM 2747 C C . VAL A 1 362 ? 0.215 -2.606 19.651 1.00 96.12 362 VAL A C 1
ATOM 2749 O O . VAL A 1 362 ? -0.400 -3.492 20.250 1.00 96.12 362 VAL A O 1
ATOM 2752 N N . LYS A 1 363 ? 0.685 -1.515 20.253 1.00 97.12 363 LYS A N 1
ATOM 2753 C CA . LYS A 1 363 ? 0.354 -1.099 21.614 1.00 97.12 363 LYS A CA 1
ATOM 2754 C C . LYS A 1 363 ? -0.344 0.253 21.554 1.00 97.12 363 LYS A C 1
ATOM 2756 O O . LYS A 1 363 ? 0.281 1.263 21.252 1.00 97.12 363 LYS A O 1
ATOM 2761 N N . ALA A 1 364 ? -1.631 0.265 21.885 1.00 97.06 364 ALA A N 1
ATOM 2762 C CA . ALA A 1 364 ? -2.433 1.481 21.941 1.00 97.06 364 ALA A CA 1
ATOM 2763 C C . ALA A 1 364 ? -2.769 1.862 23.393 1.00 97.06 364 ALA A C 1
ATOM 2765 O O . ALA A 1 364 ? -3.214 1.023 24.181 1.00 97.06 364 ALA A O 1
ATOM 2766 N N . THR A 1 365 ? -2.584 3.135 23.731 1.00 98.00 365 THR A N 1
ATOM 2767 C CA . THR A 1 365 ? -3.076 3.796 24.951 1.00 98.00 365 THR A CA 1
ATOM 2768 C C . THR A 1 365 ? -4.038 4.917 24.564 1.00 98.00 365 THR A C 1
ATOM 2770 O O . THR A 1 365 ? -4.356 5.084 23.389 1.00 98.00 365 THR A O 1
ATOM 2773 N N . LYS A 1 366 ? -4.547 5.699 25.522 1.00 98.12 366 LYS A N 1
ATOM 2774 C CA . LYS A 1 366 ? -5.412 6.835 25.171 1.00 98.12 366 LYS A CA 1
ATOM 2775 C C . LYS A 1 366 ? -4.655 7.981 24.496 1.00 98.12 366 LYS A C 1
ATOM 2777 O O . LYS A 1 366 ? -5.284 8.830 23.878 1.00 98.12 366 LYS A O 1
ATOM 2782 N N . GLU A 1 367 ? -3.336 7.977 24.621 1.00 98.44 367 GLU A N 1
ATOM 2783 C CA . GLU A 1 367 ? -2.425 9.031 24.199 1.00 98.44 367 GLU A CA 1
ATOM 2784 C C . GLU A 1 367 ? -1.629 8.632 22.959 1.00 98.44 367 GLU A C 1
ATOM 2786 O O . GLU A 1 367 ? -1.349 9.491 22.132 1.00 98.44 367 GLU A O 1
ATOM 2791 N N . THR A 1 368 ? -1.259 7.355 22.817 1.00 98.44 368 THR A N 1
ATOM 2792 C CA . THR A 1 368 ? -0.387 6.913 21.724 1.00 98.44 368 THR A CA 1
ATOM 2793 C C . THR A 1 368 ? -0.828 5.595 21.105 1.00 98.44 368 THR A C 1
ATOM 2795 O O . THR A 1 368 ? -1.451 4.748 21.747 1.00 98.44 368 THR A O 1
ATOM 2798 N N . HIS A 1 369 ? -0.480 5.419 19.837 1.00 98.31 369 HIS A N 1
ATOM 2799 C CA . HIS A 1 369 ? -0.570 4.160 19.117 1.00 98.31 369 HIS A CA 1
ATOM 2800 C C . HIS A 1 369 ? 0.820 3.830 18.579 1.00 98.31 369 HIS A C 1
ATOM 2802 O O . HIS A 1 369 ? 1.282 4.441 17.618 1.00 98.31 369 HIS A O 1
ATOM 2808 N N . THR A 1 370 ? 1.501 2.886 19.225 1.00 98.50 370 THR A N 1
ATOM 2809 C CA . THR A 1 370 ? 2.827 2.420 18.813 1.00 98.50 370 THR A CA 1
ATOM 2810 C C . THR A 1 370 ? 2.701 1.147 17.992 1.00 98.50 370 THR A C 1
ATOM 2812 O O . THR A 1 370 ? 2.078 0.186 18.449 1.00 98.50 370 THR A O 1
ATOM 2815 N N . THR A 1 371 ? 3.324 1.130 16.818 1.00 98.38 371 THR A N 1
ATOM 2816 C CA . THR A 1 371 ? 3.387 -0.021 15.914 1.00 98.38 371 THR A CA 1
ATOM 2817 C C . THR A 1 371 ? 4.833 -0.467 15.769 1.00 98.38 371 THR A C 1
ATOM 2819 O O . THR A 1 371 ? 5.672 0.318 15.341 1.00 98.38 371 THR A O 1
ATOM 2822 N N . GLU A 1 372 ? 5.124 -1.724 16.089 1.00 98.06 372 GLU A N 1
ATOM 2823 C CA . GLU A 1 372 ? 6.444 -2.326 15.880 1.00 98.06 372 GLU A CA 1
ATOM 2824 C C . GLU A 1 372 ? 6.368 -3.418 14.818 1.00 98.06 372 GLU A C 1
ATOM 2826 O O . GLU A 1 372 ? 5.551 -4.335 14.921 1.00 98.06 372 GLU A O 1
ATOM 2831 N N . TYR A 1 373 ? 7.215 -3.307 13.797 1.00 97.25 373 TYR A N 1
ATOM 2832 C CA . TYR A 1 373 ? 7.354 -4.287 12.726 1.00 97.25 373 TYR A CA 1
ATOM 2833 C C . TYR A 1 373 ? 8.315 -5.384 13.167 1.00 97.25 373 TYR A C 1
ATOM 2835 O O . TYR A 1 373 ? 9.500 -5.133 13.367 1.00 97.25 373 TYR A O 1
ATOM 2843 N N . PHE A 1 374 ? 7.800 -6.600 13.319 1.00 93.81 374 PHE A N 1
ATOM 2844 C CA . PHE A 1 374 ? 8.564 -7.783 13.683 1.00 93.81 374 PHE A CA 1
ATOM 2845 C C . PHE A 1 374 ? 8.866 -8.612 12.439 1.00 93.81 374 PHE A C 1
ATOM 2847 O O . PHE A 1 374 ? 7.971 -9.018 11.694 1.00 93.81 374 PHE A O 1
ATOM 2854 N N . HIS A 1 375 ? 10.146 -8.850 12.208 1.00 91.06 375 HIS A N 1
ATOM 2855 C CA . HIS A 1 375 ? 10.673 -9.519 11.034 1.00 91.06 375 HIS A CA 1
ATOM 2856 C C . HIS A 1 375 ? 11.222 -10.882 11.412 1.00 91.06 375 HIS A C 1
ATOM 2858 O O . HIS A 1 375 ? 11.877 -11.045 12.440 1.00 91.06 375 HIS A O 1
ATOM 2864 N N . VAL A 1 376 ? 10.908 -11.861 10.579 1.00 85.00 376 VAL A N 1
ATOM 2865 C CA . VAL A 1 376 ? 11.366 -13.237 10.676 1.00 85.00 376 VAL A CA 1
ATOM 2866 C C . VAL A 1 376 ? 12.642 -13.349 9.858 1.00 85.00 376 VAL A C 1
ATOM 2868 O O . VAL A 1 376 ? 12.660 -12.958 8.693 1.00 85.00 376 VAL A O 1
ATOM 2871 N N . ASP A 1 377 ? 13.697 -13.899 10.453 1.00 71.62 377 ASP A N 1
ATOM 2872 C CA . ASP A 1 377 ? 14.959 -14.089 9.739 1.00 71.62 377 ASP A CA 1
ATOM 2873 C C . ASP A 1 377 ? 14.758 -15.001 8.511 1.00 71.62 377 ASP A C 1
ATOM 2875 O O . ASP A 1 377 ? 14.140 -16.071 8.591 1.00 71.62 377 ASP A O 1
ATOM 2879 N N . ALA A 1 378 ? 15.296 -14.583 7.365 1.00 67.31 378 ALA A N 1
ATOM 2880 C CA . ALA A 1 378 ? 15.236 -15.323 6.114 1.00 67.31 378 ALA A CA 1
ATOM 2881 C C . ALA A 1 378 ? 15.801 -16.749 6.243 1.00 67.31 378 ALA A C 1
ATOM 2883 O O . ALA A 1 378 ? 15.273 -17.657 5.598 1.00 67.31 378 ALA A O 1
ATOM 2884 N N . VAL A 1 379 ? 16.797 -16.995 7.113 1.00 64.31 379 VAL A N 1
ATOM 2885 C CA . VAL A 1 379 ? 17.325 -18.362 7.329 1.00 64.31 379 VAL A CA 1
ATOM 2886 C C . VAL A 1 379 ? 16.283 -19.319 7.913 1.00 64.31 379 VAL A C 1
ATOM 2888 O O . VAL A 1 379 ? 16.403 -20.536 7.765 1.00 64.31 379 VAL A O 1
ATOM 2891 N N . ASN A 1 380 ? 15.238 -18.777 8.537 1.00 64.19 380 ASN A N 1
ATOM 2892 C CA . ASN A 1 380 ? 14.147 -19.542 9.124 1.00 64.19 380 ASN A CA 1
ATOM 2893 C C . ASN A 1 380 ? 12.948 -19.697 8.174 1.00 64.19 380 ASN A C 1
ATOM 2895 O O . ASN A 1 380 ? 12.025 -20.465 8.462 1.00 64.19 380 ASN A O 1
ATOM 2899 N N . THR A 1 381 ? 12.970 -19.025 7.021 1.00 66.25 381 THR A N 1
ATOM 2900 C CA . THR A 1 381 ? 11.933 -19.134 5.991 1.00 66.25 381 THR A CA 1
ATOM 2901 C C . THR A 1 381 ? 12.311 -20.235 5.004 1.00 66.25 381 THR A C 1
ATOM 2903 O O . THR A 1 381 ? 12.958 -20.006 3.986 1.00 66.25 381 THR A O 1
ATOM 2906 N N . VAL A 1 382 ? 11.920 -21.472 5.318 1.00 66.81 382 VAL A N 1
ATOM 2907 C CA . VAL A 1 382 ? 12.193 -22.644 4.473 1.00 66.81 382 VAL A CA 1
ATOM 2908 C C . VAL A 1 382 ? 10.962 -23.057 3.665 1.00 66.81 382 VAL A C 1
ATOM 2910 O O . VAL A 1 382 ? 9.830 -22.972 4.136 1.00 66.81 382 VAL A O 1
ATOM 2913 N N . SER A 1 383 ? 11.181 -23.560 2.449 1.00 70.56 383 SER A N 1
ATOM 2914 C CA . SER A 1 383 ? 10.108 -23.998 1.542 1.00 70.56 383 SER A CA 1
ATOM 2915 C C . SER A 1 383 ? 9.510 -25.366 1.897 1.00 70.56 383 SER A C 1
ATOM 2917 O O . SER A 1 383 ? 8.428 -25.709 1.421 1.00 70.56 383 SER A O 1
ATOM 2919 N N . ASP A 1 384 ? 10.184 -26.153 2.740 1.00 76.25 384 ASP A N 1
ATOM 2920 C CA . ASP A 1 384 ? 9.724 -27.473 3.172 1.00 76.25 384 ASP A CA 1
ATOM 2921 C C . ASP A 1 384 ? 9.086 -27.425 4.570 1.00 76.25 384 ASP A C 1
ATOM 2923 O O . ASP A 1 384 ? 9.761 -27.217 5.580 1.00 76.25 384 ASP A O 1
ATOM 2927 N N . TYR A 1 385 ? 7.774 -27.676 4.638 1.00 69.25 385 TYR A N 1
ATOM 2928 C CA . TYR A 1 385 ? 6.998 -27.642 5.886 1.00 69.25 385 TYR A CA 1
ATOM 2929 C C . TYR A 1 385 ? 7.538 -28.597 6.962 1.00 69.25 385 TYR A C 1
ATOM 2931 O O . TYR A 1 385 ? 7.520 -28.272 8.151 1.00 69.25 385 TYR A O 1
ATOM 2939 N N . ALA A 1 386 ? 8.001 -29.790 6.570 1.00 72.31 386 ALA A N 1
ATOM 2940 C CA . ALA A 1 386 ? 8.513 -30.774 7.520 1.00 72.31 386 ALA A CA 1
ATOM 2941 C C . ALA A 1 386 ? 9.821 -30.287 8.158 1.00 72.31 386 ALA A C 1
ATOM 2943 O O . ALA A 1 386 ? 9.980 -30.373 9.378 1.00 72.31 386 ALA A O 1
ATOM 2944 N N . THR A 1 387 ? 10.699 -29.702 7.344 1.00 72.50 387 THR A N 1
ATOM 2945 C CA . THR A 1 387 ? 11.935 -29.048 7.771 1.00 72.50 387 THR A CA 1
ATOM 2946 C C . THR A 1 387 ? 11.617 -27.876 8.693 1.00 72.50 387 THR A C 1
ATOM 2948 O O . THR A 1 387 ? 12.088 -27.899 9.828 1.00 72.50 387 THR A O 1
ATOM 2951 N N . ALA A 1 388 ? 10.735 -26.948 8.291 1.00 66.31 388 ALA A N 1
ATOM 2952 C CA . ALA A 1 388 ? 10.321 -25.796 9.107 1.00 66.31 388 ALA A CA 1
ATOM 2953 C C . ALA A 1 388 ? 9.806 -26.213 10.492 1.00 66.31 388 ALA A C 1
ATOM 2955 O O . ALA A 1 388 ? 10.128 -25.624 11.525 1.00 66.31 388 ALA A O 1
ATOM 2956 N N . ARG A 1 389 ? 8.983 -27.265 10.527 1.00 66.94 389 ARG A N 1
ATOM 2957 C CA . ARG A 1 389 ? 8.405 -27.777 11.770 1.00 66.94 389 ARG A CA 1
ATOM 2958 C C . ARG A 1 389 ? 9.442 -28.466 12.654 1.00 66.94 389 ARG A C 1
ATOM 2960 O O . ARG A 1 389 ? 9.317 -28.411 13.873 1.00 66.94 389 ARG A O 1
ATOM 2967 N N . SER A 1 390 ? 10.429 -29.132 12.057 1.00 68.56 390 SER A N 1
ATOM 2968 C CA . SER A 1 390 ? 11.511 -29.785 12.797 1.00 68.56 390 SER A CA 1
ATOM 2969 C C . SER A 1 390 ? 12.534 -28.790 13.352 1.00 68.56 390 SER A C 1
ATOM 2971 O O . SER A 1 390 ? 12.982 -28.973 14.479 1.00 68.56 390 SER A O 1
ATOM 2973 N N . SER A 1 391 ? 12.857 -27.730 12.602 1.00 63.97 391 SER A N 1
ATOM 2974 C CA . SER A 1 391 ? 13.851 -26.721 12.987 1.00 63.97 391 SER A CA 1
ATOM 2975 C C . SER A 1 391 ? 13.345 -25.762 14.062 1.00 63.97 391 SER A C 1
ATOM 2977 O O . SER A 1 391 ? 14.123 -25.323 14.896 1.00 63.97 391 SER A O 1
ATOM 2979 N N . SER A 1 392 ? 12.042 -25.472 14.079 1.00 59.91 392 SER A N 1
ATOM 2980 C CA . SER A 1 392 ? 11.414 -24.575 15.062 1.00 59.91 392 SER A CA 1
ATOM 2981 C C . SER A 1 392 ? 11.016 -25.256 16.377 1.00 59.91 392 SER A C 1
ATOM 2983 O O . SER A 1 392 ? 10.316 -24.649 17.189 1.00 59.91 392 SER A O 1
ATOM 2985 N N . GLU A 1 393 ? 11.312 -26.554 16.534 1.00 60.03 393 GLU A N 1
ATOM 2986 C CA . GLU A 1 393 ? 10.725 -27.427 17.568 1.00 60.03 393 GLU A CA 1
ATOM 2987 C C . GLU A 1 393 ? 9.177 -27.326 17.646 1.00 60.03 393 GLU A C 1
ATOM 2989 O O . GLU A 1 393 ? 8.542 -27.721 18.626 1.00 60.03 393 GLU A O 1
ATOM 2994 N N . GLY A 1 394 ? 8.541 -26.813 16.583 1.00 55.22 394 GLY A N 1
ATOM 2995 C CA . GLY A 1 394 ? 7.110 -26.544 16.487 1.00 55.22 394 GLY A CA 1
ATOM 2996 C C . GLY A 1 394 ? 6.598 -25.313 17.251 1.00 55.22 394 GLY A C 1
ATOM 2997 O O . GLY A 1 394 ? 5.414 -25.322 17.614 1.00 55.22 394 GLY A O 1
ATOM 2998 N N . ILE A 1 395 ? 7.437 -24.305 17.547 1.00 56.66 395 ILE A N 1
ATOM 2999 C CA . ILE A 1 395 ? 7.071 -23.210 18.467 1.00 56.66 395 ILE A CA 1
ATOM 3000 C C . ILE A 1 395 ? 7.036 -21.824 17.806 1.00 56.66 395 ILE A C 1
ATOM 3002 O O . ILE A 1 395 ? 5.946 -21.272 17.778 1.00 56.66 395 ILE A O 1
ATOM 3006 N N . THR A 1 396 ? 8.110 -21.291 17.226 1.00 59.81 396 THR A N 1
ATOM 3007 C CA . THR A 1 396 ? 8.117 -20.032 16.438 1.00 59.81 396 THR A CA 1
ATOM 3008 C C . THR A 1 396 ? 9.525 -19.819 15.889 1.00 59.81 396 THR A C 1
ATOM 3010 O O . THR A 1 396 ? 10.484 -20.215 16.543 1.00 59.81 396 THR A O 1
ATOM 3013 N N . SER A 1 397 ? 9.666 -19.201 14.716 1.00 66.69 397 SER A N 1
ATOM 3014 C CA . SER A 1 397 ? 10.969 -18.679 14.286 1.00 66.69 397 SER A CA 1
ATOM 3015 C C . SER A 1 397 ? 11.408 -17.536 15.203 1.00 66.69 397 SER A C 1
ATOM 3017 O O . SER A 1 397 ? 10.550 -16.799 15.696 1.00 66.69 397 SER A O 1
ATOM 3019 N N . ASP A 1 398 ? 12.719 -17.346 15.361 1.00 74.94 398 ASP A N 1
ATOM 3020 C CA . ASP A 1 398 ? 13.260 -16.097 15.893 1.00 74.94 398 ASP A CA 1
ATOM 3021 C C . ASP A 1 398 ? 12.760 -14.918 15.047 1.00 74.94 398 ASP A C 1
ATOM 3023 O O . ASP A 1 398 ? 12.618 -15.027 13.819 1.00 74.94 398 ASP A O 1
ATOM 3027 N N . PHE A 1 399 ? 12.474 -13.811 15.727 1.00 83.75 399 PHE A N 1
ATOM 3028 C CA . PHE A 1 399 ? 12.088 -12.545 15.123 1.00 83.75 399 PHE A CA 1
ATOM 3029 C C . PHE A 1 399 ? 12.835 -11.390 15.788 1.00 83.75 399 PHE A C 1
ATOM 3031 O O . PHE A 1 399 ? 13.176 -11.448 16.971 1.00 83.75 399 PHE A O 1
ATOM 3038 N N . TYR A 1 400 ? 13.044 -10.317 15.037 1.00 88.62 400 TYR A N 1
ATOM 3039 C CA . TYR A 1 400 ? 13.584 -9.054 15.535 1.00 88.62 400 TYR A CA 1
ATOM 3040 C C . TYR A 1 400 ? 12.645 -7.907 15.175 1.00 88.62 400 TYR A C 1
ATOM 3042 O O . TYR A 1 400 ? 11.829 -8.024 14.267 1.00 88.62 400 TYR A O 1
ATOM 3050 N N . CYS A 1 401 ? 12.733 -6.796 15.900 1.00 93.31 401 CYS A N 1
ATOM 3051 C CA . CYS A 1 401 ? 11.999 -5.590 15.535 1.00 93.31 401 CYS A CA 1
ATOM 3052 C C . CYS A 1 401 ? 12.810 -4.792 14.508 1.00 93.31 401 CYS A C 1
ATOM 3054 O O . CYS A 1 401 ? 13.942 -4.411 14.797 1.00 93.31 401 CYS A O 1
ATOM 3056 N N . GLY A 1 402 ? 12.244 -4.579 13.319 1.00 92.88 402 GLY A N 1
ATOM 3057 C CA . GLY A 1 402 ? 12.857 -3.816 12.229 1.00 92.88 402 GLY A CA 1
ATOM 3058 C C . GLY A 1 402 ? 12.567 -2.315 12.299 1.00 92.88 402 GLY A C 1
ATOM 3059 O O . GLY A 1 402 ? 13.399 -1.506 11.899 1.00 92.88 402 GLY A O 1
ATOM 3060 N N . ALA A 1 403 ? 11.409 -1.927 12.839 1.00 96.50 403 ALA A N 1
ATOM 3061 C CA . ALA A 1 403 ? 11.050 -0.527 13.041 1.00 96.50 403 ALA A CA 1
ATOM 3062 C C . ALA A 1 403 ? 9.995 -0.364 14.134 1.00 96.50 403 ALA A C 1
ATOM 3064 O O . ALA A 1 403 ? 9.123 -1.218 14.299 1.00 96.50 403 ALA A O 1
ATOM 3065 N N . SER A 1 404 ? 10.040 0.774 14.826 1.00 98.19 404 SER A N 1
ATOM 3066 C CA . SER A 1 404 ? 9.027 1.205 15.787 1.00 98.19 404 SER A CA 1
ATOM 3067 C C . SER A 1 404 ? 8.490 2.566 15.370 1.00 98.19 404 SER A C 1
ATOM 3069 O O . SER A 1 404 ? 9.257 3.506 15.176 1.00 98.19 404 SER A O 1
ATOM 3071 N N . LEU A 1 405 ? 7.176 2.672 15.203 1.00 98.56 405 LEU A N 1
ATOM 3072 C CA . LEU A 1 405 ? 6.482 3.883 14.776 1.00 98.56 405 LEU A CA 1
ATOM 3073 C C . LEU A 1 405 ? 5.483 4.315 15.841 1.00 98.56 405 LEU A C 1
ATOM 3075 O O . LEU A 1 405 ? 4.905 3.468 16.526 1.00 98.56 405 LEU A O 1
ATOM 3079 N N . ILE A 1 406 ? 5.248 5.615 15.971 1.00 98.62 406 ILE A N 1
ATOM 3080 C CA . ILE A 1 406 ? 4.310 6.169 16.946 1.00 98.62 406 ILE A CA 1
ATOM 3081 C C . ILE A 1 406 ? 3.371 7.195 16.312 1.00 98.62 406 ILE A C 1
ATOM 3083 O O . ILE A 1 406 ? 3.783 8.027 15.508 1.00 98.62 406 ILE A O 1
ATOM 3087 N N . THR A 1 407 ? 2.103 7.124 16.706 1.00 98.62 407 THR A N 1
ATOM 3088 C CA . THR A 1 407 ? 1.049 8.100 16.406 1.00 98.62 407 THR A CA 1
ATOM 3089 C C . THR A 1 407 ? 0.510 8.662 17.718 1.00 98.62 407 THR A C 1
ATOM 3091 O O . THR A 1 407 ? 0.327 7.907 18.680 1.00 98.62 407 THR A O 1
ATOM 3094 N N . TYR A 1 408 ? 0.207 9.959 17.757 1.00 98.44 408 TYR A N 1
ATOM 3095 C CA . TYR A 1 408 ? -0.289 10.654 18.945 1.00 98.44 408 TYR A CA 1
ATOM 3096 C C . TYR A 1 408 ? -1.780 10.973 18.831 1.00 98.44 408 TYR A C 1
ATOM 3098 O O . TYR A 1 408 ? -2.276 11.446 17.809 1.00 98.44 408 TYR A O 1
ATOM 3106 N N . ALA A 1 409 ? -2.518 10.721 19.908 1.00 97.81 409 ALA A N 1
ATOM 3107 C CA . ALA A 1 409 ? -3.936 11.017 19.969 1.00 97.81 409 ALA A CA 1
ATOM 3108 C C . ALA A 1 409 ? -4.179 12.533 19.984 1.00 97.81 409 ALA A C 1
ATOM 3110 O O . ALA A 1 409 ? -3.654 13.249 20.833 1.00 97.81 409 ALA A O 1
ATOM 3111 N N . GLY A 1 410 ? -5.041 13.007 19.083 1.00 95.94 410 GLY A N 1
ATOM 3112 C CA . GLY A 1 410 ? -5.337 14.434 18.920 1.00 95.94 410 GLY A CA 1
ATOM 3113 C C . GLY A 1 410 ? -4.491 15.103 17.835 1.00 95.94 410 GLY A C 1
ATOM 3114 O O . GLY A 1 410 ? -4.775 16.242 17.473 1.00 95.94 410 GLY A O 1
ATOM 3115 N N . GLU A 1 411 ? -3.521 14.380 17.274 1.00 97.56 411 GLU A N 1
ATOM 3116 C CA . GLU A 1 411 ? -2.709 14.790 16.133 1.00 97.56 411 GLU A CA 1
ATOM 3117 C C . GLU A 1 411 ? -3.011 13.851 14.969 1.00 97.56 411 GLU A C 1
ATOM 3119 O O . GLU A 1 411 ? -2.320 12.861 14.715 1.00 97.56 411 GLU A O 1
ATOM 3124 N N . GLN A 1 412 ? -4.124 14.130 14.298 1.00 96.44 412 GLN A N 1
ATOM 3125 C CA . GLN A 1 412 ? -4.648 13.274 13.249 1.00 96.44 412 GLN A CA 1
ATOM 3126 C C . GLN A 1 412 ? -3.617 13.068 12.131 1.00 96.44 412 GLN A C 1
ATOM 3128 O O . GLN A 1 412 ? -3.055 14.028 11.616 1.00 96.44 412 GLN A O 1
ATOM 3133 N N . GLY A 1 413 ? -3.370 11.807 11.763 1.00 97.62 413 GLY A N 1
ATOM 3134 C CA . GLY A 1 413 ? -2.376 11.452 10.748 1.00 97.62 413 GLY A CA 1
ATOM 3135 C C . GLY A 1 413 ? -0.916 11.592 11.197 1.00 97.62 413 GLY A C 1
ATOM 3136 O O . GLY A 1 413 ? -0.038 11.439 10.359 1.00 97.62 413 GLY A O 1
ATOM 3137 N N . SER A 1 414 ? -0.630 11.868 12.476 1.00 98.12 414 SER A N 1
ATOM 3138 C CA . SER A 1 414 ? 0.749 11.837 12.984 1.00 98.12 414 SER A CA 1
ATOM 3139 C C . SER A 1 414 ? 1.349 10.434 12.858 1.00 98.12 414 SER A C 1
ATOM 3141 O O . SER A 1 414 ? 0.721 9.429 13.198 1.00 98.12 414 SER A O 1
ATOM 3143 N N . LEU A 1 415 ? 2.578 10.352 12.368 1.00 98.50 415 LEU A N 1
ATOM 3144 C CA . LEU A 1 415 ? 3.323 9.106 12.285 1.00 98.50 415 LEU A CA 1
ATOM 3145 C C . LEU A 1 415 ? 4.809 9.431 12.307 1.00 98.50 415 LEU A C 1
ATOM 3147 O O . LEU A 1 415 ? 5.315 10.103 11.413 1.00 98.50 415 LEU A O 1
ATOM 3151 N N . GLU A 1 416 ? 5.501 8.951 13.330 1.00 98.06 416 GLU A N 1
ATOM 3152 C CA . GLU A 1 416 ? 6.924 9.211 13.521 1.00 98.06 416 GLU A CA 1
ATOM 3153 C C . GLU A 1 416 ? 7.683 7.903 13.705 1.00 98.06 416 GLU A C 1
ATOM 3155 O O . GLU A 1 416 ? 7.245 7.015 14.442 1.00 98.06 416 GLU A O 1
ATOM 3160 N N . LYS A 1 417 ? 8.848 7.798 13.061 1.00 97.38 417 LYS A N 1
ATOM 3161 C CA . LYS A 1 417 ? 9.795 6.710 13.299 1.00 97.38 417 LYS A CA 1
ATOM 3162 C C . LYS A 1 417 ? 10.545 6.969 14.602 1.00 97.38 417 LYS A C 1
ATOM 3164 O O . LYS A 1 417 ? 11.158 8.019 14.780 1.00 97.38 417 LYS A O 1
ATOM 3169 N N . GLN A 1 418 ? 10.485 6.012 15.518 1.00 97.19 418 GLN A N 1
ATOM 3170 C CA . GLN A 1 418 ? 11.230 6.054 16.770 1.00 97.19 418 GLN A CA 1
ATOM 3171 C C . GLN A 1 418 ? 12.673 5.592 16.542 1.00 97.19 418 GLN A C 1
ATOM 3173 O O . GLN A 1 418 ? 12.949 4.801 15.641 1.00 97.19 418 GLN A O 1
ATOM 3178 N N . ALA A 1 419 ? 13.589 6.081 17.380 1.00 94.12 419 ALA A N 1
ATOM 3179 C CA . ALA A 1 419 ? 15.001 5.707 17.309 1.00 94.12 419 ALA A CA 1
ATOM 3180 C C . ALA A 1 419 ? 15.235 4.231 17.666 1.00 94.12 419 ALA A C 1
ATOM 3182 O O . ALA A 1 419 ? 16.098 3.588 17.075 1.00 94.12 419 ALA A O 1
ATOM 3183 N N . ASP A 1 420 ? 14.446 3.704 18.606 1.00 93.56 420 ASP A N 1
ATOM 3184 C CA . ASP A 1 420 ? 14.623 2.370 19.164 1.00 93.56 420 ASP A CA 1
ATOM 3185 C C . ASP A 1 420 ? 13.317 1.569 19.129 1.00 93.56 420 ASP A C 1
ATOM 3187 O O . ASP A 1 420 ? 12.218 2.094 19.328 1.00 93.56 420 ASP A O 1
ATOM 3191 N N . CYS A 1 421 ? 13.463 0.261 18.937 1.00 94.56 421 CYS A N 1
ATOM 3192 C CA . CYS A 1 421 ? 12.428 -0.726 19.220 1.00 94.56 421 CYS A CA 1
ATOM 3193 C C . CYS A 1 421 ? 12.396 -1.111 20.711 1.00 94.56 421 CYS A C 1
ATOM 3195 O O . CYS A 1 421 ? 13.325 -0.832 21.469 1.00 94.56 421 CYS A O 1
ATOM 3197 N N . GLY A 1 422 ? 11.359 -1.846 21.120 1.00 90.50 422 GLY A N 1
ATOM 3198 C CA . GLY A 1 422 ? 11.266 -2.498 22.432 1.00 90.50 422 GLY A CA 1
ATOM 3199 C C . GLY A 1 422 ? 10.060 -2.071 23.267 1.00 90.50 422 GLY A C 1
ATOM 3200 O O . GLY A 1 422 ? 9.967 -2.418 24.447 1.00 90.50 422 GLY A O 1
ATOM 3201 N N . VAL A 1 423 ? 9.119 -1.330 22.679 1.00 93.00 423 VAL A N 1
ATOM 3202 C CA . VAL A 1 423 ? 7.865 -0.946 23.337 1.00 93.00 423 VAL A CA 1
ATOM 3203 C C . VAL A 1 423 ? 6.951 -2.159 23.533 1.00 93.00 423 VAL A C 1
ATOM 3205 O O . VAL A 1 423 ? 6.182 -2.203 24.509 1.00 93.00 423 VAL A O 1
ATOM 3208 N N . ILE A 1 424 ? 7.033 -3.131 22.622 1.00 93.00 424 ILE A N 1
ATOM 3209 C CA . ILE A 1 424 ? 6.288 -4.384 22.632 1.00 93.00 424 ILE A CA 1
ATOM 3210 C C . ILE A 1 424 ? 7.273 -5.535 22.819 1.00 93.00 424 ILE A C 1
ATOM 3212 O O . ILE A 1 424 ? 8.262 -5.672 22.105 1.00 93.00 424 ILE A O 1
ATOM 3216 N N . THR A 1 425 ? 6.987 -6.397 23.790 1.00 85.56 425 THR A N 1
ATOM 3217 C CA . THR A 1 425 ? 7.769 -7.606 24.039 1.00 85.56 425 THR A CA 1
ATOM 3218 C C . THR A 1 425 ? 6.860 -8.821 24.021 1.00 85.56 425 THR A C 1
ATOM 3220 O O . THR A 1 425 ? 5.738 -8.801 24.535 1.00 85.56 425 THR A O 1
ATOM 3223 N N . PHE A 1 426 ? 7.350 -9.898 23.418 1.00 79.69 426 PHE A N 1
ATOM 3224 C CA . PHE A 1 426 ? 6.677 -11.186 23.416 1.00 79.69 426 PHE A CA 1
ATOM 3225 C C . PHE A 1 426 ? 7.332 -12.106 24.436 1.00 79.69 426 PHE A C 1
ATOM 3227 O O . PHE A 1 426 ? 8.555 -12.159 24.558 1.00 79.69 426 PHE A O 1
ATOM 3234 N N . SER A 1 427 ? 6.508 -12.862 25.158 1.00 71.69 427 SER A N 1
ATOM 3235 C CA . SER A 1 427 ? 7.011 -13.981 25.946 1.00 71.69 427 SER A CA 1
ATOM 3236 C C . SER A 1 427 ? 7.485 -15.077 24.997 1.00 71.69 427 SER A C 1
ATOM 3238 O O . SER A 1 427 ? 6.686 -15.595 24.218 1.00 71.69 427 SER A O 1
ATOM 3240 N N . ALA A 1 428 ? 8.755 -15.467 25.105 1.00 61.03 428 ALA A N 1
ATOM 3241 C CA . ALA A 1 428 ? 9.269 -16.673 24.455 1.00 61.03 428 ALA A CA 1
ATOM 3242 C C . ALA A 1 428 ? 8.774 -17.962 25.148 1.00 61.03 428 ALA A C 1
ATOM 3244 O O . ALA A 1 428 ? 8.915 -19.060 24.613 1.00 61.03 428 ALA A O 1
ATOM 3245 N N . GLU A 1 429 ? 8.176 -17.855 26.342 1.00 60.09 429 GLU A N 1
ATOM 3246 C CA . GLU A 1 429 ? 7.623 -19.002 27.058 1.00 60.09 429 GLU A CA 1
ATOM 3247 C C . GLU A 1 429 ? 6.245 -19.385 26.509 1.00 60.09 429 GLU A C 1
ATOM 3249 O O . GLU A 1 429 ? 5.284 -18.611 26.579 1.00 60.09 429 GLU A O 1
ATOM 3254 N N . ARG A 1 430 ? 6.134 -20.621 26.010 1.00 56.16 430 ARG A N 1
ATOM 3255 C CA . ARG A 1 430 ? 4.856 -21.224 25.625 1.00 56.16 430 ARG A CA 1
ATOM 3256 C C . ARG A 1 430 ? 4.072 -21.622 26.884 1.00 56.16 430 ARG A C 1
ATOM 3258 O O . ARG A 1 430 ? 4.546 -22.481 27.630 1.00 56.16 430 ARG A O 1
ATOM 3265 N N . PRO A 1 431 ? 2.845 -21.114 27.106 1.00 55.31 431 PRO A N 1
ATOM 3266 C CA . PRO A 1 431 ? 2.007 -21.626 28.183 1.00 55.31 431 PRO A CA 1
ATOM 3267 C C . PRO A 1 431 ? 1.679 -23.108 27.933 1.00 55.31 431 PRO A C 1
ATOM 3269 O O . PRO A 1 431 ? 1.301 -23.499 26.826 1.00 55.31 431 PRO A O 1
ATOM 3272 N N . ALA A 1 432 ? 1.828 -23.942 28.968 1.00 52.81 432 ALA A N 1
ATOM 3273 C CA . ALA A 1 432 ? 1.608 -25.391 28.888 1.00 52.81 432 ALA A CA 1
ATOM 3274 C C . ALA A 1 432 ? 0.166 -25.765 28.489 1.00 52.81 432 ALA A C 1
ATOM 3276 O O . ALA A 1 432 ? -0.066 -26.822 27.902 1.00 52.81 432 ALA A O 1
ATOM 3277 N N . GLU A 1 433 ? -0.795 -24.878 28.759 1.00 54.22 433 GLU A N 1
ATOM 3278 C CA . GLU A 1 433 ? -2.196 -25.014 28.377 1.00 54.22 433 GLU A CA 1
ATOM 3279 C C . GLU A 1 433 ? -2.672 -23.752 27.650 1.00 54.22 433 GLU A C 1
ATOM 3281 O O . GLU A 1 433 ? -2.631 -22.645 28.188 1.00 54.22 433 GLU A O 1
ATOM 3286 N N . TRP A 1 434 ? -3.187 -23.922 26.430 1.00 50.34 434 TRP A N 1
ATOM 3287 C CA . TRP A 1 434 ? -3.962 -22.882 25.761 1.00 50.34 434 TRP A CA 1
ATOM 3288 C C . TRP A 1 434 ? -5.358 -22.861 26.377 1.00 50.34 434 TRP A C 1
ATOM 3290 O O . TRP A 1 434 ? -6.251 -23.596 25.953 1.00 50.34 434 TRP A O 1
ATOM 3300 N N . SER A 1 435 ? -5.567 -22.021 27.386 1.00 44.00 435 SER A N 1
ATOM 3301 C CA . SER A 1 435 ? -6.909 -21.744 27.898 1.00 44.00 435 SER A CA 1
ATOM 3302 C C . SER A 1 435 ? -7.651 -20.833 26.915 1.00 44.00 435 SER A C 1
ATOM 3304 O O . SER A 1 435 ? -7.853 -19.643 27.144 1.00 44.00 435 SER A O 1
ATOM 3306 N N . ILE A 1 436 ? -8.102 -21.400 25.790 1.00 41.47 436 ILE A N 1
ATOM 3307 C CA . ILE A 1 436 ? -9.194 -20.782 25.036 1.00 41.47 436 ILE A CA 1
ATOM 3308 C C . ILE A 1 436 ? -10.402 -20.849 25.963 1.00 41.47 436 ILE A C 1
ATOM 3310 O O . ILE A 1 436 ? -10.979 -21.916 26.170 1.00 41.47 436 ILE A O 1
ATOM 3314 N N . SER A 1 437 ? -10.748 -19.716 26.572 1.00 37.38 437 SER A N 1
ATOM 3315 C CA . SER A 1 437 ? -11.940 -19.599 27.406 1.00 37.38 437 SER A CA 1
ATOM 3316 C C . SER A 1 437 ? -13.167 -19.945 26.565 1.00 37.38 437 SER A C 1
ATOM 3318 O O . SER A 1 437 ? -13.671 -19.125 25.800 1.00 37.38 437 SER A O 1
ATOM 3320 N N . VAL A 1 438 ? -13.644 -21.182 26.683 1.00 45.00 438 VAL A N 1
ATOM 3321 C CA . VAL A 1 438 ? -14.914 -21.603 26.101 1.00 45.00 438 VAL A CA 1
ATOM 3322 C C . VAL A 1 438 ? -16.015 -21.044 27.008 1.00 45.00 438 VAL A C 1
ATOM 3324 O O . VAL A 1 438 ? -16.001 -21.341 28.206 1.00 45.00 438 VAL A O 1
ATOM 3327 N N . PRO A 1 439 ? -16.967 -20.238 26.500 1.00 42.72 439 PRO A N 1
ATOM 3328 C CA . PRO A 1 439 ? -18.058 -19.725 27.319 1.00 42.72 439 PRO A CA 1
ATOM 3329 C C . PRO A 1 439 ? -18.766 -20.868 28.051 1.00 42.72 439 PRO A C 1
ATOM 3331 O O . PRO A 1 439 ? -19.034 -21.914 27.457 1.00 42.72 439 PRO A O 1
ATOM 3334 N N . ALA A 1 440 ? -19.103 -20.671 29.328 1.00 45.47 440 ALA A N 1
ATOM 3335 C CA . ALA A 1 440 ? -19.704 -21.711 30.169 1.00 45.47 440 ALA A CA 1
ATOM 3336 C C . ALA A 1 440 ? -20.964 -22.352 29.545 1.00 45.47 440 ALA A C 1
ATOM 3338 O O . ALA A 1 440 ? -21.247 -23.521 29.791 1.00 45.47 440 ALA A O 1
ATOM 3339 N N . SER A 1 441 ? -21.674 -21.628 28.673 1.00 44.09 441 SER A N 1
ATOM 3340 C CA . SER A 1 441 ? -22.829 -22.116 27.907 1.00 44.09 441 SER A CA 1
ATOM 3341 C C . SER A 1 441 ? -22.518 -23.268 26.938 1.00 44.09 441 SER A C 1
ATOM 3343 O O . SER A 1 441 ? -23.399 -24.077 26.659 1.00 44.09 441 SER A O 1
ATOM 3345 N N . PHE A 1 442 ? -21.281 -23.383 26.448 1.00 44.38 442 PHE A N 1
ATOM 3346 C CA . PHE A 1 442 ? -20.820 -24.515 25.630 1.00 44.38 442 PHE A CA 1
ATOM 3347 C C . PHE A 1 442 ? -20.350 -25.703 26.482 1.00 44.38 442 PHE A C 1
ATOM 3349 O O . PHE A 1 442 ? -20.269 -26.827 25.988 1.00 44.38 442 PHE A O 1
ATOM 3356 N N . MET A 1 443 ? -20.063 -25.464 27.763 1.00 44.81 443 MET A N 1
ATOM 3357 C CA . MET A 1 443 ? -19.594 -26.467 28.723 1.00 44.81 443 MET A CA 1
ATOM 3358 C C . MET A 1 443 ? -20.742 -27.060 29.555 1.00 44.81 443 MET A C 1
ATOM 3360 O O . MET A 1 443 ? -20.630 -28.189 30.027 1.00 44.81 443 MET A O 1
ATOM 3364 N N . SER A 1 444 ? -21.855 -26.336 29.728 1.00 43.44 444 SER A N 1
ATOM 3365 C CA . SER A 1 444 ? -22.930 -26.725 30.652 1.00 43.44 444 SER A CA 1
ATOM 3366 C C . SER A 1 444 ? -23.895 -27.787 30.117 1.00 43.44 444 SER A C 1
ATOM 3368 O O . SER A 1 444 ? -24.711 -28.298 30.876 1.00 43.44 444 SER A O 1
ATOM 3370 N N . GLY A 1 445 ? -23.837 -28.162 28.834 1.00 45.72 445 GLY A N 1
ATOM 3371 C CA . GLY A 1 445 ? -24.716 -29.204 28.279 1.00 45.72 445 GLY A CA 1
ATOM 3372 C C . GLY A 1 445 ? -26.219 -28.871 28.307 1.00 45.72 445 GLY A C 1
ATOM 3373 O O . GLY A 1 445 ? -27.039 -29.726 27.971 1.00 45.72 445 GLY A O 1
ATOM 3374 N N . GLU A 1 446 ? -26.601 -27.642 28.666 1.00 39.91 446 GLU A N 1
ATOM 3375 C CA . GLU A 1 446 ? -28.007 -27.222 28.765 1.00 39.91 446 GLU A CA 1
ATOM 3376 C C . GLU A 1 446 ? -28.601 -26.774 27.416 1.00 39.91 446 GLU A C 1
ATOM 3378 O O . GLU A 1 446 ? -29.820 -26.665 27.264 1.00 39.91 446 GLU A O 1
ATOM 3383 N N . GLY A 1 447 ? -27.770 -26.627 26.380 1.00 41.16 447 GLY A N 1
ATOM 3384 C CA . GLY A 1 447 ? -28.214 -26.472 24.996 1.00 41.16 447 GLY A CA 1
ATOM 3385 C C . GLY A 1 447 ? -28.590 -27.817 24.372 1.00 41.16 447 GLY A C 1
ATOM 3386 O O . GLY A 1 447 ? -27.736 -28.572 23.908 1.00 41.16 447 GLY A O 1
ATOM 3387 N N . LYS A 1 448 ? -29.883 -28.150 24.337 1.00 41.44 448 LYS A N 1
ATOM 3388 C CA . LYS A 1 448 ? -30.380 -29.354 23.651 1.00 41.44 448 LYS A CA 1
ATOM 3389 C C . LYS A 1 448 ? -29.929 -29.403 22.176 1.00 41.44 448 LYS A C 1
ATOM 3391 O O . LYS A 1 448 ? -30.249 -28.514 21.398 1.00 41.44 448 LYS A O 1
ATOM 3396 N N . LYS A 1 449 ? -29.357 -30.566 21.818 1.00 40.28 449 LYS A N 1
ATOM 3397 C CA . LYS A 1 449 ? -29.008 -31.128 20.489 1.00 40.28 449 LYS A CA 1
ATOM 3398 C C . LYS A 1 449 ? -27.621 -30.806 19.911 1.00 40.28 449 LYS A C 1
ATOM 3400 O O . LYS A 1 449 ? -27.487 -30.225 18.845 1.00 40.28 449 LYS A O 1
ATOM 3405 N N . GLY A 1 450 ? -26.616 -31.437 20.512 1.00 38.38 450 GLY A N 1
ATOM 3406 C CA . GLY A 1 450 ? -25.415 -31.902 19.817 1.00 38.38 450 GLY A CA 1
ATOM 3407 C C . GLY A 1 450 ? -24.543 -32.707 20.774 1.00 38.38 450 GLY A C 1
ATOM 3408 O O . GLY A 1 450 ? -23.964 -32.142 21.687 1.00 38.38 450 GLY A O 1
ATOM 3409 N N . LYS A 1 451 ? -24.459 -34.034 20.616 1.00 35.09 451 LYS A N 1
ATOM 3410 C CA . LYS A 1 451 ? -23.577 -34.904 21.423 1.00 35.09 451 LYS A CA 1
ATOM 3411 C C . LYS A 1 451 ? -22.102 -34.762 20.997 1.00 35.09 451 LYS A C 1
ATOM 3413 O O . LYS A 1 451 ? -21.452 -35.761 20.704 1.00 35.09 451 LYS A O 1
ATOM 3418 N N . GLY A 1 452 ? -21.591 -33.539 20.893 1.00 43.38 452 GLY A N 1
ATOM 3419 C CA . GLY A 1 452 ? -20.177 -33.283 20.631 1.00 43.38 452 GLY A CA 1
ATOM 3420 C C . GLY A 1 452 ? -19.412 -33.215 21.948 1.00 43.38 452 GLY A C 1
ATOM 3421 O O . GLY A 1 452 ? -19.811 -32.477 22.844 1.00 43.38 452 GLY A O 1
ATOM 3422 N N . LYS A 1 453 ? -18.329 -33.986 22.089 1.00 39.97 453 LYS A N 1
ATOM 3423 C CA . LYS A 1 453 ? -17.335 -33.710 23.135 1.00 39.97 453 LYS A CA 1
ATOM 3424 C C . LYS A 1 453 ? -16.647 -32.379 22.786 1.00 39.97 453 LYS A C 1
ATOM 3426 O O . LYS A 1 453 ? -16.365 -32.180 21.604 1.00 39.97 453 LYS A O 1
ATOM 3431 N N . PRO A 1 454 ? -16.355 -31.498 23.756 1.00 42.69 454 PRO A N 1
ATOM 3432 C CA . PRO A 1 454 ? -15.544 -30.316 23.494 1.00 42.69 454 PRO A CA 1
ATOM 3433 C C . PRO A 1 454 ? -14.174 -30.736 22.939 1.00 42.69 454 PRO A C 1
ATOM 3435 O O . PRO A 1 454 ? -13.599 -31.724 23.403 1.00 42.69 454 PRO A O 1
ATOM 3438 N N . LEU A 1 455 ? -13.633 -29.981 21.978 1.00 43.94 455 LEU A N 1
ATOM 3439 C CA . LEU A 1 455 ? -12.298 -30.178 21.382 1.00 43.94 455 LEU A CA 1
ATOM 3440 C C . LEU A 1 455 ? -11.148 -29.815 22.349 1.00 43.94 455 LEU A C 1
ATOM 3442 O O . LEU A 1 455 ? -10.062 -29.443 21.931 1.00 43.94 455 LEU A O 1
ATOM 3446 N N . VAL A 1 456 ? -11.367 -29.927 23.657 1.00 40.31 456 VAL A N 1
ATOM 3447 C CA . VAL A 1 456 ? -10.429 -29.479 24.701 1.00 40.31 456 VAL A CA 1
ATOM 3448 C C . VAL A 1 456 ? -9.294 -30.471 24.978 1.00 40.31 456 VAL A C 1
ATOM 3450 O O . VAL A 1 456 ? -8.457 -30.202 25.821 1.00 40.31 456 VAL A O 1
ATOM 3453 N N . ASN A 1 457 ? -9.243 -31.608 24.273 1.00 38.31 457 ASN A N 1
ATOM 3454 C CA . ASN A 1 457 ? -8.219 -32.651 24.458 1.00 38.31 457 ASN A CA 1
ATOM 3455 C C . ASN A 1 457 ? -7.620 -33.174 23.142 1.00 38.31 457 ASN A C 1
ATOM 3457 O O . ASN A 1 457 ? -6.998 -34.238 23.107 1.00 38.31 457 ASN A O 1
ATOM 3461 N N . CYS A 1 458 ? -7.805 -32.453 22.040 1.00 40.44 458 CYS A N 1
ATOM 3462 C CA . CYS A 1 458 ? -7.099 -32.763 20.807 1.00 40.44 458 CYS A CA 1
ATOM 3463 C C . CYS A 1 458 ? -5.725 -32.092 20.877 1.00 40.44 458 CYS A C 1
ATOM 3465 O O . CYS A 1 458 ? -5.577 -30.943 20.477 1.00 40.44 458 CYS A O 1
ATOM 3467 N N . GLY A 1 459 ? -4.708 -32.797 21.388 1.00 37.75 459 GLY A N 1
ATOM 3468 C CA . GLY A 1 459 ? -3.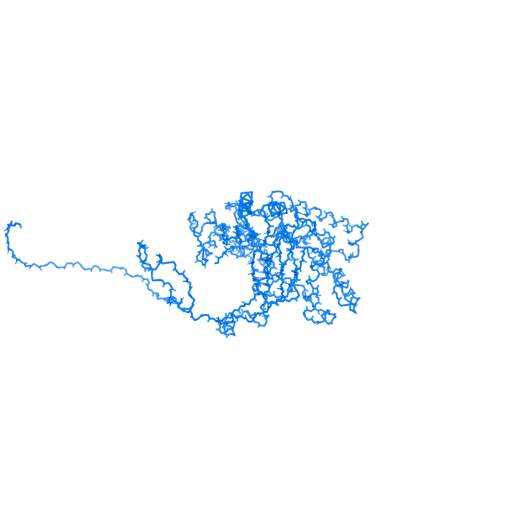324 -32.402 21.105 1.00 37.75 459 GLY A CA 1
ATOM 3469 C C . GLY A 1 459 ? -3.173 -32.246 19.589 1.00 37.75 459 GLY A C 1
ATOM 3470 O O . GLY A 1 459 ? -3.786 -33.017 18.856 1.00 37.75 459 GLY A O 1
ATOM 3471 N N . GLY A 1 460 ? -2.416 -31.260 19.101 1.00 38.94 460 GLY A N 1
ATOM 3472 C CA . GLY A 1 460 ? -2.405 -30.857 17.679 1.00 38.94 460 GLY A CA 1
ATOM 3473 C C . GLY A 1 460 ? -2.140 -31.970 16.644 1.00 38.94 460 GLY A C 1
ATOM 3474 O O . GLY A 1 460 ? -2.369 -31.767 15.459 1.00 38.94 460 GLY A O 1
ATOM 3475 N N . ASN A 1 461 ? -1.723 -33.164 17.079 1.00 42.41 461 ASN A N 1
ATOM 3476 C CA . ASN A 1 461 ? -1.545 -34.365 16.254 1.00 42.41 461 ASN A CA 1
ATOM 3477 C C . ASN A 1 461 ? -2.770 -35.315 16.229 1.00 42.41 461 ASN A C 1
ATOM 3479 O O . ASN A 1 461 ? -2.731 -36.354 15.573 1.00 42.41 461 ASN A O 1
ATOM 3483 N N . ALA A 1 462 ? -3.853 -35.016 16.951 1.00 41.59 462 ALA A N 1
ATOM 3484 C CA . ALA A 1 462 ? -4.987 -35.926 17.154 1.00 41.59 462 ALA A CA 1
ATOM 3485 C C . ALA A 1 462 ? -6.020 -35.922 16.009 1.00 41.59 462 ALA A C 1
ATOM 3487 O O . ALA A 1 462 ? -6.932 -36.747 16.011 1.00 41.59 462 ALA A O 1
ATOM 3488 N N . CYS A 1 463 ? -5.871 -35.051 15.007 1.00 36.72 463 CYS A N 1
ATOM 3489 C CA . CYS A 1 463 ? -6.764 -34.974 13.846 1.00 36.72 463 CYS A CA 1
ATOM 3490 C C . CYS A 1 463 ? -6.371 -35.933 12.704 1.00 36.72 463 CYS A C 1
ATOM 3492 O O . CYS A 1 463 ? -6.583 -35.630 11.534 1.00 36.72 463 CYS A O 1
ATOM 3494 N N . ILE A 1 464 ? -5.824 -37.114 13.014 1.00 34.03 464 ILE A N 1
ATOM 3495 C CA . ILE A 1 464 ? -5.704 -38.194 12.026 1.00 34.03 464 ILE A CA 1
ATOM 3496 C C . ILE A 1 464 ? -7.020 -38.970 12.034 1.00 34.03 464 ILE A C 1
ATOM 3498 O O . ILE A 1 464 ? -7.232 -39.877 12.843 1.00 34.03 464 ILE A O 1
ATOM 3502 N N . VAL A 1 465 ? -7.923 -38.625 11.116 1.00 34.81 465 VAL A N 1
ATOM 3503 C CA . VAL A 1 465 ? -9.080 -39.475 10.823 1.00 34.81 465 VAL A CA 1
ATOM 3504 C C . VAL A 1 465 ? -8.545 -40.747 10.170 1.00 34.81 465 VAL A C 1
ATOM 3506 O O . VAL A 1 465 ? -8.142 -40.743 9.007 1.00 34.81 465 VAL A O 1
ATOM 3509 N N . LYS A 1 466 ? -8.520 -41.859 10.914 1.00 30.08 466 LYS A N 1
ATOM 3510 C CA . LYS A 1 466 ? -8.276 -43.173 10.312 1.00 30.08 466 LYS A CA 1
ATOM 3511 C C . LYS A 1 466 ? -9.362 -43.418 9.263 1.00 30.08 466 LYS A C 1
ATOM 3513 O O . LYS A 1 466 ? -10.544 -43.497 9.597 1.00 30.08 466 LYS A O 1
ATOM 3518 N N . LYS A 1 467 ? -8.961 -43.521 7.992 1.00 36.91 467 LYS A N 1
ATOM 3519 C CA . LYS A 1 467 ? -9.803 -44.008 6.890 1.00 36.91 467 LYS A CA 1
ATOM 3520 C C . LYS A 1 467 ? -10.115 -45.490 7.127 1.00 36.91 467 LYS A C 1
ATOM 3522 O O . LYS A 1 467 ? -9.544 -46.362 6.482 1.00 36.91 467 LYS A O 1
ATOM 3527 N N . ASP A 1 468 ? -11.044 -45.789 8.027 1.00 35.25 468 ASP A N 1
ATOM 3528 C CA . ASP A 1 468 ? -11.632 -47.124 8.090 1.00 35.25 468 ASP A CA 1
ATOM 3529 C C . ASP A 1 468 ? -12.724 -47.210 7.023 1.00 35.25 468 ASP A C 1
ATOM 3531 O O . ASP A 1 468 ? -13.908 -46.945 7.236 1.00 35.25 468 ASP A O 1
ATOM 3535 N N . GLY A 1 469 ? -12.285 -47.553 5.813 1.00 38.62 469 GLY A N 1
ATOM 3536 C CA . GLY A 1 469 ? -13.167 -47.948 4.733 1.00 38.62 469 GLY A CA 1
ATOM 3537 C C . GLY A 1 469 ? -13.962 -49.186 5.136 1.00 38.62 469 GLY A C 1
ATOM 3538 O O . GLY A 1 469 ? -13.398 -50.268 5.277 1.00 38.62 469 GLY A O 1
ATOM 3539 N N . LYS A 1 470 ? -15.281 -49.031 5.278 1.00 29.67 470 LYS A N 1
ATOM 3540 C CA . LYS A 1 470 ? -16.271 -50.083 5.005 1.00 29.67 470 LYS A CA 1
ATOM 3541 C C . LYS A 1 470 ? -17.655 -49.465 4.803 1.00 29.67 470 LYS A C 1
ATOM 3543 O O . LYS A 1 470 ? -18.390 -49.184 5.746 1.00 29.67 470 LYS A O 1
ATOM 3548 N N . GLN A 1 471 ? -17.995 -49.278 3.527 1.00 30.98 471 GLN A N 1
ATOM 3549 C CA . GLN A 1 471 ? -19.367 -49.117 3.050 1.00 30.98 471 GLN A CA 1
ATOM 3550 C C . GLN A 1 471 ? -20.230 -50.302 3.506 1.00 30.98 471 GLN A C 1
ATOM 3552 O O . GLN A 1 471 ? -19.784 -51.452 3.536 1.00 30.98 471 GLN A O 1
ATOM 3557 N N . GLY A 1 472 ? -21.475 -50.001 3.870 1.00 29.06 472 GLY A N 1
ATOM 3558 C CA . GLY A 1 472 ? -22.423 -50.964 4.408 1.00 29.06 472 GLY A CA 1
ATOM 3559 C C . GLY A 1 472 ? -22.799 -52.096 3.451 1.00 29.06 472 GLY A C 1
ATOM 3560 O O . GLY A 1 472 ? -22.767 -51.966 2.229 1.00 29.06 472 GLY A O 1
ATOM 3561 N N . LYS A 1 473 ? -23.268 -53.200 4.038 1.00 26.30 473 LYS A N 1
ATOM 3562 C CA . LYS A 1 473 ? -24.185 -54.127 3.371 1.00 26.30 473 LYS A CA 1
ATOM 3563 C C . LYS A 1 473 ? -25.445 -54.289 4.212 1.00 26.30 473 LYS A C 1
ATOM 3565 O O . LYS A 1 473 ? -25.401 -54.685 5.371 1.00 26.30 473 LYS A O 1
ATOM 3570 N N . SER A 1 474 ? -26.563 -53.953 3.580 1.00 31.17 474 SER A N 1
ATOM 3571 C CA . SER A 1 474 ? -27.927 -54.249 4.006 1.00 31.17 474 SER A CA 1
ATOM 3572 C C . SER A 1 474 ? -28.334 -55.667 3.571 1.00 31.17 474 SER A C 1
ATOM 3574 O O . SER A 1 474 ? -27.808 -56.187 2.587 1.00 31.17 474 SER A O 1
ATOM 3576 N N . LYS A 1 475 ? -29.352 -56.197 4.270 1.00 28.80 475 LYS A N 1
ATOM 3577 C CA . LYS A 1 475 ? -30.167 -57.416 4.065 1.00 28.80 475 LYS A CA 1
ATOM 3578 C C . LYS A 1 475 ? -29.626 -58.733 4.637 1.00 28.80 475 LYS A C 1
ATOM 3580 O O . LYS A 1 475 ? -28.729 -59.346 4.076 1.00 28.80 475 LYS A O 1
ATOM 3585 N N . THR A 1 476 ? -30.324 -59.290 5.633 1.00 28.78 476 THR A N 1
ATOM 3586 C CA . THR A 1 476 ? -31.352 -60.330 5.386 1.00 28.78 476 THR A CA 1
ATOM 3587 C C . THR A 1 476 ? -32.134 -60.712 6.648 1.00 28.78 476 THR A C 1
ATOM 3589 O O . THR A 1 476 ? -31.632 -60.693 7.767 1.00 28.78 476 THR A O 1
ATOM 3592 N N . ASP A 1 477 ? -33.404 -61.031 6.410 1.00 29.27 477 ASP A N 1
ATOM 3593 C CA . ASP A 1 477 ? -34.445 -61.490 7.322 1.00 29.27 477 ASP A CA 1
ATOM 3594 C C . ASP A 1 477 ? -34.046 -62.563 8.348 1.00 29.27 477 ASP A C 1
ATOM 3596 O O . ASP A 1 477 ? -33.419 -63.564 8.008 1.00 29.27 477 ASP A O 1
ATOM 3600 N N . LYS A 1 478 ? -34.634 -62.475 9.553 1.00 29.33 478 LYS A N 1
ATOM 3601 C CA . LYS A 1 478 ? -35.185 -63.657 10.241 1.00 29.33 478 LYS A CA 1
ATOM 3602 C C . LYS A 1 478 ? -36.424 -63.309 11.075 1.00 29.33 478 LYS A C 1
ATOM 3604 O O . LYS A 1 478 ? -36.365 -62.768 12.175 1.00 29.33 478 LYS A O 1
ATOM 3609 N N . LYS A 1 479 ? -37.575 -63.664 10.502 1.00 31.61 479 LYS A N 1
ATOM 3610 C CA . LYS A 1 479 ? -38.905 -63.744 11.120 1.00 31.61 479 LYS A CA 1
ATOM 3611 C C . LYS A 1 479 ? -38.974 -64.879 12.158 1.00 31.61 479 LYS A C 1
ATOM 3613 O O . LYS A 1 479 ? -38.492 -65.973 11.897 1.00 31.61 479 LYS A O 1
ATOM 3618 N N . LYS A 1 480 ? -39.791 -64.632 13.194 1.00 31.05 480 LYS A N 1
ATOM 3619 C CA . LYS A 1 480 ? -40.638 -65.571 13.972 1.00 31.05 480 LYS A CA 1
ATOM 3620 C C . LYS A 1 480 ? -39.967 -66.641 14.855 1.00 31.05 480 LYS A C 1
ATOM 3622 O O . LYS A 1 480 ? -39.505 -67.648 14.348 1.00 31.05 480 LYS A O 1
ATOM 3627 N N . THR A 1 481 ? -40.298 -66.581 16.154 1.00 28.88 481 THR A N 1
ATOM 3628 C CA . THR A 1 481 ? -41.099 -67.653 16.791 1.00 28.88 481 THR A CA 1
ATOM 3629 C C . THR A 1 481 ? -41.912 -67.153 17.995 1.00 28.88 481 THR A C 1
ATOM 3631 O O . THR A 1 481 ? -41.371 -66.625 18.959 1.00 28.88 481 THR A O 1
ATOM 3634 N N . LYS A 1 482 ? -43.237 -67.352 17.925 1.00 34.38 482 LYS A N 1
ATOM 3635 C CA . LYS A 1 482 ? -44.205 -67.333 19.039 1.00 34.38 482 LYS A CA 1
ATOM 3636 C C . LYS A 1 482 ? -44.135 -68.663 19.807 1.00 34.38 482 LYS A C 1
ATOM 3638 O O . LYS A 1 482 ? -44.108 -69.701 19.155 1.00 34.38 482 LYS A O 1
ATOM 3643 N N . LYS A 1 483 ? -44.264 -68.616 21.140 1.00 32.94 483 LYS A N 1
ATOM 3644 C CA . LYS A 1 483 ? -44.915 -69.575 22.082 1.00 32.94 483 LYS A CA 1
ATOM 3645 C C . LYS A 1 483 ? -44.533 -69.078 23.492 1.00 32.94 483 LYS A C 1
ATOM 3647 O O . LYS A 1 483 ? -43.357 -68.948 23.767 1.00 32.94 483 LYS A O 1
ATOM 3652 N N . GLY A 1 484 ? -45.399 -68.662 24.413 1.00 28.59 484 GLY A N 1
ATOM 3653 C CA . GLY A 1 484 ? -46.727 -69.139 24.770 1.00 28.59 484 GLY A CA 1
ATOM 3654 C C . GLY A 1 484 ? -46.645 -69.816 26.144 1.00 28.59 484 GLY A C 1
ATOM 3655 O O . GLY A 1 484 ? -46.307 -70.991 26.203 1.00 28.59 484 GLY A O 1
ATOM 3656 N N . LYS A 1 485 ? -46.986 -69.116 27.239 1.00 33.28 485 LYS A N 1
ATOM 3657 C CA . LYS A 1 485 ? -47.459 -69.757 28.480 1.00 33.28 485 LYS A CA 1
ATOM 3658 C C . LYS A 1 485 ? -48.399 -68.838 29.276 1.00 33.28 485 LYS A C 1
ATOM 3660 O O . LYS A 1 485 ? -48.098 -67.689 29.564 1.00 33.28 485 LYS A O 1
ATOM 3665 N N . LYS A 1 486 ? -49.579 -69.404 29.543 1.00 32.09 486 LYS A N 1
ATOM 3666 C CA . LYS A 1 486 ? -50.767 -68.897 30.248 1.00 32.09 486 LYS A CA 1
ATOM 3667 C C . LYS A 1 486 ? -50.557 -68.781 31.766 1.00 32.09 486 LYS A C 1
ATOM 3669 O O . LYS A 1 486 ? -49.967 -69.695 32.332 1.00 32.09 486 LYS A O 1
ATOM 3674 N N . LYS A 1 487 ? -51.259 -67.835 32.413 1.00 33.97 487 LYS A N 1
ATOM 3675 C CA . LYS A 1 487 ? -52.356 -68.032 33.415 1.00 33.97 487 LYS A CA 1
ATOM 3676 C C . LYS A 1 487 ? -52.717 -66.663 34.040 1.00 33.97 487 LYS A C 1
ATOM 3678 O O . LYS A 1 487 ? -51.826 -65.951 34.464 1.00 33.97 487 LYS A O 1
ATOM 3683 N N . LYS A 1 488 ? -53.951 -66.159 33.845 1.00 33.06 488 LYS A N 1
ATOM 3684 C CA . LYS A 1 488 ? -55.100 -66.141 34.801 1.00 33.06 488 LYS A CA 1
ATOM 3685 C C . LYS A 1 488 ? -54.741 -65.494 36.161 1.00 33.06 488 LYS A C 1
ATOM 3687 O O . LYS A 1 488 ? -53.885 -66.038 36.830 1.00 33.06 488 LYS A O 1
ATOM 3692 N N . GLY A 1 489 ? -55.392 -64.444 36.673 1.00 31.56 489 GLY A N 1
ATOM 3693 C CA . GLY A 1 489 ? -56.539 -63.660 36.211 1.00 31.56 489 GLY A CA 1
ATOM 3694 C C . GLY A 1 489 ? -57.048 -62.667 37.282 1.00 31.56 489 GLY A C 1
ATOM 3695 O O . GLY A 1 489 ? -56.533 -62.640 38.387 1.00 31.56 489 GLY A O 1
ATOM 3696 N N . LYS A 1 490 ? -58.118 -61.943 36.911 1.00 33.78 490 LYS A N 1
ATOM 3697 C CA . LYS A 1 490 ? -59.168 -61.279 37.725 1.00 33.78 490 LYS A CA 1
ATOM 3698 C C . LYS A 1 490 ? -58.825 -60.112 38.686 1.00 33.78 490 LYS A C 1
ATOM 3700 O O . LYS A 1 490 ? -58.350 -60.314 39.788 1.00 33.78 490 LYS A O 1
ATOM 3705 N N . LYS A 1 491 ? -59.371 -58.950 38.283 1.00 35.75 491 LYS A N 1
ATOM 3706 C CA . LYS A 1 491 ? -60.288 -58.032 39.005 1.00 35.75 491 LYS A CA 1
ATOM 3707 C C . LYS A 1 491 ? -59.857 -57.420 40.354 1.00 35.75 491 LYS A C 1
ATOM 3709 O O . LYS A 1 491 ? -59.926 -58.088 41.372 1.00 35.75 491 LYS A O 1
ATOM 3714 N N . GLY A 1 492 ? -59.821 -56.082 40.353 1.00 32.09 492 GLY A N 1
ATOM 3715 C CA . GLY A 1 492 ? -60.693 -55.272 41.220 1.00 32.09 492 GLY A CA 1
ATOM 3716 C C . GLY A 1 492 ? -60.003 -54.285 42.166 1.00 32.09 492 GLY A C 1
ATOM 3717 O O . GLY A 1 492 ? -59.237 -54.721 43.005 1.00 32.09 492 GLY A O 1
ATOM 3718 N N . LYS A 1 493 ? -60.379 -52.996 42.027 1.00 38.97 493 LYS A N 1
ATOM 3719 C CA . LYS A 1 493 ? -60.495 -51.912 43.038 1.00 38.97 493 LYS A CA 1
ATOM 3720 C C . LYS A 1 493 ? -59.471 -51.948 44.192 1.00 38.97 493 LYS A C 1
ATOM 3722 O O . LYS A 1 493 ? -59.535 -52.827 45.038 1.00 38.97 493 LYS A O 1
ATOM 3727 N N . LYS A 1 494 ? -58.614 -50.945 44.343 1.00 37.16 494 LYS A N 1
ATOM 3728 C CA . LYS A 1 494 ? -58.939 -49.563 44.730 1.00 37.16 494 LYS A CA 1
ATOM 3729 C C . LYS A 1 494 ? -57.745 -48.670 44.422 1.00 37.16 494 LYS A C 1
ATOM 3731 O O . LYS A 1 494 ? -56.618 -49.202 44.519 1.00 37.16 494 LYS A O 1
#

Foldseek 3Di:
DQDADDAVLQHALWAAQLDQVQTDHLLAAQAQPQDQPDPVVVQVVSSHNGRPHRSQVSQLQSQLVCVVPDPDDDDPDDHSHPSRDWSWDWDDPDLAEIETEGHQHHHRFGRFLDSDWLLVLLVVLLVDLPLVLCQVPPHPNVVSLLVSQVVQQVSLQPQVGDRGDPVVLVVLLVSLQVSVVSVHLEYEYEYAAWLAFAQAFQLQPLLVVFDPVCSVVSNVLSSVLSNDSPCSSNSSSNSSLSNSHGGDRSHSSSNLNVSLSSLVSLQPRHQAYEYEYEDQQWWWKFFADHSSDLDDQGRYIYTYAHAQQDAHCLVVCCVSCVVCQVRQVHSVSSQVSRQVSRCVSRVGTQDTGRPFHDGWDWDGDSFKIKIWHKGADPVLRDPDPVVNCVVVVNQDGDIDTPWMWMDTRNRYSDIHTDPDDDPDDDDSDDDPADCPPDPVVVVVPPPPDDPDDPPRPPDVPNPPPPPPDDDDDDDDDDDDDDDDDDDDDDDDDD

Secondary structure (DSSP, 8-state):
------STTTSTT-BB-SSGGG-B-TT--SS--S-TTS-HHHHHHHT-SS----HHHHHHHHHHHHHHHS-PPPPSS-TT-GGG----EEEEETTTEEEEE--SSSSSBPPPS-SS-HHHHTGGGGT---GGGGG-TTSHHHHHHHHHHHHHHHHHT-TT--SSHHHHHHHHHHHHHHHHHTT-SEEEEE-SS--S--PPP-TTGGGGGS-TTTHHHHHHHHHHHHHSTT-HHHHHHHHHHHTT----SSSGGG-HHHHHHHHHHHHHH-SEEEEEE-SSSSEEEEEEEGGG-SSSSEEEEEEEPPPSS---HHHHHHHHHGGGHHHHTSHHHHHHHHHHHHHHH-TTEEEEESS-EEEEEEEE-SSEEEEEEEEE-GGG--S-HHHHHHHTTTT---EEEEEEEEEETTSTT--EE-S---SS----SPPSS------HHHHS--SSS--PPPSTT--TT---------------------------------